Protein 9LOT (pdb70)

B-factor: mean 25.64, std 7.58, range [13.33, 60.86]

Foldseek 3Di:
DAEEEEEAALPFFDFVCNQLWPLLVVLVCLQVHQYEYEDELVLNPLDPDDPVVSVLSSLLSLLLSVLSRPDLVSYFYAYPVLACLLVVQLVVLVVQADLVLLVVLDPPRDVSNSRVLSSVLSSQFLQLHAEYADDPNCPSSLVSSLVSQVSLCVQFNNLTRRYDYPPDTLFAAFQAGLVHGADSPDPPCLRGHGLQDALVSLLVSLVSRDFDDDVVAAQAADCPHTSRSNNLLSLLCSQPVDDRVRVSVVQGVHHVNVSSVSSSVSSNVVSVSSNVSSVVSSPPVVNSVVSNVSSSVVSNVSSVVSSVSSCVRVPHDDDDD/DFAEEEEEDELDFFDFLLQCLQFLVVQQVCQPRGAYEYEHEPVLNPLPPDDPVSSVLSSLLVLLLSVLSRNDLVRYQYAYNVLACLLVVQLVVLVVLADLVLQVPQPQLVVVCVVCVVRSDVCSSSVLSSVLSRQFLQLHAEYRGAPSCVSSLVRSLVSLVSLCVQFNNLGHRYDYDTDPFSSFQAFQAGLVHGADSHDPPCLRGGGLQDQLVSVLVSLVVRDFADDVVAAQAADCVHTSNSNSLLSLLCSQVVDDSVVVSVVQVVHHVVVSSVSSSVSSSVNSVSSNVSSVVSSVCVVNSVVSHVVSSVVSNVSSVVSSQSSCVRVPHDGDD

Organism: Escherichia coli (NCBI:txid562)

Sequence (654 aa):
KPIVFSGAQPSGELTIGNYMGALRQWVNMQDDYHCIYCIVDQHAITVRQDAQKLRKATLDTLALYLACGIDPEKSTIFVQSHVPEHAQLGWALNCYTYFGELSRMAENINAGLFDYPVLMAADILLYQTNLVPVGEDQKQHLELSRDIAQRFNALYGEIFKVPEPFIPKARVMSLLEPTKKMSKSDDNRNNVIGLLEDPKSVVKKIKRAVTDSDEPPVVRYDVQNKAGVSNLLDILSAVTGQSIPELEKQFEGKMYGHLKGEVADAVSGMLTELQERYHRFRNDEAFLQQVMKDGAEKASAHASRTLKAVYEAIGFVAKRHTKPIVFSGAQPSGELTIGNYMGALRQWVNMQDDYHCIYCIVDQHAITVRQDAQKLRKATLDTLALYLACGIDPEKSTIFVQSHVPEHAQLGWALNCYTYFGELSRMTQFKDKSARYAENINAGLFDYPVLMAADILLYQTNLVPVGEDQKQHLELSRDIAQRFNALYGEIFKVPEPFIPKSGARVMSLLEPTKKMSKSDDNRNNVIGLLEDPKSVVKKIKRAVTDSDEPPVVRYDVQNKAGVSNLLDILSAVTGQSIPELEKQFEGKMYGHLKGEVADAVSGMLTELQERYHRFRNDEAFLQQVMKDGAEKASAHASRTLKAVYEAIGFVAKR

Radius of gyration: 31.15 Å; Cα contacts (8 Å, |Δi|>4): 1176; chains: 2; bounding box: 95×51×75 Å

Solvent-accessible surface area: 26516 Å² total; per-residue (Å²): 144,52,27,2,6,25,46,7,117,6,55,40,73,20,0,0,14,45,22,8,29,49,15,71,54,23,28,116,45,12,112,85,43,62,1,3,8,0,0,6,0,3,28,18,8,15,94,107,56,77,21,143,148,0,70,117,18,0,37,31,13,0,0,14,27,2,1,7,23,4,47,36,134,67,0,6,2,0,0,0,8,5,1,35,18,0,4,12,0,7,18,1,0,4,0,8,1,97,42,19,24,6,64,168,74,105,68,78,54,19,1,0,82,29,9,61,2,2,4,26,0,0,4,2,2,0,1,30,1,48,33,7,41,35,35,100,118,54,64,94,22,2,76,6,0,48,66,0,0,92,63,0,10,91,95,54,33,153,33,7,102,49,0,79,36,38,140,94,147,78,92,11,18,0,3,54,81,17,119,76,62,12,33,45,103,22,74,70,85,80,0,5,0,8,2,79,31,78,76,76,36,0,60,84,25,1,137,63,5,53,43,39,113,56,149,94,38,62,4,131,76,45,60,168,103,12,20,4,0,0,3,1,0,20,0,5,24,18,32,61,69,48,56,35,92,90,0,28,100,87,7,75,76,89,79,19,53,89,0,34,36,83,0,5,97,21,0,15,49,32,2,84,87,10,30,91,68,11,96,125,29,50,120,62,69,72,64,5,105,100,8,10,105,36,2,2,122,82,3,31,58,33,0,48,155,4,12,63,42,0,29,99,18,2,2,3,15,67,69,95,126,193,113,63,24,0,4,3,31,16,28,1,13,42,137,10,2,0,13,45,37,0,3,17,2,43,13,0,37,107,9,14,86,100,68,66,1,0,0,0,0,10,0,4,3,1,4,4,29,94,35,93,18,138,52,0,72,123,18,0,40,26,7,0,0,6,0,1,3,16,25,4,47,38,96,109,4,7,2,0,0,0,8,15,1,40,23,0,5,11,0,5,19,1,0,3,0,7,0,89,37,18,44,0,41,54,8,79,31,23,113,90,56,16,86,101,58,66,155,26,53,1,1,0,2,4,7,14,2,1,3,25,0,0,4,3,1,0,1,50,0,47,34,3,0,10,10,40,74,31,32,70,6,4,102,6,0,60,60,0,0,82,58,0,30,91,102,55,37,104,31,7,89,52,3,76,55,83,64,20,145,28,2,22,129,4,21,0,4,64,36,22,116,88,75,6,24,44,38,31,138,67,60,78,10,19,0,9,0,72,27,86,24,72,49,0,40,58,26,0,100,186,5,61,39,40,111,48,153,93,35,63,8,102,91,33,91,98,109,1,20,4,0,1,9,2,0,19,0,6,12,10,42,61,71,80,59,40,98,47,4,51,61,75,18,142,92,20,107,24,61,129,0,25,29,37,0,4,71,24,0,27,42,37,0,78,62,13,25,52,84,10,103,161,44,45,114,63,112,66,72,4,63,85,8,4,87,55,3,10,65,94,0,34,66,66,0,53,67,7,11,65,41,0,26,60,22,4,0,2,14,84,119,87

InterPro domains:
  IPR001412 Aminoacyl-tRNA synthetase, class I, conserved site [PS00178] (12-21)
  IPR002305 Aminoacyl-tRNA synthetase, class Ic [PF00579] (3-285)
  IPR002306 Tryptophan-tRNA ligase [PR01039] (16-32)
  IPR002306 Tryptophan-tRNA ligase [PR01039] (66-85)
  IPR002306 Tryptophan-tRNA ligase [PR01039] (142-163)
  IPR002306 Tryptophan-tRNA ligase [PR01039] (195-205)
  IPR002306 Tryptophan-tRNA ligase [TIGR00233] (3-330)
  IPR002306 Tryptophan-tRNA ligase [cd00806] (5-284)
  IPR014729 Rossmann-like alpha/beta/alpha sandwich fold [G3DSA:3.40.50.620] (6-329)
  IPR024109 Tryptophan-tRNA ligase, bacterial-type [MF_00140_B] (3-331)
  IPR050203 Tryptophan--tRNA ligase [PTHR43766] (3-331)

Nearest PDB structures (foldseek):
  8i2l-assembly1_A  TM=1.001E+00  e=7.287E-53  Escherichia coli K-12
  8i1z-assembly1_A  TM=9.977E-01  e=5.936E-53  Escherichia coli K-12
  8i27-assembly1_A  TM=9.966E-01  e=8.498E-53  Escherichia coli K-12
  5v0i-assembly1_B  TM=9.874E-01  e=1.839E-51  Escherichia coli O157:H7 str. EDL933
  6dfu-assembly1_B  TM=9.767E-01  e=1.542E-43  Haemophilus influenzae Rd KW20

Structure (mmCIF, N/CA/C/O backbone):
data_9LOT
#
_entry.id   9LOT
#
_cell.length_a   61.768
_cell.length_b   79.649
_cell.length_c   78.361
_cell.angle_alpha   90.00
_cell.angle_beta   105.78
_cell.angle_gamma   90.00
#
_symmetry.space_group_name_H-M   'P 1 21 1'
#
loop_
_entity.id
_entity.type
_entity.pdbx_description
1 polymer 'Tryptophan--tRNA ligase'
2 non-polymer 3-(4-phenoxyphenyl)-1-piperidin-4-yl-pyrazolo[3,4-d]pyrimidin-4-amine
3 non-polymer 'SULFATE ION'
4 non-polymer CHLORZOXAZONE
5 non-polymer "TRYPTOPHANYL-5'AMP"
6 water water
#
loop_
_atom_site.group_PDB
_atom_site.id
_atom_site.type_symbol
_atom_site.label_atom_id
_atom_site.label_alt_id
_atom_site.label_comp_id
_atom_site.label_asym_id
_atom_site.label_entity_id
_atom_site.label_seq_id
_atom_site.pdbx_PDB_ins_code
_atom_site.Cartn_x
_atom_site.Cartn_y
_atom_site.Cartn_z
_atom_site.occupancy
_atom_site.B_iso_or_equiv
_atom_site.auth_seq_id
_atom_site.auth_comp_id
_atom_site.auth_asym_id
_atom_site.auth_atom_id
_atom_site.pdbx_PDB_model_num
ATOM 1 N N . LYS A 1 3 ? 5.225 -15.740 12.899 1.00 33.22 3 LYS A N 1
ATOM 2 C CA . LYS A 1 3 ? 5.135 -15.236 11.510 1.00 30.78 3 LYS A CA 1
ATOM 3 C C . LYS A 1 3 ? 4.162 -14.067 11.450 1.00 26.93 3 LYS A C 1
ATOM 4 O O . LYS A 1 3 ? 2.959 -14.225 11.672 1.00 27.03 3 LYS A O 1
ATOM 9 N N . PRO A 1 4 ? 4.662 -12.863 11.117 1.00 23.89 4 PRO A N 1
ATOM 10 C CA . PRO A 1 4 ? 3.837 -11.669 11.168 1.00 20.90 4 PRO A CA 1
ATOM 11 C C . PRO A 1 4 ? 2.742 -11.702 10.099 1.00 19.37 4 PRO A C 1
ATOM 12 O O . PRO A 1 4 ? 2.976 -12.242 9.016 1.00 18.93 4 PRO A O 1
ATOM 16 N N . ILE A 1 5 ? 1.608 -11.089 10.438 1.00 17.44 5 ILE A N 1
ATOM 17 C CA . ILE A 1 5 ? 0.426 -10.962 9.552 1.00 16.53 5 ILE A CA 1
ATOM 18 C C . ILE A 1 5 ? 0.487 -9.601 8.882 1.00 16.14 5 ILE A C 1
ATOM 19 O O . ILE A 1 5 ? 0.678 -8.575 9.578 1.00 17.02 5 ILE A O 1
ATOM 24 N N . VAL A 1 6 ? 0.394 -9.616 7.563 1.00 16.10 6 VAL A N 1
ATOM 25 C CA . VAL A 1 6 ? 0.448 -8.398 6.721 1.00 16.81 6 VAL A CA 1
ATOM 26 C C . VAL A 1 6 ? -0.895 -8.271 6.036 1.00 18.01 6 VAL A C 1
ATOM 27 O O . VAL A 1 6 ? -1.357 -9.276 5.474 1.00 19.56 6 VAL A O 1
ATOM 31 N N . PHE A 1 7 ? -1.484 -7.090 6.089 1.00 16.46 7 PHE A N 1
ATOM 32 C CA . PHE A 1 7 ? -2.793 -6.834 5.451 1.00 16.44 7 PHE A CA 1
ATOM 33 C C . PHE A 1 7 ? -2.635 -5.783 4.360 1.00 17.15 7 PHE A C 1
ATOM 34 O O . PHE A 1 7 ? -2.101 -4.690 4.629 1.00 18.70 7 PHE A O 1
ATOM 42 N N . SER A 1 8 ? -3.148 -6.077 3.166 1.00 17.43 8 SER A N 1
ATOM 43 C CA . SER A 1 8 ? -3.205 -5.124 2.035 1.00 18.20 8 SER A CA 1
ATOM 44 C C . SER A 1 8 ? -4.640 -5.033 1.525 1.00 18.22 8 SER A C 1
ATOM 45 O O . SER A 1 8 ? -5.275 -6.085 1.357 1.00 19.35 8 SER A O 1
ATOM 48 N N . GLY A 1 9 ? -5.096 -3.822 1.256 1.00 18.44 9 GLY A N 1
ATOM 49 C CA . GLY A 1 9 ? -6.384 -3.579 0.586 1.00 19.16 9 GLY A CA 1
ATOM 50 C C . GLY A 1 9 ? -6.150 -3.252 -0.867 1.00 20.57 9 GLY A C 1
ATOM 51 O O . GLY A 1 9 ? -5.522 -2.204 -1.153 1.00 23.52 9 GLY A O 1
ATOM 52 N N . ALA A 1 10 ? -6.614 -4.120 -1.763 1.00 18.62 10 ALA A N 1
ATOM 53 C CA . ALA A 1 10 ? -6.497 -3.942 -3.227 1.00 19.32 10 ALA A CA 1
ATOM 54 C C . ALA A 1 10 ? -7.769 -3.277 -3.763 1.00 21.59 10 ALA A C 1
ATOM 55 O O . ALA A 1 10 ? -8.837 -3.925 -3.786 1.00 21.17 10 ALA A O 1
ATOM 57 N N . GLN A 1 11 ? -7.669 -2.014 -4.171 1.00 21.89 11 GLN A N 1
ATOM 58 C CA . GLN A 1 11 ? -8.842 -1.248 -4.652 1.00 23.33 11 GLN A CA 1
ATOM 59 C C . GLN A 1 11 ? -9.137 -1.690 -6.085 1.00 27.20 11 GLN A C 1
ATOM 60 O O . GLN A 1 11 ? -8.266 -1.586 -6.948 1.00 27.59 11 GLN A O 1
ATOM 66 N N . PRO A 1 12 ? -10.343 -2.246 -6.362 1.00 27.26 12 PRO A N 1
ATOM 67 C CA . PRO A 1 12 ? -10.630 -2.881 -7.650 1.00 32.46 12 PRO A CA 1
ATOM 68 C C . PRO A 1 12 ? -10.485 -1.938 -8.852 1.00 38.18 12 PRO A C 1
ATOM 69 O O . PRO A 1 12 ? -9.998 -2.378 -9.888 1.00 42.47 12 PRO A O 1
ATOM 73 N N . SER A 1 13 ? -10.897 -0.682 -8.715 1.00 38.76 13 SER A N 1
ATOM 74 C CA . SER A 1 13 ? -10.866 0.289 -9.839 1.00 45.07 13 SER A CA 1
ATOM 75 C C . SER A 1 13 ? -9.439 0.810 -10.040 1.00 46.81 13 SER A C 1
ATOM 76 O O . SER A 1 13 ? -8.706 0.959 -9.049 1.00 49.13 13 SER A O 1
ATOM 79 N N . GLY A 1 14 ? -9.053 1.076 -11.285 1.00 48.73 14 GLY A N 1
ATOM 80 C CA . GLY A 1 14 ? -7.681 1.510 -11.598 1.00 49.79 14 GLY A CA 1
ATOM 81 C C . GLY A 1 14 ? -6.834 0.356 -12.085 1.00 48.18 14 GLY A C 1
ATOM 82 O O . GLY A 1 14 ? -6.683 -0.629 -11.329 1.00 48.00 14 GLY A O 1
ATOM 83 N N . GLU A 1 15 ? -6.324 0.468 -13.315 1.00 44.56 15 GLU A N 1
ATOM 84 C CA . GLU A 1 15 ? -5.494 -0.584 -13.952 1.00 41.02 15 GLU A CA 1
ATOM 85 C C . GLU A 1 15 ? -4.082 -0.479 -13.374 1.00 37.71 15 GLU A C 1
ATOM 86 O O . GLU A 1 15 ? -3.484 0.608 -13.478 1.00 40.57 15 GLU A O 1
ATOM 88 N N . LEU A 1 16 ? -3.604 -1.556 -12.751 1.00 33.55 16 LEU A N 1
ATOM 89 C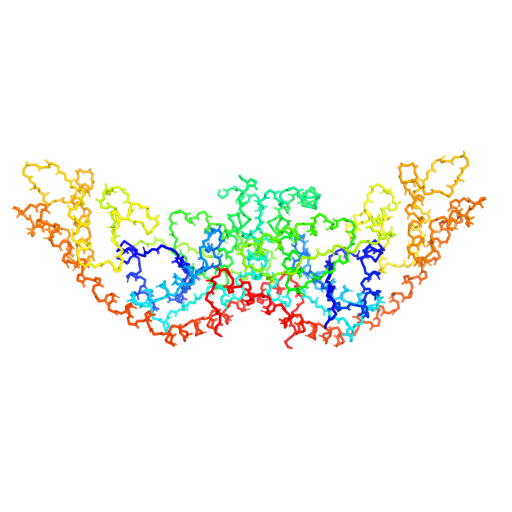 CA . LEU A 1 16 ? -2.237 -1.606 -12.182 1.00 31.92 16 LEU A CA 1
ATOM 90 C C . LEU A 1 16 ? -1.229 -1.215 -13.267 1.00 30.59 16 LEU A C 1
ATOM 91 O O . LEU A 1 16 ? -1.450 -1.528 -14.450 1.00 29.70 16 LEU A O 1
ATOM 96 N N . THR A 1 17 ? -0.151 -0.562 -12.854 1.00 29.14 17 THR A N 1
ATOM 97 C CA . THR A 1 17 ? 0.912 -0.089 -13.776 1.00 28.37 17 THR A CA 1
ATOM 98 C C . THR A 1 17 ? 2.208 -0.855 -13.530 1.00 27.20 17 THR A C 1
ATOM 99 O O . THR A 1 17 ? 2.340 -1.596 -12.528 1.00 23.27 17 THR A O 1
ATOM 103 N N . ILE A 1 18 ? 3.185 -0.654 -14.402 1.00 24.79 18 ILE A N 1
ATOM 104 C CA . ILE A 1 18 ? 4.517 -1.268 -14.164 1.00 23.85 18 ILE A CA 1
ATOM 105 C C . ILE A 1 18 ? 5.124 -0.689 -12.879 1.00 23.58 18 ILE A C 1
ATOM 106 O O . ILE A 1 18 ? 5.972 -1.360 -12.288 1.00 24.57 18 ILE A O 1
ATOM 111 N N . GLY A 1 19 ? 4.723 0.508 -12.465 1.00 23.82 19 GLY A N 1
ATOM 112 C CA . GLY A 1 19 ? 5.181 1.078 -11.179 1.00 26.78 19 GLY A CA 1
ATOM 113 C C . GLY A 1 19 ? 4.628 0.302 -9.995 1.00 27.67 19 GLY A C 1
ATOM 114 O O . GLY A 1 19 ? 5.371 0.071 -9.011 1.00 29.94 19 GLY A O 1
ATOM 115 N N . ASN A 1 20 ? 3.369 -0.120 -10.082 1.00 26.69 20 ASN A N 1
ATOM 116 C CA . ASN A 1 20 ? 2.739 -0.960 -9.033 1.00 26.59 20 ASN A CA 1
ATOM 117 C C . ASN A 1 20 ? 3.446 -2.313 -8.972 1.00 27.44 20 ASN A C 1
ATOM 118 O O . ASN A 1 20 ? 3.701 -2.795 -7.855 1.00 29.42 20 ASN A O 1
ATOM 123 N N . TYR A 1 21 ? 3.777 -2.899 -10.120 1.00 23.27 21 TYR A N 1
ATOM 124 C CA . TYR A 1 21 ? 4.353 -4.261 -10.169 1.00 24.58 21 TYR A CA 1
ATOM 125 C C . TYR A 1 21 ? 5.820 -4.240 -9.732 1.00 25.88 21 TYR A C 1
ATOM 126 O O . TYR A 1 21 ? 6.184 -4.868 -8.730 1.00 25.36 21 TYR A O 1
ATOM 135 N N . MET A 1 22 ? 6.664 -3.540 -10.481 1.00 24.72 22 MET A N 1
ATOM 136 C CA . MET A 1 22 ? 8.121 -3.576 -10.211 1.00 26.40 22 MET A CA 1
ATOM 137 C C . MET A 1 22 ? 8.416 -2.818 -8.911 1.00 28.52 22 MET A C 1
ATOM 138 O O . MET A 1 22 ? 9.473 -3.063 -8.305 1.00 31.60 22 MET A O 1
ATOM 143 N N . GLY A 1 23 ? 7.493 -1.979 -8.444 1.00 30.00 23 GLY A N 1
ATOM 144 C CA . GLY A 1 23 ? 7.720 -1.132 -7.260 1.00 32.79 23 GLY A CA 1
ATOM 145 C C . GLY A 1 23 ? 7.319 -1.775 -5.943 1.00 35.71 23 GLY A C 1
ATOM 146 O O . GLY A 1 23 ? 7.766 -1.260 -4.895 1.00 37.19 23 GLY A O 1
ATOM 147 N N . ALA A 1 24 ? 6.493 -2.818 -5.943 1.00 31.60 24 ALA A N 1
ATOM 148 C CA . ALA A 1 24 ? 5.972 -3.368 -4.669 1.00 33.04 24 ALA A CA 1
ATOM 149 C C . ALA A 1 24 ? 5.453 -4.788 -4.832 1.00 30.53 24 ALA A C 1
ATOM 150 O O . ALA A 1 24 ? 5.902 -5.663 -4.074 1.00 32.24 24 ALA A O 1
ATOM 152 N N . LEU A 1 25 ? 4.526 -5.011 -5.759 1.00 28.26 25 LEU A N 1
ATOM 153 C CA . LEU A 1 25 ? 3.898 -6.345 -5.858 1.00 27.80 25 LEU A CA 1
ATOM 154 C C . LEU A 1 25 ? 4.962 -7.395 -6.168 1.00 27.88 25 LEU A C 1
ATOM 155 O O . LEU A 1 25 ? 4.903 -8.471 -5.576 1.00 27.03 25 LEU A O 1
ATOM 160 N N . ARG A 1 26 ? 5.917 -7.092 -7.052 1.00 26.81 26 ARG A N 1
ATOM 161 C CA . ARG A 1 26 ? 6.939 -8.093 -7.430 1.00 28.06 26 ARG A CA 1
ATOM 162 C C . ARG A 1 26 ? 7.686 -8.552 -6.174 1.00 27.39 26 ARG A C 1
ATOM 163 O O . ARG A 1 26 ? 7.944 -9.761 -6.041 1.00 28.90 26 ARG A O 1
ATOM 171 N N . GLN A 1 27 ? 8.028 -7.616 -5.293 1.00 26.79 27 GLN A N 1
ATOM 172 C CA . GLN A 1 27 ? 8.793 -7.920 -4.054 1.00 30.33 27 GLN A CA 1
ATOM 173 C C . GLN A 1 27 ? 7.909 -8.679 -3.055 1.00 27.87 27 GLN A C 1
ATOM 174 O O . GLN A 1 27 ? 8.414 -9.606 -2.403 1.00 27.91 27 GLN A O 1
ATOM 176 N N . TRP A 1 28 ? 6.640 -8.300 -2.938 1.00 28.43 28 TRP A N 1
ATOM 177 C CA . TRP A 1 28 ? 5.699 -8.984 -2.012 1.00 25.64 28 TRP A CA 1
ATOM 178 C C . TRP A 1 28 ? 5.418 -10.412 -2.479 1.00 25.70 28 TRP A C 1
ATOM 179 O O . TRP A 1 28 ? 5.288 -11.301 -1.632 1.00 22.38 28 TRP A O 1
ATOM 190 N N . VAL A 1 29 ? 5.378 -10.645 -3.785 1.00 25.09 29 VAL A N 1
ATOM 191 C CA . VAL A 1 29 ? 5.242 -12.030 -4.307 1.00 27.32 29 VAL A CA 1
ATOM 192 C C . VAL A 1 29 ? 6.362 -12.909 -3.738 1.00 27.35 29 VAL A C 1
ATOM 193 O O . VAL A 1 29 ? 6.108 -14.091 -3.455 1.00 26.71 29 VAL A O 1
ATOM 197 N N . ASN A 1 30 ? 7.563 -12.354 -3.544 1.00 29.32 30 ASN A N 1
ATOM 198 C CA . ASN A 1 30 ? 8.744 -13.144 -3.109 1.00 30.10 30 ASN A CA 1
ATOM 199 C C . ASN A 1 30 ? 8.812 -13.223 -1.578 1.00 30.44 30 ASN A C 1
ATOM 200 O O . ASN A 1 30 ? 9.743 -13.876 -1.074 1.00 33.30 30 ASN A O 1
ATOM 205 N N . MET A 1 31 ? 7.869 -12.611 -0.853 1.00 27.48 31 MET A N 1
ATOM 206 C CA . MET A 1 31 ? 7.889 -12.620 0.632 1.00 26.31 31 MET A CA 1
ATOM 207 C C . MET A 1 31 ? 6.689 -13.408 1.175 1.00 26.14 31 MET A C 1
ATOM 208 O O . MET A 1 31 ? 6.376 -13.303 2.385 1.00 24.04 31 MET A O 1
ATOM 213 N N . GLN A 1 32 ? 6.052 -14.229 0.340 1.00 25.62 32 GLN A N 1
ATOM 214 C CA . GLN A 1 32 ? 4.829 -14.954 0.757 1.00 25.65 32 GLN A CA 1
ATOM 215 C C . GLN A 1 32 ? 5.151 -16.058 1.766 1.00 26.41 32 GLN A C 1
ATOM 216 O O . GLN A 1 32 ? 4.221 -16.521 2.459 1.00 27.90 32 GLN A O 1
ATOM 222 N N . ASP A 1 33 ? 6.405 -16.493 1.856 1.00 28.78 33 ASP A N 1
ATOM 223 C CA . ASP A 1 33 ? 6.794 -17.511 2.868 1.00 29.25 33 ASP A CA 1
ATOM 224 C C . ASP A 1 33 ? 7.298 -16.827 4.141 1.00 26.89 33 ASP A C 1
ATOM 225 O O . ASP A 1 33 ? 7.269 -17.480 5.199 1.00 28.38 33 ASP A O 1
ATOM 230 N N . ASP A 1 34 ? 7.705 -15.564 4.057 1.00 24.08 34 ASP A N 1
ATOM 231 C CA . ASP A 1 34 ? 8.257 -14.827 5.225 1.00 24.35 34 ASP A CA 1
ATOM 232 C C . ASP A 1 34 ? 7.122 -14.352 6.136 1.00 21.00 34 ASP A C 1
ATOM 233 O O . ASP A 1 34 ? 7.331 -14.281 7.349 1.00 21.92 34 ASP A O 1
ATOM 238 N N . TYR A 1 35 ? 5.993 -13.976 5.548 1.00 19.52 35 TYR A N 1
ATOM 239 C CA . TYR A 1 35 ? 4.851 -13.362 6.263 1.00 19.27 35 TYR A CA 1
ATOM 240 C C . TYR A 1 35 ? 3.580 -14.128 5.922 1.00 19.55 35 TYR A C 1
ATOM 241 O O . TYR A 1 35 ? 3.517 -14.797 4.876 1.00 19.96 35 TYR A O 1
ATOM 250 N N . HIS A 1 36 ? 2.593 -14.041 6.803 1.00 18.41 36 HIS A N 1
ATOM 251 C CA . HIS A 1 36 ? 1.204 -14.447 6.484 1.00 20.07 36 HIS A CA 1
ATOM 252 C C . HIS A 1 36 ? 0.545 -13.252 5.795 1.00 17.69 36 HIS A C 1
ATOM 253 O O . HIS A 1 36 ? 0.094 -12.335 6.485 1.00 18.11 36 HIS A O 1
ATOM 260 N N . CYS A 1 37 ? 0.533 -13.232 4.468 1.00 18.02 37 CYS A N 1
ATOM 261 C CA . CYS A 1 37 ? 0.019 -12.076 3.703 1.00 17.70 37 CYS A CA 1
ATOM 262 C C . CYS A 1 37 ? -1.459 -12.263 3.379 1.00 18.32 37 CYS A C 1
ATOM 263 O O . CYS A 1 37 ? -1.867 -13.344 2.929 1.00 19.18 37 CYS A O 1
ATOM 266 N N . ILE A 1 38 ? -2.206 -11.199 3.603 1.00 17.02 38 ILE A N 1
ATOM 267 C CA . ILE A 1 38 ? -3.661 -11.136 3.333 1.00 17.31 38 ILE A CA 1
ATOM 268 C C . ILE A 1 38 ? -3.877 -10.049 2.301 1.00 18.80 38 ILE A C 1
ATOM 269 O O . ILE A 1 38 ? -3.454 -8.896 2.530 1.00 18.76 38 ILE A O 1
ATOM 274 N N . TYR A 1 39 ? -4.525 -10.411 1.199 1.00 16.49 39 TYR A N 1
ATOM 275 C CA . TYR A 1 39 ? -4.921 -9.460 0.141 1.00 16.79 39 TYR A CA 1
ATOM 276 C C . TYR A 1 39 ? -6.439 -9.418 0.079 1.00 16.67 39 TYR A C 1
ATOM 277 O O . TYR A 1 39 ? -7.068 -10.410 -0.290 1.00 18.16 39 TYR A O 1
ATOM 286 N N . CYS A 1 40 ? -6.981 -8.272 0.422 1.00 16.46 40 CYS A N 1
ATOM 287 C CA . CYS A 1 40 ? -8.442 -8.064 0.489 1.00 16.73 40 CYS A CA 1
ATOM 288 C C . CYS A 1 40 ? -8.842 -7.160 -0.669 1.00 16.26 40 CYS A C 1
ATOM 289 O O . CYS A 1 40 ? -8.405 -6.005 -0.689 1.00 17.44 40 CYS A O 1
ATOM 292 N N . ILE A 1 41 ? -9.651 -7.661 -1.601 1.00 16.69 41 ILE A N 1
ATOM 293 C CA . ILE A 1 41 ? -10.155 -6.803 -2.709 1.00 18.19 41 ILE A CA 1
ATOM 294 C C . ILE A 1 41 ? -11.320 -5.999 -2.140 1.00 19.13 41 ILE A C 1
ATOM 295 O O . ILE A 1 41 ? -12.380 -6.595 -1.847 1.00 18.06 41 ILE A O 1
ATOM 300 N N . VAL A 1 42 ? -11.127 -4.698 -1.957 1.00 18.18 42 VAL A N 1
ATOM 301 C CA . VAL A 1 42 ? -11.983 -3.880 -1.057 1.00 18.08 42 VAL A CA 1
ATOM 302 C C . VAL A 1 42 ? -13.139 -3.269 -1.848 1.00 18.61 42 VAL A C 1
ATOM 303 O O . VAL A 1 42 ? -13.214 -2.035 -2.020 1.00 18.82 42 VAL A O 1
ATOM 307 N N . ASP A 1 43 ? -14.081 -4.113 -2.251 1.00 18.35 43 ASP A N 1
ATOM 308 C CA . ASP A 1 43 ? -15.270 -3.642 -2.999 1.00 17.93 43 ASP A CA 1
ATOM 309 C C . ASP A 1 43 ? -16.168 -2.780 -2.107 1.00 17.95 43 ASP A C 1
ATOM 310 O O . ASP A 1 43 ? -16.851 -1.885 -2.634 1.00 19.51 43 ASP A O 1
ATOM 315 N N . GLN A 1 44 ? -16.201 -2.990 -0.789 1.00 17.60 44 GLN A N 1
ATOM 316 C CA . GLN A 1 44 ? -17.056 -2.128 0.066 1.00 17.28 44 GLN A CA 1
ATOM 317 C C . GLN A 1 44 ? -16.474 -0.718 0.143 1.00 18.55 44 GLN A C 1
ATOM 318 O O . GLN A 1 44 ? -17.248 0.238 0.257 1.00 18.68 44 GLN A O 1
ATOM 324 N N . HIS A 1 45 ? -15.156 -0.573 0.055 1.00 17.45 45 HIS A N 1
ATOM 325 C CA . HIS A 1 45 ? -14.533 0.773 -0.033 1.00 17.77 45 HIS A CA 1
ATOM 326 C C . HIS A 1 45 ? -14.880 1.425 -1.375 1.00 18.35 45 HIS A C 1
ATOM 327 O O . HIS A 1 45 ? -15.043 2.649 -1.398 1.00 20.22 45 HIS A O 1
ATOM 334 N N . ALA A 1 46 ? -15.020 0.633 -2.436 1.00 19.22 46 ALA A N 1
ATOM 335 C CA . ALA A 1 46 ? -15.179 1.163 -3.811 1.00 21.01 46 ALA A CA 1
ATOM 336 C C . ALA A 1 46 ? -16.439 2.025 -3.899 1.00 22.13 46 ALA A C 1
ATOM 337 O O . ALA A 1 46 ? -16.414 3.055 -4.590 1.00 22.26 46 ALA A O 1
ATOM 339 N N . ILE A 1 47 ? -17.506 1.632 -3.209 1.00 20.50 47 ILE A N 1
ATOM 340 C CA . ILE A 1 47 ? -18.851 2.225 -3.448 1.00 21.83 47 ILE A CA 1
ATOM 341 C C . ILE A 1 47 ? -18.987 3.569 -2.731 1.00 22.51 47 ILE A C 1
ATOM 342 O O . ILE A 1 47 ? -20.085 4.151 -2.779 1.00 23.41 47 ILE A O 1
ATOM 347 N N . THR A 1 48 ? -17.924 4.086 -2.118 1.00 21.48 48 THR A N 1
ATOM 348 C CA . THR A 1 48 ? -17.939 5.480 -1.629 1.00 22.16 48 THR A CA 1
ATOM 349 C C . THR A 1 48 ? -18.021 6.442 -2.813 1.00 25.04 48 THR A C 1
ATOM 350 O O . THR A 1 48 ? -18.355 7.615 -2.599 1.00 25.44 48 THR A O 1
ATOM 354 N N . VAL A 1 49 ? -17.689 5.952 -4.003 1.00 26.72 49 VAL A N 1
ATOM 355 C CA . VAL A 1 49 ? -17.785 6.725 -5.267 1.00 28.63 49 VAL A CA 1
ATOM 356 C C . VAL A 1 49 ? -18.796 6.017 -6.159 1.00 28.82 49 VAL A C 1
ATOM 357 O O . VAL A 1 49 ? -18.628 4.822 -6.409 1.00 27.63 49 VAL A O 1
ATOM 361 N N . ARG A 1 50 ? -19.810 6.739 -6.619 1.00 32.61 50 ARG A N 1
ATOM 362 C CA . ARG A 1 50 ? -20.838 6.167 -7.516 1.00 34.92 50 ARG A CA 1
ATOM 363 C C . ARG A 1 50 ? -20.147 5.660 -8.780 1.00 35.24 50 ARG A C 1
ATOM 364 O O . ARG A 1 50 ? -19.368 6.428 -9.377 1.00 39.56 50 ARG A O 1
ATOM 372 N N . GLN A 1 51 ? -20.383 4.408 -9.144 1.00 34.40 51 GLN A N 1
ATOM 373 C CA . GLN A 1 51 ? -19.823 3.850 -10.389 1.00 35.95 51 GLN A CA 1
ATOM 374 C C . GLN A 1 51 ? -20.781 2.811 -10.938 1.00 34.22 51 GLN A C 1
ATOM 375 O O . GLN A 1 51 ? -21.688 2.340 -10.219 1.00 32.43 51 GLN A O 1
ATOM 381 N N . ASP A 1 52 ? -20.578 2.506 -12.204 1.00 35.37 52 ASP A N 1
ATOM 382 C CA . ASP A 1 52 ? -21.403 1.513 -12.908 1.00 33.99 52 ASP A CA 1
ATOM 383 C C . ASP A 1 52 ? -21.242 0.168 -12.209 1.00 31.90 52 ASP A C 1
ATOM 384 O O . ASP A 1 52 ? -20.088 -0.253 -11.972 1.00 30.51 52 ASP A O 1
ATOM 389 N N . ALA A 1 53 ? -22.364 -0.470 -11.895 1.00 32.03 53 ALA A N 1
ATOM 390 C CA . ALA A 1 53 ? -22.394 -1.736 -11.135 1.00 29.85 53 ALA A CA 1
ATOM 391 C C . ALA A 1 53 ? -21.687 -2.837 -11.930 1.00 29.40 53 ALA A C 1
ATOM 392 O O . ALA A 1 53 ? -20.866 -3.574 -11.359 1.00 26.05 53 ALA A O 1
ATOM 394 N N . GLN A 1 54 ? -21.987 -2.974 -13.221 1.00 27.52 54 GLN A N 1
ATOM 395 C CA . GLN A 1 54 ? -21.377 -4.076 -14.007 1.00 29.09 54 GLN A CA 1
ATOM 396 C C . GLN A 1 54 ? -19.862 -3.864 -14.097 1.00 25.58 54 GLN A C 1
ATOM 397 O O . GLN A 1 54 ? -19.125 -4.864 -14.116 1.00 26.26 54 GLN A O 1
ATOM 403 N N . LYS A 1 55 ? -19.416 -2.616 -14.152 1.00 25.95 55 LYS A N 1
ATOM 404 C CA . LYS A 1 55 ? -17.967 -2.310 -14.256 1.00 28.41 55 LYS A CA 1
ATOM 405 C C . LYS A 1 55 ? -17.274 -2.659 -12.935 1.00 25.77 55 LYS A C 1
ATOM 406 O O . LYS A 1 55 ? -16.123 -3.132 -12.984 1.00 25.28 55 LYS A O 1
ATOM 412 N N . LEU A 1 56 ? -17.951 -2.463 -11.809 1.00 26.50 56 LEU A N 1
ATOM 413 C CA . LEU A 1 56 ? -17.356 -2.781 -10.482 1.00 25.14 56 LEU A CA 1
ATOM 414 C C . LEU A 1 56 ? -17.216 -4.300 -10.336 1.00 25.48 56 LEU A C 1
ATOM 415 O O . LEU A 1 56 ? -16.165 -4.760 -9.832 1.00 22.49 56 LEU A O 1
ATOM 420 N N . ARG A 1 57 ? -18.231 -5.062 -10.733 1.00 22.56 57 ARG A N 1
ATOM 421 C CA . ARG A 1 57 ? -18.157 -6.543 -10.707 1.00 23.08 57 ARG A CA 1
ATOM 422 C C . ARG A 1 57 ? -16.981 -6.995 -11.582 1.00 23.77 57 ARG A C 1
ATOM 423 O O . ARG A 1 57 ? -16.141 -7.796 -11.129 1.00 24.02 57 ARG A O 1
ATOM 431 N N . LYS A 1 58 ? -16.916 -6.497 -12.808 1.00 22.51 58 LYS A N 1
ATOM 432 C CA . LYS A 1 58 ? -15.835 -6.885 -13.749 1.00 25.11 58 LYS A CA 1
ATOM 433 C C . LYS A 1 58 ? -14.474 -6.501 -13.157 1.00 22.98 58 LYS A C 1
ATOM 434 O O . LYS A 1 58 ? -13.561 -7.337 -13.227 1.00 23.23 58 LYS A O 1
ATOM 440 N N . ALA A 1 59 ? -14.355 -5.308 -12.581 1.00 22.61 59 ALA A N 1
ATOM 441 C CA . ALA A 1 59 ? -13.077 -4.797 -12.026 1.00 23.63 59 ALA A CA 1
ATOM 442 C C . ALA A 1 59 ? -12.637 -5.636 -10.821 1.00 22.33 59 ALA A C 1
ATOM 443 O O . ALA A 1 59 ? -11.424 -5.810 -10.618 1.00 22.43 59 ALA A O 1
ATOM 445 N N . THR A 1 60 ? -13.587 -6.136 -10.030 1.00 20.39 60 THR A N 1
ATOM 446 C CA . THR A 1 60 ? -13.260 -7.052 -8.913 1.00 19.41 60 THR A CA 1
ATOM 447 C C . THR A 1 60 ? -12.566 -8.300 -9.459 1.00 20.18 60 THR A C 1
ATOM 448 O O . THR A 1 60 ? -11.542 -8.727 -8.903 1.00 19.54 60 THR A O 1
ATOM 452 N N . LEU A 1 61 ? -13.120 -8.892 -10.520 1.00 19.22 61 LEU A N 1
ATOM 453 C CA . LEU A 1 61 ? -12.581 -10.143 -11.081 1.00 20.34 61 LEU A CA 1
ATOM 454 C C . LEU A 1 61 ? -11.283 -9.822 -11.832 1.00 18.62 61 LEU A C 1
ATOM 455 O O . LEU A 1 61 ? -10.372 -10.643 -11.794 1.00 21.26 61 LEU A O 1
ATOM 460 N N . ASP A 1 62 ? -11.214 -8.653 -12.461 1.00 20.44 62 ASP A N 1
ATOM 461 C CA . ASP A 1 62 ? -9.973 -8.216 -13.155 1.00 21.87 62 ASP A CA 1
ATOM 462 C C . ASP A 1 62 ? -8.840 -8.112 -12.130 1.00 21.09 62 ASP A C 1
ATOM 463 O O . ASP A 1 62 ? -7.726 -8.621 -12.392 1.00 21.49 62 ASP A O 1
ATOM 468 N N . THR A 1 63 ? -9.118 -7.488 -10.991 1.00 20.48 63 THR A N 1
ATOM 469 C CA . THR A 1 63 ? -8.115 -7.296 -9.909 1.00 20.57 63 THR A CA 1
ATOM 470 C C . THR A 1 63 ? -7.664 -8.650 -9.359 1.00 21.25 63 THR A C 1
ATOM 471 O O . THR A 1 63 ? -6.441 -8.868 -9.220 1.00 20.47 63 THR A O 1
ATOM 475 N N . LEU A 1 64 ? -8.609 -9.546 -9.058 1.00 19.33 64 LEU A N 1
ATOM 476 C CA . LEU A 1 64 ? -8.281 -10.907 -8.558 1.00 20.04 64 LEU A CA 1
ATOM 477 C C . LEU A 1 64 ? -7.343 -11.611 -9.551 1.00 20.74 64 LEU A C 1
ATOM 478 O O . LEU A 1 64 ? -6.306 -12.156 -9.142 1.00 19.86 64 LEU A O 1
ATOM 483 N N . ALA A 1 65 ? -7.710 -11.635 -10.826 1.00 20.61 65 ALA A N 1
ATOM 484 C CA . ALA A 1 65 ? -6.944 -12.383 -11.844 1.00 20.60 65 ALA A CA 1
ATOM 485 C C . ALA A 1 65 ? -5.552 -11.760 -12.002 1.00 20.55 65 ALA A C 1
ATOM 486 O O . ALA A 1 65 ? -4.590 -12.503 -12.227 1.00 22.35 65 ALA A O 1
ATOM 488 N N . LEU A 1 66 ? -5.445 -10.442 -11.894 1.00 19.92 66 LEU A N 1
ATOM 489 C CA . LEU A 1 66 ? -4.135 -9.765 -12.097 1.00 22.45 66 LEU A CA 1
ATOM 490 C C . LEU A 1 66 ? -3.206 -10.051 -10.913 1.00 20.73 66 LEU A C 1
ATOM 491 O O . LEU A 1 66 ? -2.015 -10.291 -11.152 1.00 20.56 66 LEU A O 1
ATOM 496 N N . TYR A 1 67 ? -3.720 -10.055 -9.674 1.00 21.78 67 TYR A N 1
ATOM 497 C CA . TYR A 1 67 ? -2.900 -10.416 -8.490 1.00 20.90 67 TYR A CA 1
ATOM 498 C C . TYR A 1 67 ? -2.408 -11.859 -8.602 1.00 21.64 67 TYR A C 1
ATOM 499 O O . TYR A 1 67 ? -1.237 -12.156 -8.302 1.00 21.30 67 TYR A O 1
ATOM 508 N N . LEU A 1 68 ? -3.278 -12.763 -9.053 1.00 21.77 68 LEU A N 1
ATOM 509 C CA . LEU A 1 68 ? -2.867 -14.166 -9.267 1.00 21.80 68 LEU A CA 1
ATOM 510 C C . LEU A 1 68 ? -1.790 -14.212 -10.358 1.00 21.42 68 LEU A C 1
ATOM 511 O O . LEU A 1 68 ? -0.769 -14.886 -10.141 1.00 22.78 68 LEU A O 1
ATOM 516 N N . ALA A 1 69 ? -2.001 -13.493 -11.465 1.00 23.02 69 ALA A N 1
ATOM 517 C CA . ALA A 1 69 ? -1.049 -13.454 -12.604 1.00 22.34 69 ALA A CA 1
ATOM 518 C C . ALA A 1 69 ? 0.312 -12.927 -12.143 1.00 22.85 69 ALA A C 1
ATOM 519 O O . ALA A 1 69 ? 1.345 -13.433 -12.632 1.00 25.06 69 ALA A O 1
ATOM 521 N N . CYS A 1 70 ? 0.338 -11.938 -11.260 1.00 22.70 70 CYS A N 1
ATOM 522 C CA . CYS A 1 70 ? 1.630 -11.388 -10.746 1.00 24.48 70 CYS A CA 1
ATOM 523 C C . CYS A 1 70 ? 2.327 -12.384 -9.799 1.00 25.76 70 CYS A C 1
ATOM 524 O O . CYS A 1 70 ? 3.540 -12.206 -9.542 1.00 25.15 70 CYS A O 1
ATOM 527 N N . GLY A 1 71 ? 1.644 -13.417 -9.307 1.00 23.81 71 GLY A N 1
ATOM 528 C CA . GLY A 1 71 ? 2.307 -14.495 -8.551 1.00 25.46 71 GLY A CA 1
ATOM 529 C C . GLY A 1 71 ? 1.800 -14.641 -7.127 1.00 24.63 71 GLY A C 1
ATOM 530 O O . GLY A 1 71 ? 2.378 -15.449 -6.396 1.00 25.37 71 GLY A O 1
ATOM 531 N N . ILE A 1 72 ? 0.754 -13.924 -6.732 1.00 22.48 72 ILE A N 1
ATOM 532 C CA . ILE A 1 72 ? 0.113 -14.197 -5.410 1.00 23.54 72 ILE A CA 1
ATOM 533 C C . ILE A 1 72 ? -0.439 -15.621 -5.456 1.00 25.23 72 ILE A C 1
ATOM 534 O O . ILE A 1 72 ? -1.222 -15.956 -6.389 1.00 26.33 72 ILE A O 1
ATOM 539 N N . ASP A 1 73 ? 0.006 -16.433 -4.515 1.00 24.14 73 ASP A N 1
ATOM 540 C CA . ASP A 1 73 ? -0.296 -17.876 -4.445 1.00 26.59 73 ASP A CA 1
ATOM 541 C C . ASP A 1 73 ? -1.412 -18.065 -3.436 1.00 27.69 73 ASP A C 1
ATOM 542 O O . ASP A 1 73 ? -1.186 -17.907 -2.238 1.00 26.91 73 ASP A O 1
ATOM 547 N N . PRO A 1 74 ? -2.644 -18.399 -3.882 1.00 25.58 74 PRO A N 1
ATOM 548 C CA . PRO A 1 74 ? -3.773 -18.502 -2.958 1.00 27.05 74 PRO A CA 1
ATOM 549 C C . PRO A 1 74 ? -3.627 -19.639 -1.935 1.00 29.28 74 PRO A C 1
ATOM 550 O O . PRO A 1 74 ? -4.425 -19.719 -1.006 1.00 30.58 74 PRO A O 1
ATOM 554 N N . GLU A 1 75 ? -2.608 -20.477 -2.096 1.00 31.51 75 GLU A N 1
ATOM 555 C CA . GLU A 1 75 ? -2.294 -21.547 -1.123 1.00 33.03 75 GLU A CA 1
ATOM 556 C C . GLU A 1 75 ? -1.323 -21.026 -0.064 1.00 32.91 75 GLU A C 1
ATOM 557 O O . GLU A 1 75 ? -1.332 -21.578 1.037 1.00 37.68 75 GLU A O 1
ATOM 561 N N . LYS A 1 76 ? -0.500 -20.029 -0.398 1.00 29.84 76 LYS A N 1
ATOM 562 C CA . LYS A 1 76 ? 0.444 -19.409 0.567 1.00 29.98 76 LYS A CA 1
ATOM 563 C C . LYS A 1 76 ? -0.218 -18.190 1.210 1.00 28.21 76 LYS A C 1
ATOM 564 O O . LYS A 1 76 ? -0.175 -18.068 2.443 1.00 32.53 76 LYS A O 1
ATOM 568 N N . SER A 1 77 ? -0.813 -17.324 0.404 1.00 25.94 77 SER A N 1
ATOM 569 C CA . SER A 1 77 ? -1.453 -16.086 0.903 1.00 23.96 77 SER A CA 1
ATOM 570 C C . SER A 1 77 ? -2.970 -16.272 0.963 1.00 24.53 77 SER A C 1
ATOM 571 O O . SER A 1 77 ? -3.508 -17.205 0.350 1.00 25.92 77 SER A O 1
ATOM 574 N N . THR A 1 78 ? -3.633 -15.387 1.689 1.00 21.99 78 THR A N 1
ATOM 575 C CA . THR A 1 78 ? -5.106 -15.329 1.727 1.00 20.54 78 THR A CA 1
ATOM 576 C C . THR A 1 78 ? -5.552 -14.199 0.812 1.00 20.37 78 THR A C 1
ATOM 577 O O . THR A 1 78 ? -5.227 -13.025 1.084 1.00 20.83 78 THR A O 1
ATOM 581 N N . ILE A 1 79 ? -6.288 -14.527 -0.236 1.00 17.85 79 ILE A N 1
ATOM 582 C CA . ILE A 1 79 ? -6.842 -13.489 -1.131 1.00 18.68 79 ILE A CA 1
ATOM 583 C C . ILE A 1 79 ? -8.347 -13.706 -1.197 1.00 18.67 79 ILE A C 1
ATOM 584 O O . ILE A 1 79 ? -8.796 -14.848 -1.358 1.00 18.24 79 ILE A O 1
ATOM 589 N N . PHE A 1 80 ? -9.092 -12.637 -1.043 1.00 17.61 80 PHE A N 1
ATOM 590 C CA . PHE A 1 80 ? -10.560 -12.721 -0.929 1.00 16.83 80 PHE A CA 1
ATOM 591 C C . PHE A 1 80 ? -11.173 -11.368 -1.237 1.00 17.09 80 PHE A C 1
ATOM 592 O O . PHE A 1 80 ? -10.478 -10.339 -1.265 1.00 19.17 80 PHE A O 1
ATOM 600 N N . VAL A 1 81 ? -12.475 -11.393 -1.476 1.00 16.54 81 VAL A N 1
ATOM 601 C CA . VAL A 1 81 ? -13.292 -10.179 -1.715 1.00 16.28 81 VAL A CA 1
ATOM 602 C C . VAL A 1 81 ? -13.903 -9.734 -0.388 1.00 17.03 81 VAL A C 1
ATOM 603 O O . VAL A 1 81 ? -14.564 -10.543 0.275 1.00 16.15 81 VAL A O 1
ATOM 607 N N . GLN A 1 82 ? -13.708 -8.458 -0.050 1.00 15.91 82 GLN A N 1
ATOM 608 C CA . GLN A 1 82 ? -14.108 -7.877 1.258 1.00 16.31 82 GLN A CA 1
ATOM 609 C C . GLN A 1 82 ? -15.585 -8.193 1.544 1.00 16.19 82 GLN A C 1
ATOM 610 O O . GLN A 1 82 ? -15.902 -8.694 2.649 1.00 15.13 82 GLN A O 1
ATOM 616 N N . SER A 1 83 ? -16.473 -7.966 0.582 1.00 15.16 83 SER A N 1
ATOM 617 C CA . SER A 1 83 ? -17.935 -8.090 0.832 1.00 15.97 83 SER A CA 1
ATOM 618 C C . SER A 1 83 ? -18.323 -9.544 1.141 1.00 16.46 83 SER A C 1
ATOM 619 O O . SER A 1 83 ? -19.440 -9.766 1.659 1.00 17.09 83 SER A O 1
ATOM 622 N N . HIS A 1 84 ? -17.463 -10.516 0.845 1.00 17.00 84 HIS A N 1
ATOM 623 C CA . HIS A 1 84 ? -17.741 -11.950 1.127 1.00 17.23 84 HIS A CA 1
ATOM 624 C C . HIS A 1 84 ? -17.541 -12.284 2.611 1.00 18.37 84 HIS A C 1
ATOM 625 O O . HIS A 1 84 ? -17.840 -13.421 3.001 1.00 18.25 84 HIS A O 1
ATOM 632 N N . VAL A 1 85 ? -16.996 -11.355 3.394 1.00 16.43 85 VAL A N 1
ATOM 633 C CA . VAL A 1 85 ? -16.702 -11.580 4.830 1.00 16.10 85 VAL A CA 1
ATOM 634 C C . VAL A 1 85 ? -17.487 -10.562 5.643 1.00 15.53 85 VAL A C 1
ATOM 635 O O . VAL A 1 85 ? -17.062 -9.412 5.794 1.00 15.73 85 VAL A O 1
ATOM 639 N N . PRO A 1 86 ? -18.677 -10.938 6.169 1.00 16.48 86 PRO A N 1
ATOM 640 C CA . PRO A 1 86 ? -19.534 -9.982 6.858 1.00 15.38 86 PRO A CA 1
ATOM 641 C C . PRO A 1 86 ? -18.864 -9.317 8.071 1.00 14.95 86 PRO A C 1
ATOM 642 O O . PRO A 1 86 ? -19.261 -8.200 8.430 1.00 14.89 86 PRO A O 1
ATOM 646 N N . GLU A 1 87 ? -17.893 -9.983 8.685 1.00 14.46 87 GLU A N 1
ATOM 647 C CA . GLU A 1 87 ? -17.221 -9.453 9.898 1.00 15.23 87 GLU A CA 1
ATOM 648 C C . GLU A 1 87 ? -16.629 -8.063 9.641 1.00 14.19 87 GLU A C 1
ATOM 649 O O . GLU A 1 87 ? -16.495 -7.309 10.625 1.00 13.92 87 GLU A O 1
ATOM 655 N N . HIS A 1 88 ? -16.233 -7.717 8.413 1.00 13.81 88 HIS A N 1
ATOM 656 C CA . HIS A 1 88 ? -15.686 -6.363 8.131 1.00 15.38 88 HIS A CA 1
ATOM 657 C C . HIS A 1 88 ? -16.716 -5.296 8.493 1.00 16.27 88 HIS A C 1
ATOM 658 O O . HIS A 1 88 ? -16.396 -4.343 9.218 1.00 14.49 88 HIS A O 1
ATOM 665 N N . ALA A 1 89 ? -17.932 -5.417 7.970 1.00 16.16 89 ALA A N 1
ATOM 666 C CA . ALA A 1 89 ? -19.004 -4.446 8.280 1.00 15.34 89 ALA A CA 1
ATOM 667 C C . ALA A 1 89 ? -19.389 -4.532 9.763 1.00 14.77 89 ALA A C 1
ATOM 668 O O . ALA A 1 89 ? -19.673 -3.495 10.363 1.00 14.61 89 ALA A O 1
ATOM 670 N N . GLN A 1 90 ? -19.432 -5.731 10.347 1.00 13.91 90 GLN A N 1
ATOM 671 C CA . GLN A 1 90 ? -19.821 -5.888 11.771 1.00 14.03 90 GLN A CA 1
ATOM 672 C C . GLN A 1 90 ? -18.808 -5.166 12.667 1.00 14.43 90 GLN A C 1
ATOM 673 O O . GLN A 1 90 ? -19.227 -4.363 13.527 1.00 15.57 90 GLN A O 1
ATOM 679 N N . LEU A 1 91 ? -17.513 -5.431 12.495 1.00 13.33 91 LEU A N 1
ATOM 680 C CA . LEU A 1 91 ? -16.511 -4.732 13.338 1.00 13.54 91 LEU A CA 1
ATOM 681 C C . LEU A 1 91 ? -16.533 -3.231 13.025 1.00 13.95 91 LEU A C 1
ATOM 682 O O . LEU A 1 91 ? -16.328 -2.433 13.957 1.00 14.34 91 LEU A O 1
ATOM 687 N N . GLY A 1 92 ? -16.748 -2.848 11.770 1.00 14.19 92 GLY A N 1
ATOM 688 C CA . GLY A 1 92 ? -16.774 -1.421 11.400 1.00 15.53 92 GLY A CA 1
ATOM 689 C C . GLY A 1 92 ? -17.820 -0.664 12.197 1.00 16.10 92 GLY A C 1
ATOM 690 O O . GLY A 1 92 ? -17.536 0.422 12.739 1.00 14.90 92 GLY A O 1
ATOM 691 N N . TRP A 1 93 ? -19.022 -1.214 12.314 1.00 16.36 93 TRP A N 1
ATOM 692 C CA . TRP A 1 93 ? -20.063 -0.536 13.118 1.00 15.74 93 TRP A CA 1
ATOM 693 C C . TRP A 1 93 ? -19.571 -0.401 14.561 1.00 15.96 93 TRP A C 1
ATOM 694 O O . TRP A 1 93 ? -19.663 0.687 15.161 1.00 16.05 93 TRP A O 1
ATOM 705 N N . ALA A 1 94 ? -19.065 -1.473 15.145 1.00 15.03 94 ALA A N 1
ATOM 706 C CA . ALA A 1 94 ? -18.653 -1.435 16.561 1.00 15.13 94 ALA A CA 1
ATOM 707 C C . ALA A 1 94 ? -17.575 -0.363 16.739 1.00 15.97 94 ALA A C 1
ATOM 708 O O . ALA A 1 94 ? -17.646 0.423 17.705 1.00 15.94 94 ALA A O 1
ATOM 710 N N . LEU A 1 95 ? -16.617 -0.315 15.827 1.00 14.91 95 LEU A N 1
ATOM 711 C CA . LEU A 1 95 ? -15.499 0.648 15.956 1.00 15.98 95 LEU A CA 1
ATOM 712 C C . LEU A 1 95 ? -15.998 2.074 15.725 1.00 17.66 95 LEU A C 1
ATOM 713 O O . LEU A 1 95 ? -15.381 2.983 16.325 1.00 17.26 95 LEU A O 1
ATOM 718 N N . ASN A 1 96 ? -17.046 2.290 14.916 1.00 17.46 96 ASN A N 1
ATOM 719 C CA . ASN A 1 96 ? -17.677 3.640 14.843 1.00 17.89 96 ASN A CA 1
ATOM 720 C C . ASN A 1 96 ? -17.988 4.168 16.236 1.00 17.27 96 ASN A C 1
ATOM 721 O O . ASN A 1 96 ? -17.914 5.399 16.438 1.00 18.22 96 ASN A O 1
ATOM 726 N N . CYS A 1 97 ? -18.390 3.291 17.148 1.00 16.25 97 CYS A N 1
ATOM 727 C CA . CYS A 1 97 ? -18.860 3.690 18.490 1.00 17.89 97 CYS A CA 1
ATOM 728 C C . CYS A 1 97 ? -17.677 4.045 19.400 1.00 19.10 97 CYS A C 1
ATOM 729 O O . CYS A 1 97 ? -17.929 4.569 20.496 1.00 21.05 97 CYS A O 1
ATOM 732 N N . TYR A 1 98 ? -16.450 3.791 18.949 1.00 18.82 98 TYR A N 1
ATOM 733 C CA . TYR A 1 98 ? -15.203 4.084 19.705 1.00 18.68 98 TYR A CA 1
ATOM 734 C C . TYR A 1 98 ? -14.327 5.052 18.915 1.00 19.01 98 TYR A C 1
ATOM 735 O O . TYR A 1 98 ? -13.134 5.214 19.259 1.00 19.95 98 TYR A O 1
ATOM 744 N N . THR A 1 99 ? -14.889 5.699 17.901 1.00 18.02 99 THR A N 1
ATOM 745 C CA . THR A 1 99 ? -14.161 6.669 17.053 1.00 19.13 99 THR A CA 1
ATOM 746 C C . THR A 1 99 ? -14.799 8.030 17.296 1.00 19.77 99 THR A C 1
ATOM 747 O O . THR A 1 99 ? -16.027 8.143 17.228 1.00 19.08 99 THR A O 1
ATOM 751 N N . TYR A 1 100 ? -13.991 9.039 17.582 1.00 20.64 100 TYR A N 1
ATOM 752 C CA . TYR A 1 100 ? -14.542 10.403 17.770 1.00 22.16 100 TYR A CA 1
ATOM 753 C C . TYR A 1 100 ? -14.987 10.959 16.419 1.00 21.52 100 TYR A C 1
ATOM 754 O O . TYR A 1 100 ? -14.269 10.825 15.415 1.00 20.87 100 TYR A O 1
ATOM 763 N N . PHE A 1 101 ? -16.146 11.607 16.397 1.00 22.14 101 PHE A N 1
ATOM 764 C CA . PHE A 1 101 ? -16.602 12.341 15.193 1.00 23.87 101 PHE A CA 1
ATOM 765 C C . PHE A 1 101 ? -15.493 13.317 14.780 1.00 25.51 101 PHE A C 1
ATOM 766 O O . PHE A 1 101 ? -15.193 13.433 13.577 1.00 24.05 101 PHE A O 1
ATOM 774 N N . GLY A 1 102 ? -14.852 13.955 15.764 1.00 25.73 102 GLY A N 1
ATOM 775 C CA . GLY A 1 102 ? -13.766 14.917 15.504 1.00 27.92 102 GLY A CA 1
ATOM 776 C C . GLY A 1 102 ? -12.608 14.298 14.745 1.00 28.52 102 GLY A C 1
ATOM 777 O O . GLY A 1 102 ? -12.002 14.997 13.928 1.00 30.59 102 GLY A O 1
ATOM 778 N N . GLU A 1 103 ? -12.296 13.027 14.995 1.00 27.39 103 GLU A N 1
ATOM 779 C CA . GLU A 1 103 ? -11.167 12.335 14.319 1.00 28.17 103 GLU A CA 1
ATOM 780 C C . GLU A 1 103 ? -11.464 12.225 12.820 1.00 28.01 103 GLU A C 1
ATOM 781 O O . GLU A 1 103 ? -10.538 12.420 12.015 1.00 28.28 103 GLU A O 1
ATOM 787 N N . LEU A 1 104 ? -12.711 11.928 12.446 1.00 25.99 104 LEU A N 1
ATOM 788 C CA . LEU A 1 104 ? -13.095 11.793 11.014 1.00 25.76 104 LEU A CA 1
ATOM 789 C C . LEU A 1 104 ? -13.154 13.169 10.347 1.00 27.41 104 LEU A C 1
ATOM 790 O O . LEU A 1 104 ? -12.772 13.274 9.171 1.00 27.48 104 LEU A O 1
ATOM 795 N N . SER A 1 105 ? -13.604 14.186 11.075 1.00 30.36 105 SER A N 1
ATOM 796 C CA . SER A 1 105 ? -13.692 15.569 10.535 1.00 34.25 105 SER A CA 1
ATOM 797 C C . SER A 1 105 ? -12.283 16.068 10.199 1.00 34.75 105 SER A C 1
ATOM 798 O O . SER A 1 105 ? -12.124 16.767 9.174 1.00 40.68 105 SER A O 1
ATOM 801 N N . ARG A 1 106 ? -11.296 15.691 11.012 1.00 37.87 106 ARG A N 1
ATOM 802 C CA . ARG A 1 106 ? -9.907 16.203 10.893 1.00 38.97 106 ARG A CA 1
ATOM 803 C C . ARG A 1 106 ? -9.106 15.341 9.921 1.00 39.33 106 ARG A C 1
ATOM 804 O O . ARG A 1 106 ? -7.900 15.609 9.766 1.00 42.71 106 ARG A O 1
ATOM 812 N N . MET A 1 107 ? -9.739 14.356 9.283 1.00 34.15 107 MET A N 1
ATOM 813 C CA . MET A 1 107 ? -9.021 13.466 8.343 1.00 34.40 107 MET A CA 1
ATOM 814 C C . MET A 1 107 ? -8.660 14.272 7.093 1.00 35.81 107 MET A C 1
ATOM 815 O O . MET A 1 107 ? -8.917 15.512 7.135 1.00 36.39 107 MET A O 1
ATOM 820 N N . ALA A 1 118 ? -19.786 19.813 1.346 1.00 45.42 118 ALA A N 1
ATOM 821 C CA . ALA A 1 118 ? -19.581 19.067 2.614 1.00 46.14 118 ALA A CA 1
ATOM 822 C C . ALA A 1 118 ? -20.895 18.433 3.075 1.00 45.05 118 ALA A C 1
ATOM 823 O O . ALA A 1 118 ? -20.926 17.213 3.342 1.00 45.13 118 ALA A O 1
ATOM 825 N N . GLU A 1 119 ? -21.949 19.237 3.171 1.00 41.56 119 GLU A N 1
ATOM 826 C CA . GLU A 1 119 ? -23.306 18.715 3.461 1.00 40.67 119 GLU A CA 1
ATOM 827 C C . GLU A 1 119 ? -23.716 17.732 2.354 1.00 41.72 119 GLU A C 1
ATOM 828 O O . GLU A 1 119 ? -24.640 16.933 2.599 1.00 37.43 119 GLU A O 1
ATOM 830 N N . ASN A 1 120 ? -23.051 17.761 1.189 1.00 38.48 120 ASN A N 1
ATOM 831 C CA . ASN A 1 120 ? -23.465 16.964 0.002 1.00 38.32 120 ASN A CA 1
ATOM 832 C C . ASN A 1 120 ? -22.526 15.779 -0.270 1.00 35.45 120 ASN A C 1
ATOM 833 O O . ASN A 1 120 ? -22.753 15.088 -1.284 1.00 37.36 120 ASN A O 1
ATOM 835 N N . ILE A 1 121 ? -21.512 15.540 0.558 1.00 33.67 121 ILE A N 1
ATOM 836 C CA . ILE A 1 121 ? -20.676 14.310 0.418 1.00 33.21 121 ILE A CA 1
ATOM 837 C C . ILE A 1 121 ? -21.470 13.159 1.032 1.00 29.00 121 ILE A C 1
ATOM 838 O O . ILE A 1 121 ? -22.224 13.410 1.976 1.00 31.43 121 ILE A O 1
ATOM 842 N N . ASN A 1 122 ? -21.288 11.936 0.540 1.00 28.26 122 ASN A N 1
ATOM 843 C CA . ASN A 1 122 ? -21.988 10.773 1.146 1.00 25.11 122 ASN A CA 1
ATOM 844 C C . ASN A 1 122 ? -21.285 10.380 2.452 1.00 24.69 122 ASN A C 1
ATOM 845 O O . ASN A 1 122 ? -20.088 10.702 2.634 1.00 24.67 122 ASN A O 1
ATOM 850 N N . ALA A 1 123 ? -22.030 9.737 3.345 1.00 22.20 123 ALA A N 1
ATOM 851 C CA . ALA A 1 123 ? -21.532 9.364 4.683 1.00 22.53 123 ALA A CA 1
ATOM 852 C C . ALA A 1 123 ? -20.422 8.320 4.543 1.00 21.90 123 ALA A C 1
ATOM 853 O O . ALA A 1 123 ? -19.560 8.262 5.439 1.00 22.00 123 ALA A O 1
ATOM 855 N N . GLY A 1 124 ? -20.427 7.522 3.475 1.00 20.57 124 GLY A N 1
ATOM 856 C CA . GLY A 1 124 ? -19.348 6.539 3.233 1.00 22.40 124 GLY A CA 1
ATOM 857 C C . GLY A 1 124 ? -18.011 7.236 3.026 1.00 22.85 124 GLY A C 1
ATOM 858 O O . GLY A 1 124 ? -16.988 6.774 3.531 1.00 20.78 124 GLY A O 1
ATOM 859 N N . LEU A 1 125 ? -18.020 8.359 2.320 1.00 22.87 125 LEU A N 1
ATOM 860 C CA . LEU A 1 125 ? -16.789 9.152 2.107 1.00 23.12 125 LEU A CA 1
ATOM 861 C C . LEU A 1 125 ? -16.295 9.726 3.437 1.00 22.28 125 LEU A C 1
ATOM 862 O O . LEU A 1 125 ? -15.084 9.881 3.588 1.00 26.66 125 LEU A O 1
ATOM 867 N N . PHE A 1 126 ? -17.181 10.004 4.385 1.00 22.72 126 PHE A N 1
ATOM 868 C CA . PHE A 1 126 ? -16.781 10.508 5.715 1.00 22.97 126 PHE A CA 1
ATOM 869 C C . PHE A 1 126 ? -16.285 9.351 6.600 1.00 22.31 126 PHE A C 1
ATOM 870 O O . PHE A 1 126 ? -15.320 9.556 7.369 1.00 21.48 126 PHE A O 1
ATOM 878 N N . ASP A 1 127 ? -16.900 8.176 6.470 1.00 21.45 127 ASP A N 1
ATOM 879 C CA . ASP A 1 127 ? -16.790 7.082 7.476 1.00 20.95 127 ASP A CA 1
ATOM 880 C C . ASP A 1 127 ? -15.828 5.965 7.059 1.00 20.35 127 ASP A C 1
ATOM 881 O O . ASP A 1 127 ? -15.526 5.110 7.933 1.00 20.18 127 ASP A O 1
ATOM 886 N N . TYR A 1 128 ? -15.350 5.923 5.818 1.00 19.42 128 TYR A N 1
ATOM 887 C CA . TYR A 1 128 ? -14.510 4.787 5.346 1.00 19.41 128 TYR A CA 1
ATOM 888 C C . TYR A 1 128 ? -13.258 4.618 6.203 1.00 17.17 128 TYR A C 1
ATOM 889 O O . TYR A 1 128 ? -12.742 3.503 6.255 1.00 17.52 128 TYR A O 1
ATOM 898 N N . PRO A 1 129 ? -12.669 5.644 6.877 1.00 17.45 129 PRO A N 1
ATOM 899 C CA . PRO A 1 129 ? -11.483 5.356 7.685 1.00 18.90 129 PRO A CA 1
ATOM 900 C C . PRO A 1 129 ? -11.764 4.321 8.780 1.00 18.30 129 PRO A C 1
ATOM 901 O O . PRO A 1 129 ? -10.844 3.590 9.164 1.00 16.89 129 PRO A O 1
ATOM 905 N N . VAL A 1 130 ? -13.002 4.284 9.263 1.00 18.24 130 VAL A N 1
ATOM 906 C CA . VAL A 1 130 ? -13.415 3.318 10.310 1.00 17.52 130 VAL A CA 1
ATOM 907 C C . VAL A 1 130 ? -13.493 1.921 9.698 1.00 16.39 130 VAL A C 1
ATOM 908 O O . VAL A 1 130 ? -13.060 0.955 10.352 1.00 17.04 130 VAL A O 1
ATOM 912 N N . LEU A 1 131 ? -14.015 1.811 8.487 1.00 15.04 131 LEU A N 1
ATOM 913 C CA . LEU A 1 131 ? -14.038 0.508 7.781 1.00 16.26 131 LEU A CA 1
ATOM 914 C C . LEU A 1 131 ? -12.600 0.031 7.558 1.00 16.10 131 LEU A C 1
ATOM 915 O O . LEU A 1 131 ? -12.335 -1.145 7.752 1.00 15.33 131 LEU A O 1
ATOM 920 N N . MET A 1 132 ? -11.697 0.922 7.155 1.00 17.39 132 MET A N 1
ATOM 921 C CA . MET A 1 132 ? -10.280 0.531 6.962 1.00 17.16 132 MET A CA 1
ATOM 922 C C . MET A 1 132 ? -9.694 0.042 8.291 1.00 16.56 132 MET A C 1
ATOM 923 O O . MET A 1 132 ? -8.975 -1.000 8.298 1.00 16.65 132 MET A O 1
ATOM 928 N N . ALA A 1 133 ? -9.998 0.698 9.402 1.00 15.92 133 ALA A N 1
ATOM 929 C CA . ALA A 1 133 ? -9.507 0.230 10.722 1.00 15.95 133 ALA A CA 1
ATOM 930 C C . ALA A 1 133 ? -10.043 -1.177 11.001 1.00 15.71 133 ALA A C 1
ATOM 931 O O . ALA A 1 133 ? -9.268 -2.054 11.414 1.00 16.50 133 ALA A O 1
ATOM 933 N N . ALA A 1 134 ? -11.334 -1.411 10.773 1.00 14.84 134 ALA A N 1
ATOM 934 C CA . ALA A 1 134 ? -11.915 -2.762 10.959 1.00 14.79 134 ALA A CA 1
ATOM 935 C C . ALA A 1 134 ? -11.198 -3.776 10.069 1.00 15.80 134 ALA A C 1
ATOM 936 O O . ALA A 1 134 ? -10.903 -4.878 10.567 1.00 16.32 134 ALA A O 1
ATOM 938 N N . ASP A 1 135 ? -10.976 -3.450 8.791 1.00 15.90 135 ASP A N 1
ATOM 939 C CA . ASP A 1 135 ? -10.335 -4.374 7.817 1.00 16.73 135 ASP A CA 1
ATOM 940 C C . ASP A 1 135 ? -9.010 -4.868 8.414 1.00 16.39 135 ASP A C 1
ATOM 941 O O . ASP A 1 135 ? -8.727 -6.073 8.381 1.00 16.45 135 ASP A O 1
ATOM 946 N N . ILE A 1 136 ? -8.224 -3.958 8.975 1.00 15.34 136 ILE A N 1
ATOM 947 C CA . ILE A 1 136 ? -6.877 -4.296 9.508 1.00 15.78 136 ILE A CA 1
ATOM 948 C C . ILE A 1 136 ? -7.002 -5.042 10.836 1.00 15.72 136 ILE A C 1
ATOM 949 O O . ILE A 1 136 ? -6.385 -6.130 10.992 1.00 15.19 136 ILE A O 1
ATOM 954 N N . LEU A 1 137 ? -7.763 -4.501 11.773 1.00 15.46 137 LEU A N 1
ATOM 955 C CA . LEU A 1 137 ? -7.806 -5.020 13.154 1.00 16.19 137 LEU A CA 1
ATOM 956 C C . LEU A 1 137 ? -8.441 -6.412 13.196 1.00 15.15 137 LEU A C 1
ATOM 957 O O . LEU A 1 137 ? -8.096 -7.179 14.100 1.00 15.52 137 LEU A O 1
ATOM 962 N N . LEU A 1 138 ? -9.324 -6.757 12.253 1.00 15.27 138 LEU A N 1
ATOM 963 C CA . LEU A 1 138 ? -9.966 -8.098 12.264 1.00 15.94 138 LEU A CA 1
ATOM 964 C C . LEU A 1 138 ? -8.941 -9.227 12.264 1.00 17.53 138 LEU A C 1
ATOM 965 O O . LEU A 1 138 ? -9.265 -10.304 12.785 1.00 17.10 138 LEU A O 1
ATOM 970 N N . TYR A 1 139 ? -7.801 -9.053 11.595 1.00 15.03 139 TYR A N 1
ATOM 971 C CA . TYR A 1 139 ? -6.877 -10.178 11.323 1.00 16.36 139 TYR A CA 1
ATOM 972 C C . TYR A 1 139 ? -5.657 -10.164 12.241 1.00 15.75 139 TYR A C 1
ATOM 973 O O . TYR A 1 139 ? -4.719 -10.900 11.947 1.00 17.09 139 TYR A O 1
ATOM 982 N N . GLN A 1 140 ? -5.719 -9.443 13.359 1.00 15.35 140 GLN A N 1
ATOM 983 C CA . GLN A 1 140 ? -4.580 -9.344 14.303 1.00 15.43 140 GLN A CA 1
ATOM 984 C C . GLN A 1 140 ? -3.342 -8.942 13.496 1.00 15.34 140 GLN A C 1
ATOM 985 O O . GLN A 1 140 ? -2.234 -9.475 13.732 1.00 16.45 140 GLN A O 1
ATOM 991 N N . THR A 1 141 ? -3.542 -8.013 12.577 1.00 15.80 141 THR A N 1
ATOM 992 C CA . THR A 1 141 ? -2.503 -7.583 11.622 1.00 15.45 141 THR A CA 1
ATOM 993 C C . THR A 1 141 ? -1.326 -6.935 12.361 1.00 16.19 141 THR A C 1
ATOM 994 O O . THR A 1 141 ? -1.532 -6.064 13.198 1.00 15.73 141 THR A O 1
ATOM 998 N N . ASN A 1 142 ? -0.117 -7.332 11.988 1.00 16.23 142 ASN A N 1
ATOM 999 C CA . ASN A 1 142 ? 1.127 -6.719 12.508 1.00 16.32 142 ASN A CA 1
ATOM 1000 C C . ASN A 1 142 ? 1.604 -5.588 11.599 1.00 16.65 142 ASN A C 1
ATOM 1001 O O . ASN A 1 142 ? 2.146 -4.594 12.118 1.00 17.09 142 ASN A O 1
ATOM 1006 N N . LEU A 1 143 ? 1.471 -5.747 10.291 1.00 15.87 143 LEU A N 1
ATOM 1007 C CA . LEU A 1 143 ? 2.124 -4.844 9.317 1.00 16.96 143 LEU A CA 1
ATOM 1008 C C . LEU A 1 143 ? 1.144 -4.468 8.225 1.00 16.66 143 LEU A C 1
ATOM 1009 O O . LEU A 1 143 ? 0.462 -5.354 7.697 1.00 16.98 143 LEU A O 1
ATOM 1014 N N . VAL A 1 144 ? 1.128 -3.190 7.878 1.00 17.14 144 VAL A N 1
ATOM 1015 C CA . VAL A 1 144 ? 0.304 -2.700 6.743 1.00 18.76 144 VAL A CA 1
ATOM 1016 C C . VAL A 1 144 ? 1.205 -1.912 5.806 1.00 19.81 144 VAL A C 1
ATOM 1017 O O . VAL A 1 144 ? 1.760 -0.894 6.204 1.00 19.36 144 VAL A O 1
ATOM 1021 N N . PRO A 1 145 ? 1.378 -2.346 4.544 1.00 20.47 145 PRO A N 1
ATOM 1022 C CA . PRO A 1 145 ? 2.064 -1.517 3.561 1.00 25.60 145 PRO A CA 1
ATOM 1023 C C . PRO A 1 145 ? 1.109 -0.410 3.103 1.00 27.82 145 PRO A C 1
ATOM 1024 O O . PRO A 1 145 ? 0.142 -0.698 2.423 1.00 33.53 145 PRO A O 1
ATOM 1028 N N . VAL A 1 146 ? 1.386 0.822 3.501 1.00 28.80 146 VAL A N 1
ATOM 1029 C CA . VAL A 1 146 ? 0.523 1.988 3.158 1.00 32.81 146 VAL A CA 1
ATOM 1030 C C . VAL A 1 146 ? 1.276 2.937 2.226 1.00 34.67 146 VAL A C 1
ATOM 1031 O O . VAL A 1 146 ? 2.517 3.013 2.300 1.00 36.47 146 VAL A O 1
ATOM 1035 N N . GLY A 1 147 ? 0.518 3.633 1.383 1.00 39.73 147 GLY A N 1
ATOM 1036 C CA . GLY A 1 147 ? 1.016 4.793 0.623 1.00 39.02 147 GLY A CA 1
ATOM 1037 C C . GLY A 1 147 ? 1.055 6.028 1.497 1.00 38.60 147 GLY A C 1
ATOM 1038 O O . GLY A 1 147 ? 0.492 6.002 2.615 1.00 37.09 147 GLY A O 1
ATOM 1039 N N . GLU A 1 148 ? 1.700 7.088 1.016 1.00 40.27 148 GLU A N 1
ATOM 1040 C CA . GLU A 1 148 ? 1.859 8.341 1.800 1.00 40.71 148 GLU A CA 1
ATOM 1041 C C . GLU A 1 148 ? 0.484 8.953 2.077 1.00 38.64 148 GLU A C 1
ATOM 1042 O O . GLU A 1 148 ? 0.315 9.550 3.164 1.00 41.95 148 GLU A O 1
ATOM 1044 N N . ASP A 1 149 ? -0.460 8.793 1.145 1.00 38.17 149 ASP A N 1
ATOM 1045 C CA . ASP A 1 149 ? -1.846 9.318 1.271 1.00 37.67 149 ASP A CA 1
ATOM 1046 C C . ASP A 1 149 ? -2.633 8.573 2.360 1.00 33.63 149 ASP A C 1
ATOM 1047 O O . ASP A 1 149 ? -3.711 9.076 2.710 1.00 33.89 149 ASP A O 1
ATOM 1052 N N . GLN A 1 150 ? -2.124 7.453 2.888 1.00 32.00 150 GLN A N 1
ATOM 1053 C CA . GLN A 1 150 ? -2.879 6.599 3.852 1.00 31.06 150 GLN A CA 1
ATOM 1054 C C . GLN A 1 150 ? -2.210 6.587 5.232 1.00 29.72 150 GLN A C 1
ATOM 1055 O O . GLN A 1 150 ? -2.638 5.803 6.085 1.00 25.72 150 GLN A O 1
ATOM 1061 N N . LYS A 1 151 ? -1.198 7.420 5.474 1.00 30.00 151 LYS A N 1
ATOM 1062 C CA . LYS A 1 151 ? -0.450 7.335 6.757 1.00 29.50 151 LYS A CA 1
ATOM 1063 C C . LYS A 1 151 ? -1.331 7.807 7.918 1.00 27.50 151 LYS A C 1
ATOM 1064 O O . LYS A 1 151 ? -1.305 7.158 8.976 1.00 27.37 151 LYS A O 1
ATOM 1067 N N . GLN A 1 152 ? -2.096 8.881 7.732 1.00 25.44 152 GLN A N 1
ATOM 1068 C CA . GLN A 1 152 ? -3.028 9.395 8.762 1.00 28.01 152 GLN A CA 1
ATOM 1069 C C . GLN A 1 152 ? -4.107 8.339 9.041 1.00 25.71 152 GLN A C 1
ATOM 1070 O O . GLN A 1 152 ? -4.516 8.193 10.206 1.00 25.00 152 GLN A O 1
ATOM 1076 N N . HIS A 1 153 ? -4.526 7.600 8.020 1.00 24.57 153 HIS A N 1
ATOM 1077 C CA . HIS A 1 153 ? -5.565 6.551 8.171 1.00 24.34 153 HIS A CA 1
ATOM 1078 C C . HIS A 1 153 ? -5.025 5.405 9.027 1.00 22.76 153 HIS A C 1
ATOM 1079 O O . HIS A 1 153 ? -5.755 4.890 9.888 1.00 20.36 153 HIS A O 1
ATOM 1086 N N . LEU A 1 154 ? -3.788 4.986 8.781 1.00 22.87 154 LEU A N 1
ATOM 1087 C CA . LEU A 1 154 ? -3.178 3.916 9.608 1.00 21.57 154 LEU A CA 1
ATOM 1088 C C . LEU A 1 154 ? -3.015 4.422 11.044 1.00 22.73 154 LEU A C 1
ATOM 1089 O O . LEU A 1 154 ? -3.215 3.643 12.003 1.00 21.28 154 LEU A O 1
ATOM 1094 N N . GLU A 1 155 ? -2.652 5.690 11.219 1.00 22.80 155 GLU A N 1
ATOM 1095 C CA . GLU A 1 155 ? -2.490 6.243 12.585 1.00 23.71 155 GLU A CA 1
ATOM 1096 C C . GLU A 1 155 ? -3.833 6.168 13.312 1.00 22.92 155 GLU A C 1
ATOM 1097 O O . GLU A 1 155 ? -3.830 5.827 14.502 1.00 22.79 155 GLU A O 1
ATOM 1103 N N . LEU A 1 156 ? -4.946 6.440 12.625 1.00 22.16 156 LEU A N 1
ATOM 1104 C CA . LEU A 1 156 ? -6.280 6.344 13.272 1.00 21.40 156 LEU A CA 1
ATOM 1105 C C . LEU A 1 156 ? -6.550 4.889 13.688 1.00 19.59 156 LEU A C 1
ATOM 1106 O O . LEU A 1 156 ? -7.078 4.675 14.791 1.00 21.29 156 LEU A O 1
ATOM 1111 N N . SER A 1 157 ? -6.205 3.921 12.847 1.00 19.80 157 SER A N 1
ATOM 1112 C CA . SER A 1 157 ? -6.394 2.484 13.169 1.00 19.84 157 SER A CA 1
ATOM 1113 C C . SER A 1 157 ? -5.601 2.137 14.428 1.00 20.06 157 SER A C 1
ATOM 1114 O O . SER A 1 157 ? -6.107 1.370 15.289 1.00 18.93 157 SER A O 1
ATOM 1117 N N . ARG A 1 158 ? -4.395 2.676 14.560 1.00 20.09 158 ARG A N 1
ATOM 1118 C CA . ARG A 1 158 ? -3.579 2.379 15.762 1.00 20.56 158 ARG A CA 1
ATOM 1119 C C . ARG A 1 158 ? -4.214 3.051 16.975 1.00 19.68 158 ARG A C 1
ATOM 1120 O O . ARG A 1 158 ? -4.241 2.431 18.039 1.00 20.79 158 ARG A O 1
ATOM 1128 N N . ASP A 1 159 ? -4.703 4.280 16.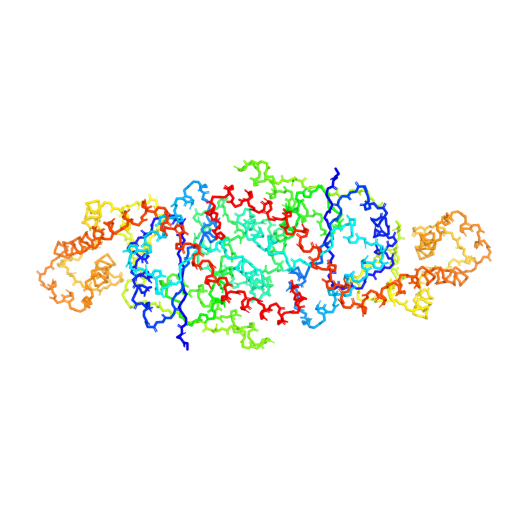819 1.00 19.61 159 ASP A N 1
ATOM 1129 C CA . ASP A 1 159 ? -5.367 5.009 17.926 1.00 21.01 159 ASP A CA 1
ATOM 1130 C C . ASP A 1 159 ? -6.614 4.243 18.387 1.00 19.27 159 ASP A C 1
ATOM 1131 O O . ASP A 1 159 ? -6.826 4.113 19.607 1.00 20.43 159 ASP A O 1
ATOM 1136 N N . ILE A 1 160 ? -7.408 3.729 17.448 1.00 19.37 160 ILE A N 1
ATOM 1137 C CA . ILE A 1 160 ? -8.641 2.981 17.815 1.00 19.14 160 ILE A CA 1
ATOM 1138 C C . ILE A 1 160 ? -8.249 1.687 18.536 1.00 18.35 160 ILE A C 1
ATOM 1139 O O . ILE A 1 160 ? -8.900 1.348 19.537 1.00 19.36 160 ILE A O 1
ATOM 1144 N N . ALA A 1 161 ? -7.263 0.955 18.025 1.00 18.23 161 ALA A N 1
ATOM 1145 C CA . ALA A 1 161 ? -6.831 -0.314 18.651 1.00 18.48 161 ALA A CA 1
ATOM 1146 C C . ALA A 1 161 ? -6.393 -0.039 20.093 1.00 19.47 161 ALA A C 1
ATOM 1147 O O . ALA A 1 161 ? -6.813 -0.764 21.006 1.00 19.59 161 ALA A O 1
ATOM 1149 N N . GLN A 1 162 ? -5.591 1.002 20.311 1.00 19.72 162 GLN A N 1
ATOM 1150 C CA . GLN A 1 162 ? -5.053 1.257 21.670 1.00 19.11 162 GLN A CA 1
ATOM 1151 C C . GLN A 1 162 ? -6.183 1.695 22.604 1.00 19.62 162 GLN A C 1
ATOM 1152 O O . GLN A 1 162 ? -6.168 1.313 23.788 1.00 19.80 162 GLN A O 1
ATOM 1158 N N . ARG A 1 163 ? -7.120 2.486 22.097 1.00 19.59 163 ARG A N 1
ATOM 1159 C CA . ARG A 1 163 ? -8.254 2.993 22.897 1.00 19.77 163 ARG A CA 1
ATOM 1160 C C . ARG A 1 163 ? -9.118 1.815 23.352 1.00 19.47 163 ARG A C 1
ATOM 1161 O O . ARG A 1 163 ? -9.476 1.742 24.537 1.00 19.86 163 ARG A O 1
ATOM 1169 N N . PHE A 1 164 ? -9.437 0.906 22.438 1.00 19.77 164 PHE A N 1
ATOM 1170 C CA . PHE A 1 164 ? -10.296 -0.255 22.754 1.00 19.32 164 PHE A CA 1
ATOM 1171 C C . PHE A 1 164 ? -9.571 -1.176 23.739 1.00 20.29 164 PHE A C 1
ATOM 1172 O O . PHE A 1 164 ? -10.189 -1.663 24.708 1.00 19.46 164 PHE A O 1
ATOM 1180 N N . ASN A 1 165 ? -8.294 -1.436 23.484 1.00 19.15 165 ASN A N 1
ATOM 1181 C CA . ASN A 1 165 ? -7.474 -2.323 24.341 1.00 19.89 165 ASN A CA 1
ATOM 1182 C C . ASN A 1 165 ? -7.376 -1.736 25.758 1.00 19.59 165 ASN A C 1
ATOM 1183 O O . ASN A 1 165 ? -7.361 -2.501 26.728 1.00 20.29 165 ASN A O 1
ATOM 1188 N N . ALA A 1 166 ? -7.261 -0.421 25.875 1.00 20.57 166 ALA A N 1
ATOM 1189 C CA . ALA A 1 166 ? -7.154 0.243 27.198 1.00 21.21 166 ALA A CA 1
ATOM 1190 C C . ALA A 1 166 ? -8.460 0.048 27.982 1.00 23.04 166 ALA A C 1
ATOM 1191 O O . ALA A 1 166 ? -8.407 -0.039 29.209 1.00 24.80 166 ALA A O 1
ATOM 1193 N N . LEU A 1 167 ? -9.600 -0.076 27.306 1.00 21.76 167 LEU A N 1
ATOM 1194 C CA . LEU A 1 167 ? -10.873 -0.301 28.035 1.00 23.39 167 LEU A CA 1
ATOM 1195 C C . LEU A 1 167 ? -11.049 -1.785 28.346 1.00 24.10 167 LEU A C 1
ATOM 1196 O O . LEU A 1 167 ? -11.561 -2.090 29.433 1.00 25.10 167 LEU A O 1
ATOM 1201 N N . TYR A 1 168 ? -10.699 -2.680 27.420 1.00 23.45 168 TYR A N 1
ATOM 1202 C CA . TYR A 1 168 ? -11.230 -4.066 27.458 1.00 22.09 168 TYR A CA 1
ATOM 1203 C C . TYR A 1 168 ? -10.162 -5.147 27.551 1.00 22.87 168 TYR A C 1
ATOM 1204 O O . TYR A 1 168 ? -10.558 -6.305 27.711 1.00 22.48 168 TYR A O 1
ATOM 1213 N N . GLY A 1 169 ? -8.878 -4.808 27.467 1.00 23.75 169 GLY A N 1
ATOM 1214 C CA . GLY A 1 169 ? -7.806 -5.818 27.463 1.00 24.75 169 GLY A CA 1
ATOM 1215 C C . GLY A 1 169 ? -7.220 -5.962 26.075 1.00 25.80 169 GLY A C 1
ATOM 1216 O O . GLY A 1 169 ? -7.669 -5.261 25.151 1.00 26.98 169 GLY A O 1
ATOM 1217 N N . GLU A 1 170 ? -6.259 -6.862 25.918 1.00 25.99 170 GLU A N 1
ATOM 1218 C CA . GLU A 1 170 ? -5.463 -6.938 24.666 1.00 27.16 170 GLU A CA 1
ATOM 1219 C C . GLU A 1 170 ? -6.252 -7.722 23.611 1.00 26.84 170 GLU A C 1
ATOM 1220 O O . GLU A 1 170 ? -5.890 -8.865 23.270 1.00 28.99 170 GLU A O 1
ATOM 1226 N N . ILE A 1 171 ? -7.276 -7.085 23.071 1.00 20.87 171 ILE A N 1
ATOM 1227 C CA . ILE A 1 171 ? -8.164 -7.691 22.046 1.00 20.96 171 ILE A CA 1
ATOM 1228 C C . ILE A 1 171 ? -7.488 -7.582 20.676 1.00 19.61 171 ILE A C 1
ATOM 1229 O O . ILE A 1 171 ? -7.541 -8.542 19.901 1.00 19.23 171 ILE A O 1
ATOM 1234 N N . PHE A 1 172 ? -6.915 -6.421 20.374 1.00 16.35 172 PHE A N 1
ATOM 1235 C CA . PHE A 1 172 ? -6.340 -6.109 19.048 1.00 16.82 172 PHE A CA 1
ATOM 1236 C C . PHE A 1 172 ? -4.819 -6.056 19.128 1.00 17.87 172 PHE A C 1
ATOM 1237 O O . PHE A 1 172 ? -4.253 -5.650 20.163 1.00 20.85 172 PHE A O 1
ATOM 1245 N N . LYS A 1 173 ? -4.175 -6.448 18.039 1.00 17.22 173 LYS A N 1
ATOM 1246 C CA . LYS A 1 173 ? -2.764 -6.080 17.808 1.00 17.92 173 LYS A CA 1
ATOM 1247 C C . LYS A 1 173 ? -2.758 -4.624 17.367 1.00 18.34 173 LYS A C 1
ATOM 1248 O O . LYS A 1 173 ? -3.665 -4.194 16.620 1.00 18.13 173 LYS A O 1
ATOM 1254 N N . VAL A 1 174 ? -1.755 -3.876 17.801 1.00 18.69 174 VAL A N 1
ATOM 1255 C CA . VAL A 1 174 ? -1.549 -2.507 17.280 1.00 18.24 174 VAL A CA 1
ATOM 1256 C C . VAL A 1 174 ? -0.706 -2.637 16.023 1.00 18.84 174 VAL A C 1
ATOM 1257 O O . VAL A 1 174 ? 0.448 -3.072 16.079 1.00 19.91 174 VAL A O 1
ATOM 1261 N N . PRO A 1 175 ? -1.258 -2.305 14.836 1.00 18.09 175 PRO A N 1
ATOM 1262 C CA . PRO A 1 175 ? -0.532 -2.506 13.598 1.00 17.68 175 PRO A CA 1
ATOM 1263 C C . PRO A 1 175 ? 0.557 -1.445 13.401 1.00 19.21 175 PRO A C 1
ATOM 1264 O O . PRO A 1 175 ? 0.455 -0.361 13.949 1.00 19.07 175 PRO A O 1
ATOM 1268 N N . GLU A 1 176 ? 1.559 -1.818 12.616 1.00 18.69 176 GLU A N 1
ATOM 1269 C CA . GLU A 1 176 ? 2.698 -0.937 12.263 1.00 19.60 176 GLU A CA 1
ATOM 1270 C C . GLU A 1 176 ? 2.755 -0.784 10.753 1.00 19.34 176 GLU A C 1
ATOM 1271 O O . GLU A 1 176 ? 2.429 -1.698 9.997 1.00 19.14 176 GLU A O 1
ATOM 1277 N N . PRO A 1 177 ? 3.215 0.377 10.251 1.00 19.80 177 PRO A N 1
ATOM 1278 C CA . PRO A 1 177 ? 3.499 0.505 8.835 1.00 20.38 177 PRO A CA 1
ATOM 1279 C C . PRO A 1 177 ? 4.665 -0.408 8.457 1.00 20.98 177 PRO A C 1
ATOM 1280 O O . PRO A 1 177 ? 5.550 -0.671 9.269 1.00 21.38 177 PRO A O 1
ATOM 1284 N N . PHE A 1 178 ? 4.617 -0.922 7.238 1.00 20.89 178 PHE A N 1
ATOM 1285 C CA . PHE A 1 178 ? 5.769 -1.638 6.647 1.00 22.99 178 PHE A CA 1
ATOM 1286 C C . PHE A 1 178 ? 6.707 -0.572 6.101 1.00 24.57 178 PHE A C 1
ATOM 1287 O O . PHE A 1 178 ? 6.376 0.049 5.087 1.00 25.85 178 PHE A O 1
ATOM 1295 N N . ILE A 1 179 ? 7.824 -0.330 6.781 1.00 23.80 179 ILE A N 1
ATOM 1296 C CA . ILE A 1 179 ? 8.670 0.856 6.467 1.00 24.73 179 ILE A CA 1
ATOM 1297 C C . ILE A 1 179 ? 9.457 0.659 5.173 1.00 25.73 179 ILE A C 1
ATOM 1298 O O . ILE A 1 179 ? 9.480 1.564 4.349 1.00 28.24 179 ILE A O 1
ATOM 1303 N N . PRO A 1 180 ? 10.204 -0.449 4.969 1.00 24.94 180 PRO A N 1
ATOM 1304 C CA . PRO A 1 180 ? 11.085 -0.545 3.799 1.00 26.11 180 PRO A CA 1
ATOM 1305 C C . PRO A 1 180 ? 10.384 -0.466 2.430 1.00 30.53 180 PRO A C 1
ATOM 1306 O O . PRO A 1 180 ? 9.322 -1.041 2.267 1.00 32.47 180 PRO A O 1
ATOM 1310 N N . LYS A 1 181 ? 11.003 0.242 1.483 1.00 34.38 181 LYS A N 1
ATOM 1311 C CA . LYS A 1 181 ? 10.489 0.418 0.094 1.00 40.25 181 LYS A CA 1
ATOM 1312 C C . LYS A 1 181 ? 10.981 -0.725 -0.809 1.00 43.02 181 LYS A C 1
ATOM 1313 O O . LYS A 1 181 ? 12.138 -1.153 -0.618 1.00 49.56 181 LYS A O 1
ATOM 1315 N N . ALA A 1 184 ? 12.055 -0.212 -6.512 1.00 51.37 184 ALA A N 1
ATOM 1316 C CA . ALA A 1 184 ? 12.202 0.322 -7.890 1.00 46.31 184 ALA A CA 1
ATOM 1317 C C . ALA A 1 184 ? 11.467 1.657 -8.024 1.00 45.67 184 ALA A C 1
ATOM 1318 O O . ALA A 1 184 ? 10.276 1.726 -7.651 1.00 45.83 184 ALA A O 1
ATOM 1320 N N . ARG A 1 185 ? 12.136 2.640 -8.624 1.00 42.19 185 ARG A N 1
ATOM 1321 C CA . ARG A 1 185 ? 11.581 3.990 -8.884 1.00 41.06 185 ARG A CA 1
ATOM 1322 C C . ARG A 1 185 ? 10.992 4.011 -10.293 1.00 38.24 185 ARG A C 1
ATOM 1323 O O . ARG A 1 185 ? 11.753 3.761 -11.255 1.00 37.96 185 ARG A O 1
ATOM 1331 N N . VAL A 1 186 ? 9.697 4.291 -10.415 1.00 35.28 186 VAL A N 1
ATOM 1332 C CA . VAL A 1 186 ? 9.044 4.392 -11.751 1.00 33.28 186 VAL A CA 1
ATOM 1333 C C . VAL A 1 186 ? 8.238 5.679 -11.767 1.00 31.48 186 VAL A C 1
ATOM 1334 O O . VAL A 1 186 ? 7.255 5.776 -11.002 1.00 33.18 186 VAL A O 1
ATOM 1338 N N . MET A 1 187 ? 8.665 6.627 -12.596 1.00 30.70 187 MET A N 1
ATOM 1339 C CA . MET A 1 187 ? 8.051 7.970 -12.665 1.00 32.44 187 MET A CA 1
ATOM 1340 C C . MET A 1 187 ? 7.193 8.089 -13.925 1.00 32.53 187 MET A C 1
ATOM 1341 O O . MET A 1 187 ? 7.280 7.223 -14.819 1.00 31.54 187 MET A O 1
ATOM 1346 N N . SER A 1 188 ? 6.375 9.135 -13.972 1.00 33.13 188 SER A N 1
ATOM 1347 C CA . SER A 1 188 ? 5.431 9.392 -15.087 1.00 33.30 188 SER A CA 1
ATOM 1348 C C . SER A 1 188 ? 6.210 9.736 -16.360 1.00 32.25 188 SER A C 1
ATOM 1349 O O . SER A 1 188 ? 7.179 10.498 -16.284 1.00 31.13 188 SER A O 1
ATOM 1352 N N . LEU A 1 189 ? 5.746 9.241 -17.502 1.00 31.53 189 LEU A N 1
ATOM 1353 C CA . LEU A 1 189 ? 6.499 9.356 -18.777 1.00 30.90 189 LEU A CA 1
ATOM 1354 C C . LEU A 1 189 ? 6.529 10.804 -19.258 1.00 31.92 189 LEU A C 1
ATOM 1355 O O . LEU A 1 189 ? 7.553 11.195 -19.822 1.00 31.62 189 LEU A O 1
ATOM 1360 N N . LEU A 1 190 ? 5.462 11.579 -19.057 1.00 32.33 190 LEU A N 1
ATOM 1361 C CA . LEU A 1 190 ? 5.443 12.985 -19.540 1.00 33.91 190 LEU A CA 1
ATOM 1362 C C . LEU A 1 190 ? 5.681 13.964 -18.391 1.00 34.50 190 LEU A C 1
ATOM 1363 O O . LEU A 1 190 ? 5.716 15.170 -18.672 1.00 35.59 190 LEU A O 1
ATOM 1368 N N . GLU A 1 191 ? 5.838 13.467 -17.163 1.00 35.80 191 GLU A N 1
ATOM 1369 C CA . GLU A 1 191 ? 6.083 14.301 -15.957 1.00 37.67 191 GLU A CA 1
ATOM 1370 C C . GLU A 1 191 ? 6.987 13.514 -15.020 1.00 36.60 191 GLU A C 1
ATOM 1371 O O . GLU A 1 191 ? 6.529 13.000 -14.004 1.00 35.47 191 GLU A O 1
ATOM 1377 N N . PRO A 1 192 ? 8.292 13.372 -15.347 1.00 34.97 192 PRO A N 1
ATOM 1378 C CA . PRO A 1 192 ? 9.164 12.450 -14.618 1.00 37.29 192 PRO A CA 1
ATOM 1379 C C . PRO A 1 192 ? 9.450 12.842 -13.163 1.00 38.07 192 PRO A C 1
ATOM 1380 O O . PRO A 1 192 ? 10.145 12.102 -12.498 1.00 40.36 192 PRO A O 1
ATOM 1384 N N . THR A 1 193 ? 8.893 13.957 -12.688 1.00 41.58 193 THR A N 1
ATOM 1385 C CA . THR A 1 193 ? 8.984 14.359 -11.258 1.00 43.68 193 THR A CA 1
ATOM 1386 C C . THR A 1 193 ? 7.832 13.759 -10.442 1.00 44.11 193 THR A C 1
ATOM 1387 O O . THR A 1 193 ? 7.901 13.823 -9.203 1.00 46.30 193 THR A O 1
ATOM 1391 N N . LYS A 1 194 ? 6.823 13.196 -11.103 1.00 43.92 194 LYS A N 1
ATOM 1392 C CA . LYS A 1 194 ? 5.615 12.630 -10.453 1.00 43.60 194 LYS A CA 1
ATOM 1393 C C . LYS A 1 194 ? 5.677 11.108 -10.566 1.00 42.31 194 LYS A C 1
ATOM 1394 O O . LYS A 1 194 ? 5.933 10.601 -11.677 1.00 38.66 194 LYS A O 1
ATOM 1400 N N . LYS A 1 195 ? 5.464 10.407 -9.456 1.00 40.78 195 LYS A N 1
ATOM 1401 C CA . LYS A 1 195 ? 5.430 8.927 -9.455 1.00 40.29 195 LYS A CA 1
ATOM 1402 C C . LYS A 1 195 ? 4.356 8.461 -10.433 1.00 39.20 195 LYS A C 1
ATOM 1403 O O . LYS A 1 195 ? 3.293 9.112 -10.509 1.00 39.65 195 LYS A O 1
ATOM 1405 N N . MET A 1 196 ? 4.626 7.363 -11.136 1.00 36.35 196 MET A N 1
ATOM 1406 C CA . MET A 1 196 ? 3.626 6.736 -12.029 1.00 38.25 196 MET A CA 1
ATOM 1407 C C . MET A 1 196 ? 2.528 6.123 -11.151 1.00 37.95 196 MET A C 1
ATOM 1408 O O . MET A 1 196 ? 2.869 5.354 -10.230 1.00 38.91 196 MET A O 1
ATOM 1413 N N . SER A 1 197 ? 1.271 6.489 -11.413 1.00 43.11 197 SER A N 1
ATOM 1414 C CA . SER A 1 197 ? 0.119 6.215 -10.512 1.00 43.89 197 SER A CA 1
ATOM 1415 C C . SER A 1 197 ? -1.023 5.564 -11.292 1.00 44.79 197 SER A C 1
ATOM 1416 O O . SER A 1 197 ? -1.428 6.115 -12.339 1.00 44.54 197 SER A O 1
ATOM 1418 N N . LYS A 1 198 ? -1.551 4.456 -10.772 1.00 44.37 198 LYS A N 1
ATOM 1419 C CA . LYS A 1 198 ? -2.657 3.715 -11.430 1.00 46.75 198 LYS A CA 1
ATOM 1420 C C . LYS A 1 198 ? -3.918 4.581 -11.492 1.00 47.65 198 LYS A C 1
ATOM 1421 O O . LYS A 1 198 ? -4.805 4.232 -12.286 1.00 49.31 198 LYS A O 1
ATOM 1425 N N . SER A 1 199 ? -3.989 5.650 -10.694 1.00 50.82 199 SER A N 1
ATOM 1426 C CA . SER A 1 199 ? -5.177 6.538 -10.591 1.00 55.82 199 SER A CA 1
ATOM 1427 C C . SER A 1 199 ? -5.013 7.776 -11.479 1.00 57.71 199 SER A C 1
ATOM 1428 O O . SER A 1 199 ? -5.737 8.766 -11.242 1.00 57.22 199 SER A O 1
ATOM 1431 N N . ASP A 1 200 ? -4.114 7.729 -12.466 1.00 56.96 200 ASP A N 1
ATOM 1432 C CA . ASP A 1 200 ? -3.786 8.912 -13.305 1.00 56.86 200 ASP A CA 1
ATOM 1433 C C . ASP A 1 200 ? -4.804 9.039 -14.442 1.00 57.36 200 ASP A C 1
ATOM 1434 O O . ASP A 1 200 ? -5.206 7.999 -15.004 1.00 58.37 200 ASP A O 1
ATOM 1439 N N . ASP A 1 201 ? -5.166 10.281 -14.775 1.00 58.97 201 ASP A N 1
ATOM 1440 C CA . ASP A 1 201 ? -6.117 10.623 -15.866 1.00 59.12 201 ASP A CA 1
ATOM 1441 C C . ASP A 1 201 ? -5.369 10.650 -17.204 1.00 59.03 201 ASP A C 1
ATOM 1442 O O . ASP A 1 201 ? -5.912 10.103 -18.191 1.00 60.50 201 ASP A O 1
ATOM 1443 N N . ASN A 1 202 ? -4.186 11.267 -17.242 1.00 56.87 202 ASN A N 1
ATOM 1444 C CA . ASN A 1 202 ? -3.314 11.215 -18.441 1.00 52.36 202 ASN A CA 1
ATOM 1445 C C . ASN A 1 202 ? -2.749 9.798 -18.518 1.00 49.82 202 ASN A C 1
ATOM 1446 O O . ASN A 1 202 ? -1.735 9.523 -17.851 1.00 45.88 202 ASN A O 1
ATOM 1451 N N . ARG A 1 203 ? -3.415 8.922 -19.267 1.00 46.35 203 ARG A N 1
ATOM 1452 C CA . ARG A 1 203 ? -3.001 7.503 -19.387 1.00 43.54 203 ARG A CA 1
ATOM 1453 C C . ARG A 1 203 ? -1.689 7.402 -20.162 1.00 39.80 203 ARG A C 1
ATOM 1454 O O . ARG A 1 203 ? -1.093 6.313 -20.154 1.00 38.37 203 ARG A O 1
ATOM 1459 N N . ASN A 1 204 ? -1.265 8.484 -20.808 1.00 39.05 204 ASN A N 1
ATOM 1460 C CA . ASN A 1 204 ? 0.038 8.522 -21.517 1.00 38.63 204 ASN A CA 1
ATOM 1461 C C . ASN A 1 204 ? 1.185 8.641 -20.515 1.00 36.86 204 ASN A C 1
ATOM 1462 O O . ASN A 1 204 ? 2.328 8.425 -20.936 1.00 36.00 204 ASN A O 1
ATOM 1467 N N . ASN A 1 205 ? 0.897 8.953 -19.252 1.00 35.49 205 ASN A N 1
ATOM 1468 C CA . ASN A 1 205 ? 1.933 9.000 -18.187 1.00 34.79 205 ASN A CA 1
ATOM 1469 C C . ASN A 1 205 ? 2.254 7.597 -17.675 1.00 33.41 205 ASN A C 1
ATOM 1470 O O . ASN A 1 205 ? 3.263 7.462 -16.954 1.00 33.13 205 ASN A O 1
ATOM 1475 N N . VAL A 1 206 ? 1.433 6.594 -17.994 1.00 32.39 206 VAL A N 1
ATOM 1476 C CA . VAL A 1 206 ? 1.578 5.260 -17.350 1.00 32.14 206 VAL A CA 1
ATOM 1477 C C . VAL A 1 206 ? 1.735 4.202 -18.428 1.00 31.02 206 VAL A C 1
ATOM 1478 O O . VAL A 1 206 ? 1.297 4.419 -19.573 1.00 31.93 206 VAL A O 1
ATOM 1482 N N . ILE A 1 207 ? 2.285 3.069 -18.020 1.00 28.96 207 ILE A N 1
ATOM 1483 C CA . ILE A 1 207 ? 2.189 1.803 -18.782 1.00 29.02 207 ILE A CA 1
ATOM 1484 C C . ILE A 1 207 ? 1.408 0.825 -17.908 1.00 30.06 207 ILE A C 1
ATOM 1485 O O . ILE A 1 207 ? 1.917 0.428 -16.838 1.00 27.04 207 ILE A O 1
ATOM 1490 N N . GLY A 1 208 ? 0.201 0.480 -18.341 1.00 29.20 208 GLY A N 1
ATOM 1491 C CA . GLY A 1 208 ? -0.610 -0.552 -17.664 1.00 27.73 208 GLY A CA 1
ATOM 1492 C C . GLY A 1 208 ? -0.070 -1.940 -17.928 1.00 27.01 208 GLY A C 1
ATOM 1493 O O . GLY A 1 208 ? 0.597 -2.155 -18.968 1.00 27.91 208 GLY A O 1
ATOM 1494 N N . LEU A 1 209 ? -0.318 -2.870 -17.013 1.00 24.84 209 LEU A N 1
ATOM 1495 C CA . LEU A 1 209 ? 0.248 -4.237 -17.105 1.00 26.58 209 LEU A CA 1
ATOM 1496 C C . LEU A 1 209 ? -0.356 -4.998 -18.287 1.00 26.96 209 LEU A C 1
ATOM 1497 O O . LEU A 1 209 ? 0.234 -6.023 -18.672 1.00 29.06 209 LEU A O 1
ATOM 1502 N N . LEU A 1 210 ? -1.475 -4.533 -18.836 1.00 29.93 210 LEU A N 1
ATOM 1503 C CA . LEU A 1 210 ? -2.184 -5.271 -19.917 1.00 30.25 210 LEU A CA 1
ATOM 1504 C C . LEU A 1 210 ? -1.954 -4.621 -21.281 1.00 32.00 210 LEU A C 1
ATOM 1505 O O . LEU A 1 210 ? -2.563 -5.098 -22.271 1.00 32.96 210 LEU A O 1
ATOM 1510 N N . GLU A 1 211 ? -1.097 -3.608 -21.362 1.00 30.92 211 GLU A N 1
ATOM 1511 C CA . GLU A 1 211 ? -0.894 -2.854 -22.625 1.00 31.82 211 GLU A CA 1
ATOM 1512 C C . GLU A 1 211 ? -0.097 -3.694 -23.622 1.00 31.37 211 GLU A C 1
ATOM 1513 O O . GLU A 1 211 ? 0.844 -4.409 -23.212 1.00 31.28 211 GLU A O 1
ATOM 1519 N N . ASP A 1 212 ? -0.469 -3.598 -24.898 1.00 30.46 212 ASP A N 1
ATOM 1520 C CA . ASP A 1 212 ? 0.165 -4.397 -25.973 1.00 32.03 212 ASP A CA 1
ATOM 1521 C C . ASP A 1 212 ? 1.489 -3.748 -26.364 1.00 30.22 212 ASP A C 1
ATOM 1522 O O . ASP A 1 212 ? 1.728 -2.583 -26.046 1.00 31.12 212 ASP A O 1
ATOM 1527 N N . PRO A 1 213 ? 2.393 -4.485 -27.044 1.00 31.23 213 PRO A N 1
ATOM 1528 C CA . PRO A 1 213 ? 3.695 -3.927 -27.410 1.00 32.18 213 PRO A CA 1
ATOM 1529 C C . PRO A 1 213 ? 3.621 -2.640 -28.242 1.00 32.67 213 PRO A C 1
ATOM 1530 O O . PRO A 1 213 ? 4.481 -1.785 -28.069 1.00 31.60 213 PRO A O 1
ATOM 1534 N N . LYS A 1 214 ? 2.615 -2.518 -29.112 1.00 33.22 214 LYS A N 1
ATOM 1535 C CA . LYS A 1 214 ? 2.438 -1.312 -29.963 1.00 31.71 214 LYS A CA 1
ATOM 1536 C C . LYS A 1 214 ? 2.124 -0.094 -29.086 1.00 31.48 214 LYS A C 1
ATOM 1537 O O . LYS A 1 214 ? 2.673 1.004 -29.369 1.00 29.41 214 LYS A O 1
ATOM 1539 N N . SER A 1 215 ? 1.275 -0.261 -28.069 1.00 29.89 215 SER A N 1
ATOM 1540 C CA . SER A 1 215 ? 0.927 0.809 -27.099 1.00 30.95 215 SER A CA 1
ATOM 1541 C C . SER A 1 215 ? 2.174 1.184 -26.293 1.00 28.88 215 SER A C 1
ATOM 1542 O O . SER A 1 215 ? 2.396 2.374 -26.063 1.00 29.28 215 SER A O 1
ATOM 1545 N N . VAL A 1 216 ? 2.947 0.192 -25.870 1.00 28.44 216 VAL A N 1
ATOM 1546 C CA . VAL A 1 216 ? 4.149 0.456 -25.029 1.00 28.35 216 VAL A CA 1
ATOM 1547 C C . VAL A 1 216 ? 5.154 1.263 -25.857 1.00 29.53 216 VAL A C 1
ATOM 1548 O O . VAL A 1 216 ? 5.704 2.262 -25.328 1.00 29.17 216 VAL A O 1
ATOM 1552 N N . VAL A 1 217 ? 5.364 0.871 -27.116 1.00 27.91 217 VAL A N 1
ATOM 1553 C CA . VAL A 1 217 ? 6.315 1.596 -28.011 1.00 30.50 217 VAL A CA 1
ATOM 1554 C C . VAL A 1 217 ? 5.857 3.049 -28.149 1.00 30.74 217 VAL A C 1
ATOM 1555 O O . VAL A 1 217 ? 6.708 3.947 -28.053 1.00 30.60 217 VAL A O 1
ATOM 1559 N N . LYS A 1 218 ? 4.565 3.265 -28.397 1.00 30.42 218 LYS A N 1
ATOM 1560 C CA . LYS A 1 218 ? 4.011 4.623 -28.617 1.00 31.93 218 LYS A CA 1
ATOM 1561 C C . LYS A 1 218 ? 4.247 5.488 -27.375 1.00 31.32 218 LYS A C 1
ATOM 1562 O O . LYS A 1 218 ? 4.689 6.644 -27.529 1.00 33.78 218 LYS A O 1
ATOM 1565 N N . LYS A 1 219 ? 3.988 4.952 -26.188 1.00 31.56 219 LYS A N 1
ATOM 1566 C CA . LYS A 1 219 ? 4.084 5.748 -24.936 1.00 31.01 219 LYS A CA 1
ATOM 1567 C C . LYS A 1 219 ? 5.540 6.041 -24.579 1.00 29.68 219 LYS A C 1
ATOM 1568 O O . LYS A 1 219 ? 5.822 7.171 -24.117 1.00 29.18 219 LYS A O 1
ATOM 1574 N N . ILE A 1 220 ? 6.423 5.068 -24.763 1.00 28.77 220 ILE A N 1
ATOM 1575 C CA . ILE A 1 220 ? 7.875 5.266 -24.483 1.00 28.09 220 ILE A CA 1
ATOM 1576 C C . ILE A 1 220 ? 8.439 6.291 -25.470 1.00 29.32 220 ILE A C 1
ATOM 1577 O O . ILE A 1 220 ? 9.310 7.078 -25.088 1.00 27.01 220 ILE A O 1
ATOM 1582 N N . LYS A 1 221 ? 7.929 6.319 -26.692 1.00 28.25 221 LYS A N 1
ATOM 1583 C CA . LYS A 1 221 ? 8.523 7.174 -27.743 1.00 31.96 221 LYS A CA 1
ATOM 1584 C C . LYS A 1 221 ? 8.227 8.638 -27.421 1.00 32.39 221 LYS A C 1
ATOM 1585 O O . LYS A 1 221 ? 9.070 9.504 -27.744 1.00 33.79 221 LYS A O 1
ATOM 1591 N N . ARG A 1 222 ? 7.092 8.902 -26.769 1.00 32.11 222 ARG A N 1
ATOM 1592 C CA . ARG A 1 222 ? 6.711 10.272 -26.351 1.00 31.85 222 ARG A CA 1
ATOM 1593 C C . ARG A 1 222 ? 7.346 10.629 -25.007 1.00 31.72 222 ARG A C 1
ATOM 1594 O O . ARG A 1 222 ? 7.260 11.810 -24.629 1.00 32.29 222 ARG A O 1
ATOM 1596 N N . ALA A 1 223 ? 7.975 9.684 -24.307 1.00 29.94 223 ALA A N 1
ATOM 1597 C CA . ALA A 1 223 ? 8.544 9.967 -22.973 1.00 29.68 223 ALA A CA 1
ATOM 1598 C C . ALA A 1 223 ? 9.470 11.177 -23.075 1.00 28.81 223 ALA A C 1
ATOM 1599 O O . ALA A 1 223 ? 10.271 11.238 -24.015 1.00 28.44 223 ALA A O 1
ATOM 1601 N N . VAL A 1 224 ? 9.359 12.100 -22.127 1.00 29.21 224 VAL A N 1
ATOM 1602 C CA . VAL A 1 224 ? 10.148 13.365 -22.133 1.00 29.12 224 VAL A CA 1
ATOM 1603 C C . VAL A 1 224 ? 11.612 13.026 -21.849 1.00 28.77 224 VAL A C 1
ATOM 1604 O O . VAL A 1 224 ? 11.871 12.144 -21.010 1.00 28.06 224 VAL A O 1
ATOM 1608 N N . THR A 1 225 ? 12.538 13.691 -22.529 1.00 28.21 225 THR A N 1
ATOM 1609 C CA . THR A 1 225 ? 13.986 13.512 -22.255 1.00 28.43 225 THR A CA 1
ATOM 1610 C C . THR A 1 225 ? 14.586 14.879 -21.942 1.00 31.11 225 THR A C 1
ATOM 1611 O O . THR A 1 225 ? 14.088 15.539 -21.007 1.00 35.80 225 THR A O 1
ATOM 1615 N N . ASP A 1 226 ? 15.633 15.270 -22.659 1.00 29.19 226 ASP A N 1
ATOM 1616 C CA . ASP A 1 226 ? 16.268 16.595 -22.464 1.00 29.52 226 ASP A CA 1
ATOM 1617 C C . ASP A 1 226 ? 16.872 17.046 -23.787 1.00 28.68 226 ASP A C 1
ATOM 1618 O O . ASP A 1 226 ? 16.874 16.267 -24.748 1.00 27.15 226 ASP A O 1
ATOM 1623 N N . SER A 1 227 ? 17.402 18.267 -23.794 1.00 28.27 227 SER A N 1
ATOM 1624 C CA . SER A 1 227 ? 17.977 18.898 -25.005 1.00 27.96 227 SER A CA 1
ATOM 1625 C C . SER A 1 227 ? 19.507 18.850 -24.944 1.00 26.72 227 SER A C 1
ATOM 1626 O O . SER A 1 227 ? 20.152 19.657 -25.655 1.00 26.95 227 SER A O 1
ATOM 1629 N N . ASP A 1 228 ? 20.087 17.944 -24.157 1.00 25.64 228 ASP A N 1
ATOM 1630 C CA . ASP A 1 228 ? 21.565 17.814 -24.113 1.00 26.28 228 ASP A CA 1
ATOM 1631 C C . ASP A 1 228 ? 22.077 17.585 -25.539 1.00 24.78 228 ASP A C 1
ATOM 1632 O O . ASP A 1 228 ? 21.450 16.815 -26.299 1.00 24.15 228 ASP A O 1
ATOM 1637 N N . GLU A 1 229 ? 23.178 18.249 -25.877 1.00 23.23 229 GLU A N 1
ATOM 1638 C CA . GLU A 1 229 ? 23.860 18.081 -27.181 1.00 23.02 229 GLU A CA 1
ATOM 1639 C C . GLU A 1 229 ? 25.344 17.867 -26.935 1.00 23.52 229 GLU A C 1
ATOM 1640 O O . GLU A 1 229 ? 26.008 18.742 -26.387 1.00 24.08 229 GLU A O 1
ATOM 1646 N N . PRO A 1 230 ? 25.935 16.722 -27.337 1.00 23.25 230 PRO A N 1
ATOM 1647 C CA . PRO A 1 230 ? 25.218 15.558 -27.860 1.00 23.91 230 PRO A CA 1
ATOM 1648 C C . PRO A 1 230 ? 24.288 14.947 -26.825 1.00 24.77 230 PRO A C 1
ATOM 1649 O O . PRO A 1 230 ? 24.435 15.169 -25.620 1.00 24.43 230 PRO A O 1
ATOM 1653 N N . PRO A 1 231 ? 23.278 14.180 -27.277 1.00 24.08 231 PRO A N 1
ATOM 1654 C CA . PRO A 1 231 ? 22.485 13.383 -26.354 1.00 25.10 231 PRO A CA 1
ATOM 1655 C C . PRO A 1 231 ? 23.413 12.461 -25.566 1.00 27.09 231 PRO A C 1
ATOM 1656 O O . PRO A 1 231 ? 24.329 11.885 -26.142 1.00 29.21 231 PRO A O 1
ATOM 1660 N N . VAL A 1 232 ? 23.176 12.375 -24.266 1.00 26.91 232 VAL A N 1
ATOM 1661 C CA . VAL A 1 232 ? 24.021 11.537 -23.382 1.00 28.40 232 VAL A CA 1
ATOM 1662 C C . VAL A 1 232 ? 23.125 10.737 -22.435 1.00 25.78 232 VAL A C 1
ATOM 1663 O O . VAL A 1 232 ? 22.329 11.325 -21.687 1.00 24.95 232 VAL A O 1
ATOM 1667 N N . VAL A 1 233 ? 23.276 9.421 -22.470 1.00 25.30 233 VAL A N 1
ATOM 1668 C CA . VAL A 1 233 ? 22.495 8.522 -21.581 1.00 26.02 233 VAL A CA 1
ATOM 1669 C C . VAL A 1 233 ? 23.256 8.409 -20.261 1.00 26.67 233 VAL A C 1
ATOM 1670 O O . VAL A 1 233 ? 24.130 7.535 -20.138 1.00 27.83 233 VAL A O 1
ATOM 1674 N N . ARG A 1 234 ? 22.926 9.279 -19.309 1.00 27.78 234 ARG A N 1
ATOM 1675 C CA . ARG A 1 234 ? 23.543 9.264 -17.964 1.00 29.66 234 ARG A CA 1
ATOM 1676 C C . ARG A 1 234 ? 22.487 9.589 -16.916 1.00 30.48 234 ARG A C 1
ATOM 1677 O O . ARG A 1 234 ? 21.567 10.394 -17.197 1.00 30.16 234 ARG A O 1
ATOM 1685 N N . TYR A 1 235 ? 22.640 8.999 -15.737 1.00 28.00 235 TYR A N 1
ATOM 1686 C CA . TYR A 1 235 ? 21.665 9.135 -14.633 1.00 28.53 235 TYR A CA 1
ATOM 1687 C C . TYR A 1 235 ? 21.920 10.441 -13.889 1.00 28.49 235 TYR A C 1
ATOM 1688 O O . TYR A 1 235 ? 23.044 10.661 -13.411 1.00 29.14 235 TYR A O 1
ATOM 1697 N N . ASP A 1 236 ? 20.882 11.269 -13.792 1.00 29.04 236 ASP A N 1
ATOM 1698 C CA . ASP A 1 236 ? 20.942 12.621 -13.185 1.00 31.30 236 ASP A CA 1
ATOM 1699 C C . ASP A 1 236 ? 19.506 13.097 -12.980 1.00 31.99 236 ASP A C 1
ATOM 1700 O O . ASP A 1 236 ? 18.943 13.704 -13.909 1.00 30.11 236 ASP A O 1
ATOM 1705 N N . VAL A 1 237 ? 18.919 12.809 -11.820 1.00 31.15 237 VAL A N 1
ATOM 1706 C CA . VAL A 1 237 ? 17.472 13.085 -11.605 1.00 34.42 237 VAL A CA 1
ATOM 1707 C C . VAL A 1 237 ? 17.241 14.594 -11.655 1.00 35.25 237 VAL A C 1
ATOM 1708 O O . VAL A 1 237 ? 16.199 15.019 -12.200 1.00 36.07 237 VAL A O 1
ATOM 1712 N N . GLN A 1 238 ? 18.182 15.380 -11.135 1.00 36.33 238 GLN A N 1
ATOM 1713 C CA . GLN A 1 238 ? 18.034 16.857 -11.105 1.00 38.08 238 GLN A CA 1
ATOM 1714 C C . GLN A 1 238 ? 17.984 17.392 -12.542 1.00 36.53 238 GLN A C 1
ATOM 1715 O O . GLN A 1 238 ? 17.014 18.101 -12.880 1.00 37.34 238 GLN A O 1
ATOM 1721 N N . ASN A 1 239 ? 18.971 17.051 -13.365 1.00 34.14 239 ASN A N 1
ATOM 1722 C CA . ASN A 1 239 ? 19.159 17.701 -14.692 1.00 35.66 239 ASN A CA 1
ATOM 1723 C C . ASN A 1 239 ? 18.592 16.860 -15.839 1.00 33.04 239 ASN A C 1
ATOM 1724 O O . ASN A 1 239 ? 18.351 17.446 -16.907 1.00 32.07 239 ASN A O 1
ATOM 1729 N N . LYS A 1 240 ? 18.446 15.546 -15.665 1.00 32.21 240 LYS A N 1
ATOM 1730 C CA . LYS A 1 240 ? 17.994 14.638 -16.757 1.00 28.91 240 LYS A CA 1
ATOM 1731 C C . LYS A 1 240 ? 16.905 13.707 -16.219 1.00 27.76 240 LYS A C 1
ATOM 1732 O O . LYS A 1 240 ? 17.084 12.473 -16.249 1.00 28.60 240 LYS A O 1
ATOM 1738 N N . ALA A 1 241 ? 15.803 14.277 -15.752 1.00 29.32 241 ALA A N 1
ATOM 1739 C CA . ALA A 1 241 ? 14.747 13.504 -15.058 1.00 29.85 241 ALA A CA 1
ATOM 1740 C C . ALA A 1 241 ? 14.176 12.427 -15.993 1.00 26.66 241 ALA A C 1
ATOM 1741 O O . ALA A 1 241 ? 13.993 11.279 -15.541 1.00 26.82 241 ALA A O 1
ATOM 1743 N N . GLY A 1 242 ? 13.908 12.764 -17.252 1.00 26.02 242 GLY A N 1
ATOM 1744 C CA . GLY A 1 242 ? 13.278 11.817 -18.188 1.00 24.90 242 GLY A CA 1
ATOM 1745 C C . GLY A 1 242 ? 14.202 10.670 -18.563 1.00 24.20 242 GLY A C 1
ATOM 1746 O O . GLY A 1 242 ? 13.754 9.504 -18.573 1.00 24.03 242 GLY A O 1
ATOM 1747 N N . VAL A 1 243 ? 15.453 10.973 -18.891 1.00 23.70 243 VAL A N 1
ATOM 1748 C CA . VAL A 1 243 ? 16.442 9.926 -19.266 1.00 22.31 243 VAL A CA 1
ATOM 1749 C C . VAL A 1 243 ? 16.689 9.047 -18.037 1.00 23.27 243 VAL A C 1
ATOM 1750 O O . VAL A 1 243 ? 16.790 7.812 -18.188 1.00 23.93 243 VAL A O 1
ATOM 1754 N N . SER A 1 244 ? 16.801 9.660 -16.864 1.00 23.35 244 SER A N 1
ATOM 1755 C CA . SER A 1 244 ? 17.044 8.914 -15.604 1.00 24.66 244 SER A CA 1
ATOM 1756 C C . SER A 1 244 ? 15.901 7.921 -15.367 1.00 24.26 244 SER A C 1
ATOM 1757 O O . SER A 1 244 ? 16.168 6.782 -14.981 1.00 23.37 244 SER A O 1
ATOM 1760 N N . ASN A 1 245 ? 14.671 8.355 -15.608 1.00 24.81 245 ASN A N 1
ATOM 1761 C CA . ASN A 1 245 ? 13.475 7.500 -15.416 1.00 24.87 245 ASN A CA 1
ATOM 1762 C C . ASN A 1 245 ? 13.537 6.314 -16.382 1.00 23.94 245 ASN A C 1
ATOM 1763 O O . ASN A 1 245 ? 13.258 5.164 -15.945 1.00 23.70 245 ASN A O 1
ATOM 1768 N N . LEU A 1 246 ? 13.885 6.559 -17.648 1.00 23.26 246 LEU A N 1
ATOM 1769 C CA . LEU A 1 246 ? 13.998 5.455 -18.632 1.00 23.21 246 LEU A CA 1
ATOM 1770 C C . LEU A 1 246 ? 15.060 4.463 -18.150 1.00 22.49 246 LEU A C 1
ATOM 1771 O O . LEU A 1 246 ? 14.837 3.238 -18.248 1.00 21.22 246 LEU A O 1
ATOM 1776 N N . LEU A 1 247 ? 16.173 4.963 -17.609 1.00 23.05 247 LEU A N 1
ATOM 1777 C CA . LEU A 1 247 ? 17.249 4.081 -17.090 1.00 23.63 247 LEU A CA 1
ATOM 1778 C C . LEU A 1 247 ? 16.754 3.272 -15.888 1.00 21.85 247 LEU A C 1
ATOM 1779 O O . LEU A 1 247 ? 17.077 2.066 -15.800 1.00 23.10 247 LEU A O 1
ATOM 1784 N N . ASP A 1 248 ? 16.033 3.914 -14.979 1.00 24.27 248 ASP A N 1
ATOM 1785 C CA . ASP A 1 248 ? 15.505 3.237 -13.764 1.00 26.10 248 ASP A CA 1
ATOM 1786 C C . ASP A 1 248 ? 14.514 2.146 -14.172 1.00 26.05 248 ASP A C 1
ATOM 1787 O O . ASP A 1 248 ? 14.557 1.042 -13.587 1.00 24.49 248 ASP A O 1
ATOM 1792 N N . ILE A 1 249 ? 13.658 2.431 -15.151 1.00 24.30 249 ILE A N 1
ATOM 1793 C CA . ILE A 1 249 ? 12.692 1.412 -15.652 1.00 23.84 249 ILE A CA 1
ATOM 1794 C C . ILE A 1 249 ? 13.487 0.254 -16.259 1.00 23.60 249 ILE A C 1
ATOM 1795 O O . ILE A 1 249 ? 13.199 -0.913 -15.950 1.00 22.48 249 ILE A O 1
ATOM 1800 N N . LEU A 1 250 ? 14.484 0.552 -17.089 1.00 23.47 250 LEU A N 1
ATOM 1801 C CA . LEU A 1 250 ? 15.232 -0.530 -17.764 1.00 22.60 250 LEU A CA 1
ATOM 1802 C C . LEU A 1 250 ? 15.972 -1.375 -16.727 1.00 23.30 250 LEU A C 1
ATOM 1803 O O . LEU A 1 250 ? 15.965 -2.613 -16.856 1.00 24.37 250 LEU A O 1
ATOM 1808 N N . SER A 1 251 ? 16.585 -0.737 -15.733 1.00 22.63 251 SER A N 1
ATOM 1809 C CA . SER A 1 251 ? 17.312 -1.451 -14.649 1.00 24.44 251 SER A CA 1
ATOM 1810 C C . SER A 1 251 ? 16.341 -2.340 -13.854 1.00 24.89 251 SER A C 1
ATOM 1811 O O . SER A 1 251 ? 16.696 -3.482 -13.510 1.00 25.88 251 SER A O 1
ATOM 1814 N N . ALA A 1 252 ? 15.148 -1.837 -13.567 1.00 25.95 252 ALA A N 1
ATOM 1815 C CA . ALA A 1 252 ? 14.150 -2.581 -12.761 1.00 25.93 252 ALA A CA 1
ATOM 1816 C C . ALA A 1 252 ? 13.667 -3.815 -13.527 1.00 27.58 252 ALA A C 1
ATOM 1817 O O . ALA A 1 252 ? 13.362 -4.838 -12.885 1.00 26.37 252 ALA A O 1
ATOM 1819 N N . VAL A 1 253 ? 13.570 -3.730 -14.851 1.00 26.66 253 VAL A N 1
ATOM 1820 C CA . VAL A 1 253 ? 13.136 -4.894 -15.671 1.00 27.62 253 VAL A CA 1
ATOM 1821 C C . VAL A 1 253 ? 14.283 -5.906 -15.771 1.00 28.99 253 VAL A C 1
ATOM 1822 O O . VAL A 1 253 ? 14.043 -7.098 -15.512 1.00 30.18 253 VAL A O 1
ATOM 1826 N N . THR A 1 254 ? 15.487 -5.465 -16.142 1.00 29.27 254 THR A N 1
ATOM 1827 C CA . THR A 1 254 ? 16.573 -6.390 -16.569 1.00 29.62 254 THR A CA 1
ATOM 1828 C C . THR A 1 254 ? 17.439 -6.843 -15.389 1.00 30.63 254 THR A C 1
ATOM 1829 O O . THR A 1 254 ? 18.108 -7.882 -15.527 1.00 32.33 254 THR A O 1
ATOM 1833 N N . GLY A 1 255 ? 17.469 -6.083 -14.298 1.00 29.32 255 GLY A N 1
ATOM 1834 C CA . GLY A 1 255 ? 18.402 -6.346 -13.184 1.00 31.55 255 GLY A CA 1
ATOM 1835 C C . GLY A 1 255 ? 19.800 -5.809 -13.441 1.00 32.75 255 GLY A C 1
ATOM 1836 O O . GLY A 1 255 ? 20.654 -5.964 -12.544 1.00 33.70 255 GLY A O 1
ATOM 1837 N N . GLN A 1 256 ? 20.042 -5.173 -14.591 1.00 31.22 256 GLN A N 1
ATOM 1838 C CA . GLN A 1 256 ? 21.356 -4.552 -14.898 1.00 30.70 256 GLN A CA 1
ATOM 1839 C C . GLN A 1 256 ? 21.508 -3.262 -14.100 1.00 29.00 256 GLN A C 1
ATOM 1840 O O . GLN A 1 256 ? 20.519 -2.525 -13.949 1.00 28.59 256 GLN A O 1
ATOM 1846 N N . SER A 1 257 ? 22.723 -2.978 -13.643 1.00 27.89 257 SER A N 1
ATOM 1847 C CA . SER A 1 257 ? 22.995 -1.782 -12.814 1.00 27.73 257 SER A CA 1
ATOM 1848 C C . SER A 1 257 ? 22.929 -0.527 -13.683 1.00 27.53 257 SER A C 1
ATOM 1849 O O . SER A 1 257 ? 23.180 -0.614 -14.884 1.00 27.16 257 SER A O 1
ATOM 1852 N N . ILE A 1 258 ? 22.611 0.600 -13.057 1.00 27.94 258 ILE A N 1
ATOM 1853 C CA . ILE A 1 258 ? 22.635 1.920 -13.742 1.00 29.05 258 ILE A CA 1
ATOM 1854 C C . ILE A 1 258 ? 24.019 2.147 -14.349 1.00 29.84 258 ILE A C 1
ATOM 1855 O O . ILE A 1 258 ? 24.099 2.480 -15.525 1.00 28.20 258 ILE A O 1
ATOM 1860 N N . PRO A 1 259 ? 25.150 1.961 -13.621 1.00 29.69 259 PRO A N 1
ATOM 1861 C CA . PRO A 1 259 ? 26.465 2.123 -14.245 1.00 30.66 259 PRO A CA 1
ATOM 1862 C C . PRO A 1 259 ? 26.706 1.182 -15.434 1.00 29.75 259 PRO A C 1
ATOM 1863 O O . PRO A 1 259 ? 27.314 1.599 -16.425 1.00 28.65 259 PRO A O 1
ATOM 1867 N N . GLU A 1 260 ? 26.233 -0.060 -15.346 1.00 28.97 260 GLU A N 1
ATOM 1868 C CA . GLU A 1 260 ? 26.347 -0.999 -16.486 1.00 29.16 260 GLU A CA 1
ATOM 1869 C C . GLU A 1 260 ? 25.580 -0.436 -17.685 1.00 28.27 260 GLU A C 1
ATOM 1870 O O . GLU A 1 260 ? 26.106 -0.516 -18.806 1.00 29.91 260 GLU A O 1
ATOM 1876 N N . LEU A 1 261 ? 24.368 0.074 -17.470 1.00 27.87 261 LEU A N 1
ATOM 1877 C CA . LEU A 1 261 ? 23.546 0.575 -18.604 1.00 25.79 261 LEU A CA 1
ATOM 1878 C C . LEU A 1 261 ? 24.197 1.831 -19.182 1.00 27.44 261 LEU A C 1
ATOM 1879 O O . LEU A 1 261 ? 24.178 1.994 -20.411 1.00 29.41 261 LEU A O 1
ATOM 1884 N N . GLU A 1 262 ? 24.734 2.696 -18.325 1.00 27.04 262 GLU A N 1
ATOM 1885 C CA . GLU A 1 262 ? 25.429 3.923 -18.789 1.00 29.28 262 GLU A CA 1
ATOM 1886 C C . GLU A 1 262 ? 26.569 3.518 -19.725 1.00 29.83 262 GLU A C 1
ATOM 1887 O O . GLU A 1 262 ? 26.742 4.167 -20.772 1.00 30.05 262 GLU A O 1
ATOM 1893 N N . LYS A 1 263 ? 27.324 2.479 -19.373 1.00 29.61 263 LYS A N 1
ATOM 1894 C CA . LYS A 1 263 ? 28.423 1.992 -20.244 1.00 32.29 263 LYS A CA 1
ATOM 1895 C C . LYS A 1 263 ? 27.828 1.471 -21.556 1.00 32.53 263 LYS A C 1
ATOM 1896 O O . LYS A 1 263 ? 28.371 1.800 -22.627 1.00 33.63 263 LYS A O 1
ATOM 1899 N N . GLN A 1 264 ? 26.731 0.722 -21.480 1.00 30.58 264 GLN A N 1
ATOM 1900 C CA . GLN A 1 264 ? 26.115 0.048 -22.654 1.00 32.01 264 GLN A CA 1
ATOM 1901 C C . GLN A 1 264 ? 25.600 1.084 -23.663 1.00 32.82 264 GLN A C 1
ATOM 1902 O O . GLN A 1 264 ? 25.581 0.766 -24.866 1.00 34.20 264 GLN A O 1
ATOM 1908 N N . PHE A 1 265 ? 25.213 2.274 -23.205 1.00 30.09 265 PHE A N 1
ATOM 1909 C CA . PHE A 1 265 ? 24.601 3.318 -24.069 1.00 31.02 265 PHE A CA 1
ATOM 1910 C C . PHE A 1 265 ? 25.575 4.477 -24.337 1.00 31.77 265 PHE A C 1
ATOM 1911 O O . PHE A 1 265 ? 25.124 5.539 -24.824 1.00 30.05 265 PHE A O 1
ATOM 1919 N N . GLU A 1 266 ? 26.875 4.304 -24.073 1.00 31.27 266 GLU A N 1
ATOM 1920 C CA . GLU A 1 266 ? 27.881 5.345 -24.430 1.00 31.77 266 GLU A CA 1
ATOM 1921 C C . GLU A 1 266 ? 27.867 5.553 -25.951 1.00 30.00 266 GLU A C 1
ATOM 1922 O O . GLU A 1 266 ? 27.847 4.568 -26.698 1.00 31.96 266 GLU A O 1
ATOM 1924 N N . GLY A 1 267 ? 27.825 6.809 -26.391 1.00 32.62 267 GLY A N 1
ATOM 1925 C CA . GLY A 1 267 ? 27.768 7.146 -27.828 1.00 31.56 267 GLY A CA 1
ATOM 1926 C C . GLY A 1 267 ? 26.408 6.881 -28.451 1.00 34.08 267 GLY A C 1
ATOM 1927 O O . GLY A 1 267 ? 26.305 7.006 -29.682 1.00 34.39 267 GLY A O 1
ATOM 1928 N N . LYS A 1 268 ? 25.400 6.511 -27.654 1.00 30.92 268 LYS A N 1
ATOM 1929 C CA . LYS A 1 268 ? 24.047 6.179 -28.170 1.00 31.15 268 LYS A CA 1
ATOM 1930 C C . LYS A 1 268 ? 23.102 7.351 -27.939 1.00 29.17 268 LYS A C 1
ATOM 1931 O O . LYS A 1 268 ? 23.381 8.209 -27.076 1.00 28.59 268 LYS A O 1
ATOM 1937 N N . MET A 1 269 ? 22.037 7.391 -28.723 1.00 27.27 269 MET A N 1
ATOM 1938 C CA . MET A 1 269 ? 21.045 8.482 -28.664 1.00 27.66 269 MET A CA 1
ATOM 1939 C C . MET A 1 269 ? 19.836 7.998 -27.861 1.00 26.21 269 MET A C 1
ATOM 1940 O O . MET A 1 269 ? 19.756 6.796 -27.524 1.00 26.39 269 MET A O 1
ATOM 1945 N N . TYR A 1 270 ? 18.923 8.908 -27.558 1.00 25.07 270 TYR A N 1
ATOM 1946 C CA . TYR A 1 270 ? 17.749 8.587 -26.707 1.00 24.92 270 TYR A CA 1
ATOM 1947 C C . TYR A 1 270 ? 16.804 7.635 -27.442 1.00 27.69 270 TYR A C 1
ATOM 1948 O O . TYR A 1 270 ? 16.089 6.861 -26.775 1.00 25.93 270 TYR A O 1
ATOM 1957 N N . GLY A 1 271 ? 16.803 7.660 -28.771 1.00 29.20 271 GLY A N 1
ATOM 1958 C CA . GLY A 1 271 ? 16.008 6.711 -29.577 1.00 30.55 271 GLY A CA 1
ATOM 1959 C C . GLY A 1 271 ? 16.405 5.270 -29.304 1.00 30.60 271 GLY A C 1
ATOM 1960 O O . GLY A 1 271 ? 15.502 4.409 -29.219 1.00 28.37 271 GLY A O 1
ATOM 1961 N N . HIS A 1 272 ? 17.700 4.998 -29.141 1.00 30.32 272 HIS A N 1
ATOM 1962 C CA . HIS A 1 272 ? 18.197 3.631 -28.821 1.00 30.46 272 HIS A CA 1
ATOM 1963 C C . HIS A 1 272 ? 17.731 3.233 -27.417 1.00 28.90 272 HIS A C 1
ATOM 1964 O O . HIS A 1 272 ? 17.280 2.083 -27.236 1.00 28.77 272 HIS A O 1
ATOM 1971 N N . LEU A 1 273 ? 17.883 4.133 -26.448 1.00 24.23 273 LEU A N 1
ATOM 1972 C CA . LEU A 1 273 ? 17.438 3.867 -25.056 1.00 24.75 273 LEU A CA 1
ATOM 1973 C C . LEU A 1 273 ? 15.943 3.527 -25.058 1.00 24.65 273 LEU A C 1
ATOM 1974 O O . LEU A 1 273 ? 15.568 2.516 -24.443 1.00 25.43 273 LEU A O 1
ATOM 1979 N N . LYS A 1 274 ? 15.127 4.333 -25.731 1.00 24.51 274 LYS A N 1
ATOM 1980 C CA . LYS A 1 274 ? 13.648 4.132 -25.750 1.00 25.11 274 LYS A CA 1
ATOM 1981 C C . LYS A 1 274 ? 13.308 2.786 -26.399 1.00 26.60 274 LYS A C 1
ATOM 1982 O O . LYS A 1 274 ? 12.419 2.083 -25.883 1.00 24.88 274 LYS A O 1
ATOM 1988 N N . GLY A 1 275 ? 14.001 2.423 -27.477 1.00 26.70 275 GLY A N 1
ATOM 1989 C CA . GLY A 1 275 ? 13.773 1.129 -28.148 1.00 26.39 275 GLY A CA 1
ATOM 1990 C C . GLY A 1 275 ? 14.025 -0.037 -27.214 1.00 26.69 275 GLY A C 1
ATOM 1991 O O . GLY A 1 275 ? 13.201 -0.979 -27.186 1.00 28.32 275 GLY A O 1
ATOM 1992 N N . GLU A 1 276 ? 15.105 0.022 -26.437 1.00 27.96 276 GLU A N 1
ATOM 1993 C CA . GLU A 1 276 ? 15.457 -1.062 -25.483 1.00 28.39 276 GLU A CA 1
ATOM 1994 C C . GLU A 1 276 ? 14.476 -1.070 -24.304 1.00 26.74 276 GLU A C 1
ATOM 1995 O O . GLU A 1 276 ? 14.138 -2.162 -23.819 1.00 26.23 276 GLU A O 1
ATOM 2001 N N . VAL A 1 277 ? 14.066 0.097 -23.823 1.00 23.47 277 VAL A N 1
ATOM 2002 C CA . VAL A 1 277 ? 13.100 0.149 -22.691 1.00 23.06 277 VAL A CA 1
ATOM 2003 C C . VAL A 1 277 ? 11.805 -0.531 -23.137 1.00 23.28 277 VAL A C 1
ATOM 2004 O O . VAL A 1 277 ? 11.283 -1.383 -22.392 1.00 23.46 277 VAL A O 1
ATOM 2008 N N . ALA A 1 278 ? 11.291 -0.179 -24.310 1.00 22.11 278 ALA A N 1
ATOM 2009 C CA . ALA A 1 278 ? 10.002 -0.742 -24.774 1.00 23.09 278 ALA A CA 1
ATOM 2010 C C . ALA A 1 278 ? 10.123 -2.266 -24.906 1.00 26.62 278 ALA A C 1
ATOM 2011 O O . ALA A 1 278 ? 9.213 -2.985 -24.447 1.00 26.37 278 ALA A O 1
ATOM 2013 N N . ASP A 1 279 ? 11.218 -2.757 -25.485 1.00 26.96 279 ASP A N 1
ATOM 2014 C CA . ASP A 1 279 ? 11.405 -4.215 -25.700 1.00 27.69 279 ASP A CA 1
ATOM 2015 C C . ASP A 1 279 ? 11.495 -4.927 -24.347 1.00 28.72 279 ASP A C 1
ATOM 2016 O O . ASP A 1 279 ? 10.892 -6.008 -24.188 1.00 29.74 279 ASP A O 1
ATOM 2021 N N . ALA A 1 280 ? 12.238 -4.356 -23.402 1.00 26.56 280 ALA A N 1
ATOM 2022 C CA . ALA A 1 280 ? 12.408 -4.946 -22.059 1.00 26.47 280 ALA A CA 1
ATOM 2023 C C . ALA A 1 280 ? 11.044 -4.996 -21.362 1.00 25.74 280 ALA A C 1
ATOM 2024 O O . ALA A 1 280 ? 10.688 -6.067 -20.828 1.00 26.87 280 ALA A O 1
ATOM 2026 N N . VAL A 1 281 ? 10.326 -3.879 -21.348 1.00 23.61 281 VAL A N 1
ATOM 2027 C CA . VAL A 1 281 ? 9.011 -3.792 -20.644 1.00 24.61 281 VAL A CA 1
ATOM 2028 C C . VAL A 1 281 ? 8.059 -4.822 -21.264 1.00 26.15 281 VAL A C 1
ATOM 2029 O O . VAL A 1 281 ? 7.466 -5.624 -20.510 1.00 25.94 281 VAL A O 1
ATOM 2033 N N . SER A 1 282 ? 7.912 -4.828 -22.585 1.00 25.82 282 SER A N 1
ATOM 2034 C CA . SER A 1 282 ? 6.935 -5.737 -23.246 1.00 28.01 282 SER A CA 1
ATOM 2035 C C . SER A 1 282 ? 7.323 -7.199 -23.006 1.00 29.32 282 SER A C 1
ATOM 2036 O O . SER A 1 282 ? 6.406 -8.027 -22.891 1.00 31.45 282 SER A O 1
ATOM 2039 N N . GLY A 1 283 ? 8.617 -7.510 -22.933 1.00 28.61 283 GLY A N 1
ATOM 2040 C CA . GLY A 1 283 ? 9.096 -8.866 -22.597 1.00 28.85 283 GLY A CA 1
ATOM 2041 C C . GLY A 1 283 ? 8.624 -9.301 -21.220 1.00 33.93 283 GLY A C 1
ATOM 2042 O O . GLY A 1 283 ? 8.209 -10.468 -21.061 1.00 36.56 283 GLY A O 1
ATOM 2043 N N . MET A 1 284 ? 8.674 -8.393 -20.250 1.00 32.26 284 MET A N 1
ATOM 2044 C CA . MET A 1 284 ? 8.202 -8.657 -18.867 1.00 33.31 284 MET A CA 1
ATOM 2045 C C . MET A 1 284 ? 6.675 -8.824 -18.847 1.00 33.38 284 MET A C 1
ATOM 2046 O O . MET A 1 284 ? 6.193 -9.698 -18.107 1.00 36.74 284 MET A O 1
ATOM 2051 N N . LEU A 1 285 ? 5.934 -8.030 -19.621 1.00 33.61 285 LEU A N 1
ATOM 2052 C CA . LEU A 1 285 ? 4.447 -8.039 -19.561 1.00 33.11 285 LEU A CA 1
ATOM 2053 C C . LEU A 1 285 ? 3.871 -9.257 -20.289 1.00 39.68 285 LEU A C 1
ATOM 2054 O O . LEU A 1 285 ? 2.806 -9.748 -19.868 1.00 35.99 285 LEU A O 1
ATOM 2059 N N . THR A 1 286 ? 4.516 -9.725 -21.353 1.00 42.22 286 THR A N 1
ATOM 2060 C CA . THR A 1 286 ? 3.993 -10.873 -22.142 1.00 43.72 286 THR A CA 1
ATOM 2061 C C . THR A 1 286 ? 3.689 -12.053 -21.211 1.00 42.27 286 THR A C 1
ATOM 2062 O O . THR A 1 286 ? 2.576 -12.619 -21.323 1.00 39.28 286 THR A O 1
ATOM 2066 N N . GLU A 1 287 ? 4.625 -12.417 -20.333 1.00 38.73 287 GLU A N 1
ATOM 2067 C CA . GLU A 1 287 ? 4.431 -13.564 -19.408 1.00 40.55 287 GLU A CA 1
ATOM 2068 C C . GLU A 1 287 ? 3.316 -13.238 -18.401 1.00 38.04 287 GLU A C 1
ATOM 2069 O O . GLU A 1 287 ? 2.492 -14.143 -18.117 1.00 34.03 287 GLU A O 1
ATOM 2073 N N . LEU A 1 288 ? 3.278 -12.013 -17.871 1.00 35.83 288 LEU A N 1
ATOM 2074 C CA . LEU A 1 288 ? 2.187 -11.607 -16.946 1.00 33.99 288 LEU A CA 1
ATOM 2075 C C . LEU A 1 288 ? 0.855 -11.699 -17.693 1.00 31.43 288 LEU A C 1
ATOM 2076 O O . LEU A 1 288 ? -0.143 -12.150 -17.092 1.00 28.66 288 LEU A O 1
ATOM 2081 N N . GLN A 1 289 ? 0.820 -11.241 -18.939 1.00 30.07 289 GLN A N 1
ATOM 2082 C CA . GLN A 1 289 ? -0.453 -11.151 -19.697 1.00 31.51 289 GLN A CA 1
ATOM 2083 C C . GLN A 1 289 ? -0.943 -12.552 -20.066 1.00 31.91 289 GLN A C 1
ATOM 2084 O O . GLN A 1 289 ? -2.163 -12.779 -20.008 1.00 30.36 289 GLN A O 1
ATOM 2090 N N . GLU A 1 290 ? -0.043 -13.468 -20.412 1.00 33.60 290 GLU A N 1
ATOM 2091 C CA . GLU A 1 290 ? -0.449 -14.868 -20.697 1.00 35.51 290 GLU A CA 1
ATOM 2092 C C . GLU A 1 290 ? -1.177 -15.435 -19.474 1.00 34.37 290 GLU A C 1
ATOM 2093 O O . GLU A 1 290 ? -2.310 -15.934 -19.642 1.00 32.38 290 GLU A O 1
ATOM 2099 N N . ARG A 1 291 ? -0.542 -15.378 -18.300 1.00 29.84 291 ARG A N 1
ATOM 2100 C CA . ARG A 1 291 ? -1.143 -15.883 -17.040 1.00 29.67 291 ARG A CA 1
ATOM 2101 C C . ARG A 1 291 ? -2.474 -15.170 -16.788 1.00 26.97 291 ARG A C 1
ATOM 2102 O O . ARG A 1 291 ? -3.445 -15.851 -16.427 1.00 29.28 291 ARG A O 1
ATOM 2110 N N . TYR A 1 292 ? -2.523 -13.852 -16.940 1.00 24.38 292 TYR A N 1
ATOM 2111 C CA . TYR A 1 292 ? -3.743 -13.077 -16.614 1.00 24.36 292 TYR A CA 1
ATOM 2112 C C . TYR A 1 292 ? -4.919 -13.585 -17.448 1.00 26.93 292 TYR A C 1
ATOM 2113 O O . TYR A 1 292 ? -5.978 -13.895 -16.892 1.00 25.65 292 TYR A O 1
ATOM 2122 N N . HIS A 1 293 ? -4.761 -13.636 -18.766 1.00 25.24 293 HIS A N 1
ATOM 2123 C CA . HIS A 1 293 ? -5.897 -14.032 -19.639 1.00 27.21 293 HIS A CA 1
ATOM 2124 C C . HIS A 1 293 ? -6.290 -15.479 -19.338 1.00 28.65 293 HIS A C 1
ATOM 2125 O O . HIS A 1 293 ? -7.502 -15.798 -19.426 1.00 32.36 293 HIS A O 1
ATOM 2132 N N . ARG A 1 294 ? -5.322 -16.321 -18.994 1.00 28.87 294 ARG A N 1
ATOM 2133 C CA . ARG A 1 294 ? -5.596 -17.727 -18.636 1.00 28.80 294 ARG A CA 1
ATOM 2134 C C . ARG A 1 294 ? -6.454 -17.767 -17.373 1.00 31.70 294 ARG A C 1
ATOM 2135 O O . ARG A 1 294 ? -7.487 -18.482 -17.380 1.00 30.83 294 ARG A O 1
ATOM 2143 N N . PHE A 1 295 ? -6.066 -17.019 -16.341 1.00 28.68 295 PHE A N 1
ATOM 2144 C CA . PHE A 1 295 ? -6.808 -17.002 -15.054 1.00 28.70 295 PHE A CA 1
ATOM 2145 C C . PHE A 1 295 ? -8.132 -16.268 -15.213 1.00 26.79 295 PHE A C 1
ATOM 2146 O O . PHE A 1 295 ? -9.144 -16.732 -14.636 1.00 26.81 295 PHE A O 1
ATOM 2154 N N . ARG A 1 296 ? -8.131 -15.132 -15.906 1.00 25.27 296 ARG A N 1
ATOM 2155 C CA . ARG A 1 296 ? -9.307 -14.239 -15.937 1.00 25.90 296 ARG A CA 1
ATOM 2156 C C . ARG A 1 296 ? -10.481 -14.946 -16.618 1.00 28.32 296 ARG A C 1
ATOM 2157 O O . ARG A 1 296 ? -11.627 -14.654 -16.253 1.00 29.21 296 ARG A O 1
ATOM 2165 N N . ASN A 1 297 ? -10.196 -15.839 -17.560 1.00 29.34 297 ASN A N 1
ATOM 2166 C CA . ASN A 1 297 ? -11.257 -16.505 -18.364 1.00 32.51 297 ASN A CA 1
ATOM 2167 C C . ASN A 1 297 ? -11.612 -17.877 -17.793 1.00 33.01 297 ASN A C 1
ATOM 2168 O O . ASN A 1 297 ? -12.415 -18.571 -18.442 1.00 36.64 297 ASN A O 1
ATOM 2173 N N . ASP A 1 298 ? -11.066 -18.243 -16.631 1.00 32.43 298 ASP A N 1
ATOM 2174 C CA . ASP A 1 298 ? -11.361 -19.525 -15.940 1.00 32.42 298 ASP A CA 1
ATOM 2175 C C . ASP A 1 298 ? -12.292 -19.250 -14.755 1.00 33.39 298 ASP A C 1
ATOM 2176 O O . ASP A 1 298 ? -11.787 -19.079 -13.614 1.00 32.40 298 ASP A O 1
ATOM 2181 N N . GLU A 1 299 ? -13.600 -19.221 -15.008 1.00 33.30 299 GLU A N 1
ATOM 2182 C CA . GLU A 1 299 ? -14.610 -18.814 -13.994 1.00 34.06 299 GLU A CA 1
ATOM 2183 C C . GLU A 1 299 ? -14.539 -19.747 -12.785 1.00 31.66 299 GLU A C 1
ATOM 2184 O O . GLU A 1 299 ? -14.620 -19.246 -11.642 1.00 32.10 299 GLU A O 1
ATOM 2186 N N . ALA A 1 300 ? -14.379 -21.050 -13.002 1.00 32.08 300 ALA A N 1
ATOM 2187 C CA . ALA A 1 300 ? -14.397 -22.041 -11.900 1.00 32.23 300 ALA A CA 1
ATOM 2188 C C . ALA A 1 300 ? -13.158 -21.861 -11.015 1.00 29.58 300 ALA A C 1
ATOM 2189 O O . ALA A 1 300 ? -13.273 -22.002 -9.784 1.00 28.59 300 ALA A O 1
ATOM 2191 N N . PHE A 1 301 ? -12.009 -21.569 -11.612 1.00 27.71 301 PHE A N 1
ATOM 2192 C CA . PHE A 1 301 ? -10.773 -21.311 -10.837 1.00 27.97 301 PHE A CA 1
ATOM 2193 C C . PHE A 1 301 ? -10.967 -20.067 -9.960 1.00 25.49 301 PHE A C 1
ATOM 2194 O O . PHE A 1 301 ? -10.642 -20.115 -8.755 1.00 26.97 301 PHE A O 1
ATOM 2202 N N . LEU A 1 302 ? -11.483 -18.983 -10.535 1.00 25.50 302 LEU A N 1
ATOM 2203 C CA . LEU A 1 302 ? -11.659 -17.709 -9.791 1.00 23.86 302 LEU A CA 1
ATOM 2204 C C . LEU A 1 302 ? -12.691 -17.913 -8.674 1.00 25.36 302 LEU A C 1
ATOM 2205 O O . LEU A 1 302 ? -12.501 -17.377 -7.562 1.00 23.23 302 LEU A O 1
ATOM 2210 N N . GLN A 1 303 ? -13.765 -18.643 -8.957 1.00 23.96 303 GLN A N 1
ATOM 2211 C CA . GLN A 1 303 ? -14.819 -18.921 -7.948 1.00 25.78 303 GLN A CA 1
ATOM 2212 C C . GLN A 1 303 ? -14.235 -19.732 -6.794 1.00 24.68 303 GLN A C 1
ATOM 2213 O O . GLN A 1 303 ? -14.608 -19.478 -5.624 1.00 25.07 303 GLN A O 1
ATOM 2219 N N . GLN A 1 304 ? -13.344 -20.666 -7.088 1.00 25.04 304 GLN A N 1
ATOM 2220 C CA . GLN A 1 304 ? -12.757 -21.523 -6.031 1.00 25.36 304 GLN A CA 1
ATOM 2221 C C . GLN A 1 304 ? -11.736 -20.726 -5.213 1.00 25.14 304 GLN A C 1
ATOM 2222 O O . GLN A 1 304 ? -11.702 -20.916 -3.986 1.00 25.48 304 GLN A O 1
ATOM 2228 N N . VAL A 1 305 ? -10.955 -19.860 -5.855 1.00 23.53 305 VAL A N 1
ATOM 2229 C CA . VAL A 1 305 ? -10.020 -18.962 -5.117 1.00 24.53 305 VAL A CA 1
ATOM 2230 C C . VAL A 1 305 ? -10.835 -18.105 -4.150 1.00 22.77 305 VAL A C 1
ATOM 2231 O O . VAL A 1 305 ? -10.455 -18.022 -2.968 1.00 22.37 305 VAL A O 1
ATOM 2235 N N . MET A 1 306 ? -11.910 -17.492 -4.627 1.00 22.32 306 MET A N 1
ATOM 2236 C CA . MET A 1 306 ? -12.721 -16.580 -3.781 1.00 22.14 306 MET A CA 1
ATOM 2237 C C . MET A 1 306 ? -13.367 -17.364 -2.639 1.00 22.50 306 MET A C 1
ATOM 2238 O O . MET A 1 306 ? -13.405 -16.851 -1.508 1.00 21.08 306 MET A O 1
ATOM 2243 N N . LYS A 1 307 ? -13.876 -18.557 -2.916 1.00 22.43 307 LYS A N 1
ATOM 2244 C CA . LYS A 1 307 ? -14.542 -19.377 -1.873 1.00 24.31 307 LYS A CA 1
ATOM 2245 C C . LYS A 1 307 ? -13.530 -19.786 -0.796 1.00 23.71 307 LYS A C 1
ATOM 2246 O O . LYS A 1 307 ? -13.814 -19.602 0.410 1.00 23.17 307 LYS A O 1
ATOM 2252 N N . ASP A 1 308 ? -12.371 -20.290 -1.209 1.00 23.21 308 ASP A N 1
ATOM 2253 C CA . ASP A 1 308 ? -11.306 -20.726 -0.272 1.00 22.83 308 ASP A CA 1
ATOM 2254 C C . ASP A 1 308 ? -10.810 -19.519 0.527 1.00 22.52 308 ASP A C 1
ATOM 2255 O O . ASP A 1 308 ? -10.601 -19.660 1.737 1.00 24.76 308 ASP A O 1
ATOM 2257 N N . GLY A 1 309 ? -10.596 -18.386 -0.138 1.00 23.47 309 GLY A N 1
ATOM 2258 C CA . GLY A 1 309 ? -10.066 -17.186 0.534 1.00 21.42 309 GLY A CA 1
ATOM 2259 C C . GLY A 1 309 ? -11.038 -16.655 1.572 1.00 21.59 309 GLY A C 1
ATOM 2260 O O . GLY A 1 309 ? -10.601 -16.344 2.698 1.00 21.91 309 GLY A O 1
ATOM 2261 N N . ALA A 1 310 ? -12.316 -16.531 1.226 1.00 20.18 310 ALA A N 1
ATOM 2262 C CA . ALA A 1 310 ? -13.345 -16.029 2.166 1.00 22.27 310 ALA A CA 1
ATOM 2263 C C . ALA A 1 310 ? -13.479 -16.989 3.359 1.00 22.18 310 ALA A C 1
ATOM 2264 O O . ALA A 1 310 ? -13.689 -16.521 4.496 1.00 21.87 310 ALA A O 1
ATOM 2266 N N . GLU A 1 311 ? -13.359 -18.291 3.127 1.00 23.66 311 GLU A N 1
ATOM 2267 C CA . GLU A 1 311 ? -13.457 -19.277 4.231 1.00 24.80 311 GLU A CA 1
ATOM 2268 C C . GLU A 1 311 ? -12.279 -19.093 5.197 1.00 22.51 311 GLU A C 1
ATOM 2269 O O . GLU A 1 311 ? -12.508 -19.085 6.417 1.00 25.27 311 GLU A O 1
ATOM 2275 N N . LYS A 1 312 ? -11.062 -18.962 4.675 1.00 22.65 312 LYS A N 1
ATOM 2276 C CA . LYS A 1 312 ? -9.856 -18.734 5.515 1.00 22.66 312 LYS A CA 1
ATOM 2277 C C . LYS A 1 312 ? -10.016 -17.417 6.280 1.00 22.41 312 LYS A C 1
ATOM 2278 O O . LYS A 1 312 ? -9.780 -17.394 7.503 1.00 22.71 312 LYS A O 1
ATOM 2284 N N . ALA A 1 313 ? -10.367 -16.345 5.579 1.00 21.18 313 ALA A N 1
ATOM 2285 C CA . ALA A 1 313 ? -10.495 -15.010 6.206 1.00 20.21 313 ALA A CA 1
ATOM 2286 C C . ALA A 1 313 ? -11.583 -15.036 7.285 1.00 21.30 313 ALA A C 1
ATOM 2287 O O . ALA A 1 313 ? -11.344 -14.514 8.396 1.00 21.14 313 ALA A O 1
ATOM 2289 N N . SER A 1 314 ? -12.740 -15.626 6.995 1.00 21.83 314 SER A N 1
ATOM 2290 C CA . SER A 1 314 ? -13.872 -15.629 7.956 1.00 22.71 314 SER A CA 1
ATOM 2291 C C . SER A 1 314 ? -13.492 -16.391 9.231 1.00 22.99 314 SER A C 1
ATOM 2292 O O . SER A 1 314 ? -13.890 -15.966 10.339 1.00 21.56 314 SER A O 1
ATOM 2295 N N . ALA A 1 315 ? -12.764 -17.494 9.107 1.00 23.67 315 ALA A N 1
ATOM 2296 C CA . ALA A 1 315 ? -12.374 -18.283 10.294 1.00 24.62 315 ALA A CA 1
ATOM 2297 C C . ALA A 1 315 ? -11.540 -17.404 11.235 1.00 23.33 315 ALA A C 1
ATOM 2298 O O . ALA A 1 315 ? -11.762 -17.461 12.461 1.00 25.60 315 ALA A O 1
ATOM 2300 N N . HIS A 1 316 ? -10.624 -16.605 10.695 1.00 21.75 316 HIS A N 1
ATOM 2301 C CA . HIS A 1 316 ? -9.772 -15.700 11.510 1.00 21.04 316 HIS A CA 1
ATOM 2302 C C . HIS A 1 316 ? -10.584 -14.491 11.996 1.00 20.14 316 HIS A C 1
ATOM 2303 O O . HIS A 1 316 ? -10.501 -14.130 13.184 1.00 20.12 316 HIS A O 1
ATOM 2310 N N . ALA A 1 317 ? -11.351 -13.878 11.107 1.00 18.47 317 ALA A N 1
ATOM 2311 C CA . ALA A 1 317 ? -12.138 -12.672 11.424 1.00 18.21 317 ALA A CA 1
ATOM 2312 C C . ALA A 1 317 ? -13.179 -12.997 12.500 1.00 18.20 317 ALA A C 1
ATOM 2313 O O . ALA A 1 317 ? -13.382 -12.162 13.395 1.00 17.56 317 ALA A O 1
ATOM 2315 N N . SER A 1 318 ? -13.808 -14.167 12.434 1.00 19.45 318 SER A N 1
ATOM 2316 C CA . SER A 1 318 ? -14.845 -14.564 13.421 1.00 20.19 318 SER A CA 1
ATOM 2317 C C . SER A 1 318 ? -14.230 -14.662 14.817 1.00 19.81 318 SER A C 1
ATOM 2318 O O . SER A 1 318 ? -14.923 -14.323 15.805 1.00 19.25 318 SER A O 1
ATOM 2321 N N . ARG A 1 319 ? -12.977 -15.103 14.923 1.00 19.40 319 ARG A N 1
ATOM 2322 C CA . ARG A 1 319 ? -12.319 -15.231 16.240 1.00 19.04 319 ARG A CA 1
ATOM 2323 C C . ARG A 1 319 ? -12.154 -13.846 16.865 1.00 18.82 319 ARG A C 1
ATOM 2324 O O . ARG A 1 319 ? -12.500 -13.674 18.051 1.00 19.72 319 ARG A O 1
ATOM 2332 N N . THR A 1 320 ? -11.663 -12.874 16.101 1.00 17.01 320 THR A N 1
ATOM 2333 C CA . THR A 1 320 ? -11.490 -11.499 16.612 1.00 17.05 320 THR A CA 1
ATOM 2334 C C . THR A 1 320 ? -12.858 -10.893 16.938 1.00 17.33 320 THR A C 1
ATOM 2335 O O . THR A 1 320 ? -13.015 -10.293 18.027 1.00 16.20 320 THR A O 1
ATOM 2339 N N . LEU A 1 321 ? -13.826 -11.028 16.034 1.00 15.94 321 LEU A N 1
ATOM 2340 C CA . LEU A 1 321 ? -15.141 -10.378 16.262 1.00 16.39 321 LEU A CA 1
ATOM 2341 C C . LEU A 1 321 ? -15.787 -10.963 17.517 1.00 16.38 321 LEU A C 1
ATOM 2342 O O . LEU A 1 321 ? -16.408 -10.211 18.283 1.00 16.06 321 LEU A O 1
ATOM 2347 N N . LYS A 1 322 ? -15.640 -12.265 17.754 1.00 16.89 322 LYS A N 1
ATOM 2348 C CA . LYS A 1 322 ? -16.257 -12.872 18.960 1.00 18.36 322 LYS A CA 1
ATOM 2349 C C . LYS A 1 322 ? -15.626 -12.248 20.207 1.00 17.07 322 LYS A C 1
ATOM 2350 O O . LYS A 1 322 ? -16.371 -11.932 21.135 1.00 17.95 322 LYS A O 1
ATOM 2352 N N . ALA A 1 323 ? -14.307 -12.032 20.216 1.00 16.71 323 ALA A N 1
ATOM 2353 C CA . ALA A 1 323 ? -13.628 -11.414 21.377 1.00 16.73 323 ALA A CA 1
ATOM 2354 C C . ALA A 1 323 ? -14.084 -9.962 21.545 1.00 16.12 323 ALA A C 1
ATOM 2355 O O . ALA A 1 323 ? -14.234 -9.505 22.693 1.00 17.31 323 ALA A O 1
ATOM 2357 N N . VAL A 1 324 ? -14.325 -9.256 20.452 1.00 16.03 324 VAL A N 1
ATOM 2358 C CA . VAL A 1 324 ? -14.808 -7.852 20.520 1.00 14.70 324 VAL A CA 1
ATOM 2359 C C . VAL A 1 324 ? -16.222 -7.823 21.110 1.00 14.93 324 VAL A C 1
ATOM 2360 O O . VAL A 1 324 ? -16.490 -7.016 22.008 1.00 15.08 324 VAL A O 1
ATOM 2364 N N . TYR A 1 325 ? -17.120 -8.640 20.579 1.00 14.65 325 TYR A N 1
ATOM 2365 C CA . TYR A 1 325 ? -18.526 -8.700 21.041 1.00 15.11 325 TYR A CA 1
ATOM 2366 C C . TYR A 1 325 ? -18.575 -9.107 22.520 1.00 16.29 325 TYR A C 1
ATOM 2367 O O . TYR A 1 325 ? -19.386 -8.566 23.289 1.00 15.61 325 TYR A O 1
ATOM 2376 N N . GLU A 1 326 ? -17.736 -10.052 22.931 1.00 17.39 326 GLU A N 1
ATOM 2377 C CA . GLU A 1 326 ? -17.725 -10.478 24.354 1.00 17.97 326 GLU A CA 1
ATOM 2378 C C . GLU A 1 326 ? -17.268 -9.307 25.237 1.00 18.15 326 GLU A C 1
ATOM 2379 O O . GLU A 1 326 ? -17.889 -9.082 26.291 1.00 19.94 326 GLU A O 1
ATOM 2385 N N . ALA A 1 327 ? -16.248 -8.561 24.819 1.00 16.70 327 ALA A N 1
ATOM 2386 C CA . ALA A 1 327 ? -15.719 -7.402 25.578 1.00 17.32 327 ALA A CA 1
ATOM 2387 C C . ALA A 1 327 ? -16.769 -6.298 25.698 1.00 16.95 327 ALA A C 1
ATOM 2388 O O . ALA A 1 327 ? -16.923 -5.704 26.781 1.00 18.17 327 ALA A O 1
ATOM 2390 N N . ILE A 1 328 ? -17.483 -6.025 24.614 1.00 16.41 328 ILE A N 1
ATOM 2391 C CA . ILE A 1 328 ? -18.540 -4.978 24.619 1.00 17.00 328 ILE A CA 1
ATOM 2392 C C . ILE A 1 328 ? -19.705 -5.416 25.521 1.00 16.98 328 ILE A C 1
ATOM 2393 O O . ILE A 1 328 ? -20.300 -4.546 26.172 1.00 18.57 328 ILE A O 1
ATOM 2398 N N . GLY A 1 329 ? -20.026 -6.704 25.554 1.00 17.33 329 GLY A N 1
ATOM 2399 C CA . GLY A 1 329 ? -21.095 -7.234 26.414 1.00 18.04 329 GLY A CA 1
ATOM 2400 C C . GLY A 1 329 ? -22.303 -7.731 25.641 1.00 18.08 329 GLY A C 1
ATOM 2401 O O . GLY A 1 329 ? -23.312 -8.078 26.278 1.00 18.50 329 GLY A O 1
ATOM 2402 N N . PHE A 1 330 ? -22.242 -7.785 24.321 1.00 16.75 330 PHE A N 1
ATOM 2403 C CA . PHE A 1 330 ? -23.375 -8.303 23.525 1.00 15.74 330 PHE A CA 1
ATOM 2404 C C . PHE A 1 330 ? -23.690 -9.741 23.944 1.00 16.30 330 PHE A C 1
ATOM 2405 O O . PHE A 1 330 ? -22.766 -10.548 24.209 1.00 18.28 330 PHE A O 1
ATOM 2413 N N . VAL A 1 331 ? -24.973 -10.063 23.999 1.00 15.89 331 VAL A N 1
ATOM 2414 C CA . VAL A 1 331 ? -25.420 -11.465 24.178 1.00 15.03 331 VAL A CA 1
ATOM 2415 C C . VAL A 1 331 ? -24.941 -12.277 22.968 1.00 16.03 331 VAL A C 1
ATOM 2416 O O . VAL A 1 331 ? -25.190 -11.868 21.825 1.00 16.63 331 VAL A O 1
ATOM 2420 N N . ALA A 1 332 ? -24.278 -13.403 23.205 1.00 17.74 332 ALA A N 1
ATOM 2421 C CA . ALA A 1 332 ? -23.705 -14.220 22.107 1.00 18.94 332 ALA A CA 1
ATOM 2422 C C . ALA A 1 332 ? -24.830 -14.818 21.260 1.00 19.19 332 ALA A C 1
ATOM 2423 O O . ALA A 1 332 ? -25.862 -15.230 21.826 1.00 20.07 332 ALA A O 1
ATOM 2425 N N . LYS A 1 333 ? -24.634 -14.832 19.939 1.00 18.29 333 LYS A N 1
ATOM 2426 C CA . LYS A 1 333 ? -25.606 -15.422 18.992 1.00 19.14 333 LYS A CA 1
ATOM 2427 C C . LYS A 1 333 ? -25.812 -16.898 19.325 1.00 21.86 333 LYS A C 1
ATOM 2428 O O . LYS A 1 333 ? -24.876 -17.575 19.781 1.00 21.34 333 LYS A O 1
ATOM 2430 N N . ARG A 1 334 ? -27.032 -17.350 19.086 1.00 22.22 334 ARG A N 1
ATOM 2431 C CA . ARG A 1 334 ? -27.507 -18.721 19.377 1.00 24.45 334 ARG A CA 1
ATOM 2432 C C . ARG A 1 334 ? -27.514 -19.439 18.029 1.00 29.94 334 ARG A C 1
ATOM 2433 O O . ARG A 1 334 ? -28.324 -19.070 17.167 1.00 31.22 334 ARG A O 1
ATOM 2441 N N . HIS A 1 335 ? -26.589 -20.359 17.795 1.00 35.32 335 HIS A N 1
ATOM 2442 C CA . HIS A 1 335 ? -26.511 -21.076 16.495 1.00 37.90 335 HIS A CA 1
ATOM 2443 C C . HIS A 1 335 ? -27.568 -22.185 16.473 1.00 38.24 335 HIS A C 1
ATOM 2444 O O . HIS A 1 335 ? -28.055 -22.544 17.550 1.00 40.83 335 HIS A O 1
ATOM 2446 N N . THR B 1 2 ? -49.334 -13.067 1.309 1.00 29.97 2 THR B N 1
ATOM 2447 C CA . THR B 1 2 ? -48.443 -12.679 2.430 1.00 29.64 2 THR B CA 1
ATOM 2448 C C . THR B 1 2 ? -48.941 -11.369 3.042 1.00 26.82 2 THR B C 1
ATOM 2449 O O . THR B 1 2 ? -49.389 -10.471 2.296 1.00 28.72 2 THR B O 1
ATOM 2453 N N . LYS B 1 3 ? -48.866 -11.273 4.363 1.00 23.12 3 LYS B N 1
ATOM 2454 C CA . LYS B 1 3 ? -49.296 -10.071 5.106 1.00 21.98 3 LYS B CA 1
ATOM 2455 C C . LYS B 1 3 ? -48.250 -8.974 4.921 1.00 20.54 3 LYS B C 1
ATOM 2456 O O . LYS B 1 3 ? -47.063 -9.257 4.726 1.00 20.35 3 LYS B O 1
ATOM 2462 N N . PRO B 1 4 ? -48.665 -7.696 4.985 1.00 18.83 4 PRO B N 1
ATOM 2463 C CA . PRO B 1 4 ? -47.713 -6.596 5.084 1.00 18.60 4 PRO B CA 1
ATOM 2464 C C . PRO B 1 4 ? -46.828 -6.782 6.315 1.00 17.19 4 PRO B C 1
ATOM 2465 O O . PRO B 1 4 ? -47.218 -7.436 7.272 1.00 16.94 4 PRO B O 1
ATOM 2469 N N . ILE B 1 5 ? -45.635 -6.205 6.252 1.00 16.04 5 ILE B N 1
ATOM 2470 C CA . ILE B 1 5 ? -44.631 -6.428 7.319 1.00 16.24 5 ILE B CA 1
ATOM 2471 C C . ILE B 1 5 ? -44.530 -5.209 8.218 1.00 15.04 5 ILE B C 1
ATOM 2472 O O . ILE B 1 5 ? -44.458 -4.071 7.735 1.00 15.33 5 ILE B O 1
ATOM 2477 N N . VAL B 1 6 ? -44.444 -5.490 9.509 1.00 15.69 6 VAL B N 1
ATOM 2478 C CA . VAL B 1 6 ? -44.206 -4.492 10.584 1.00 15.10 6 VAL B CA 1
ATOM 2479 C C . VAL B 1 6 ? -42.815 -4.755 11.145 1.00 15.34 6 VAL B C 1
ATOM 2480 O O . VAL B 1 6 ? -42.481 -5.920 11.416 1.00 16.08 6 VAL B O 1
ATOM 2484 N N . PHE B 1 7 ? -42.034 -3.698 11.329 1.00 14.63 7 PHE B N 1
ATOM 2485 C CA . PHE B 1 7 ? -40.716 -3.800 11.990 1.00 15.13 7 PHE B CA 1
ATOM 2486 C C . PHE B 1 7 ? -40.564 -2.664 12.985 1.00 14.88 7 PHE B C 1
ATOM 2487 O O . PHE B 1 7 ? -40.898 -1.533 12.661 1.00 15.73 7 PHE B O 1
ATOM 2495 N N . SER B 1 8 ? -40.002 -2.953 14.149 1.00 14.47 8 SER B N 1
ATOM 2496 C CA . SER B 1 8 ? -39.652 -1.863 15.090 1.00 14.39 8 SER B CA 1
ATOM 2497 C C . SER B 1 8 ? -38.641 -2.392 16.090 1.00 14.58 8 SER B C 1
ATOM 2498 O O . SER B 1 8 ? -38.540 -3.604 16.279 1.00 15.32 8 SER B O 1
ATOM 2501 N N . GLY B 1 9 ? -37.942 -1.479 16.733 1.00 15.73 9 GLY B N 1
ATOM 2502 C CA . GLY B 1 9 ? -36.861 -1.831 17.657 1.00 15.66 9 GLY B CA 1
ATOM 2503 C C . GLY B 1 9 ? -36.849 -0.953 18.885 1.00 15.52 9 GLY B C 1
ATOM 2504 O O . GLY B 1 9 ? -37.423 0.170 18.870 1.00 16.15 9 GLY B O 1
ATOM 2505 N N . ALA B 1 10 ? -36.207 -1.440 19.930 1.00 15.47 10 ALA B N 1
ATOM 2506 C CA . ALA B 1 10 ? -35.960 -0.656 21.160 1.00 15.72 10 ALA B CA 1
ATOM 2507 C C . ALA B 1 10 ? -34.563 -0.984 21.690 1.00 17.08 10 ALA B C 1
ATOM 2508 O O . ALA B 1 10 ? -34.094 -2.129 21.535 1.00 15.98 10 ALA B O 1
ATOM 2510 N N . GLN B 1 11 ? -33.920 0.010 22.288 1.00 17.26 11 GLN B N 1
ATOM 2511 C CA . GLN B 1 11 ? -32.522 -0.103 22.776 1.00 17.41 11 GLN B CA 1
ATOM 2512 C C . GLN B 1 11 ? -32.474 -0.786 24.135 1.00 18.74 11 GLN B C 1
ATOM 2513 O O . GLN B 1 11 ? -33.251 -0.450 25.032 1.00 19.32 11 GLN B O 1
ATOM 2519 N N . PRO B 1 12 ? -31.551 -1.750 24.332 1.00 17.65 12 PRO B N 1
ATOM 2520 C CA . PRO B 1 12 ? -31.279 -2.313 25.661 1.00 17.74 12 PRO B CA 1
ATOM 2521 C C . PRO B 1 12 ? -30.302 -1.435 26.444 1.00 19.28 12 PRO B C 1
ATOM 2522 O O . PRO B 1 12 ? -29.156 -1.833 26.747 1.00 20.11 12 PRO B O 1
ATOM 2526 N N . SER B 1 13 ? -30.732 -0.208 26.679 1.00 20.21 13 SER B N 1
ATOM 2527 C CA . SER B 1 13 ? -29.991 0.781 27.501 1.00 21.43 13 SER B CA 1
ATOM 2528 C C . SER B 1 13 ? -31.021 1.555 28.304 1.00 21.93 13 SER B C 1
ATOM 2529 O O . SER B 1 13 ? -32.202 1.600 27.898 1.00 23.88 13 SER B O 1
ATOM 2532 N N . GLY B 1 14 ? -30.607 2.126 29.423 1.00 22.44 14 GLY B N 1
ATOM 2533 C CA . GLY B 1 14 ? -31.595 2.775 30.296 1.00 21.97 14 GLY B CA 1
ATOM 2534 C C . GLY B 1 14 ? -32.602 1.759 30.807 1.00 23.18 14 GLY B C 1
ATOM 2535 O O . GLY B 1 14 ? -32.303 0.543 30.870 1.00 23.26 14 GLY B O 1
ATOM 2536 N N . GLU B 1 15 ? -33.786 2.237 31.151 1.00 23.91 15 GLU B N 1
ATOM 2537 C CA . GLU B 1 15 ? -34.873 1.371 31.664 1.00 23.83 15 GLU B CA 1
ATOM 2538 C C . GLU B 1 15 ? -36.163 1.812 30.979 1.00 22.80 15 GLU B C 1
ATOM 2539 O O . GLU B 1 15 ? -36.551 2.982 31.126 1.00 23.57 15 GLU B O 1
ATOM 2545 N N . LEU B 1 16 ? -36.792 0.918 30.232 1.00 21.77 16 LEU B N 1
ATOM 2546 C CA . LEU B 1 16 ? -37.946 1.317 29.402 1.00 20.86 16 LEU B CA 1
ATO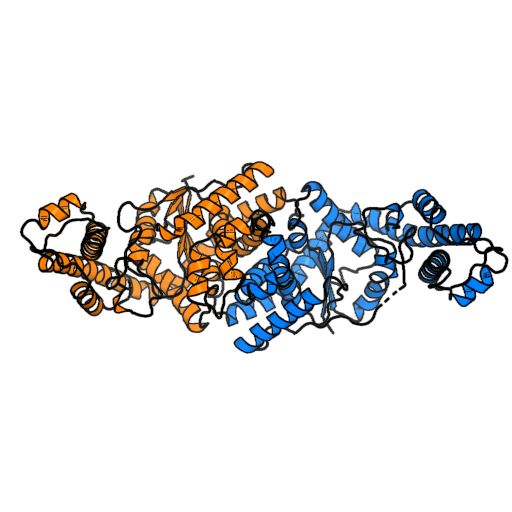M 2547 C C . LEU B 1 16 ? -39.045 1.893 30.297 1.00 20.15 16 LEU B C 1
ATOM 2548 O O . LEU B 1 16 ? -39.238 1.412 31.434 1.00 19.79 16 LEU B O 1
ATOM 2553 N N . THR B 1 17 ? -39.723 2.915 29.798 1.00 19.09 17 THR B N 1
ATOM 2554 C CA . THR B 1 17 ? -40.713 3.687 30.585 1.00 20.10 17 THR B CA 1
ATOM 2555 C C . THR B 1 17 ? -42.110 3.502 30.011 1.00 20.37 17 THR B C 1
ATOM 2556 O O . THR B 1 17 ? -42.282 2.889 28.921 1.00 19.24 17 THR B O 1
ATOM 2560 N N . ILE B 1 18 ? -43.088 4.059 30.714 1.00 18.82 18 ILE B N 1
ATOM 2561 C CA . ILE B 1 18 ? -44.480 4.098 30.211 1.00 20.22 18 ILE B CA 1
ATOM 2562 C C . ILE B 1 18 ? -44.498 4.863 28.887 1.00 19.67 18 ILE B C 1
ATOM 2563 O O . ILE B 1 18 ? -45.414 4.623 28.095 1.00 20.46 18 ILE B O 1
ATOM 2568 N N . GLY B 1 19 ? -43.538 5.756 28.657 1.00 19.30 19 GLY B N 1
ATOM 2569 C CA . GLY B 1 19 ? -43.427 6.453 27.362 1.00 19.69 19 GLY B CA 1
ATOM 2570 C C . GLY B 1 19 ? -43.103 5.477 26.249 1.00 20.35 19 GLY B C 1
ATOM 2571 O O . GLY B 1 19 ? -43.795 5.475 25.211 1.00 19.71 19 GLY B O 1
ATOM 2572 N N . ASN B 1 20 ? -42.091 4.644 26.458 1.00 20.13 20 ASN B N 1
ATOM 2573 C CA . ASN B 1 20 ? -41.716 3.596 25.475 1.00 20.55 20 ASN B CA 1
ATOM 2574 C C . ASN B 1 20 ? -42.910 2.668 25.247 1.00 19.73 20 ASN B C 1
ATOM 2575 O O . ASN B 1 20 ? -43.148 2.245 24.103 1.00 19.62 20 ASN B O 1
ATOM 2580 N N . TYR B 1 21 ? -43.653 2.354 26.298 1.00 19.91 21 TYR B N 1
ATOM 2581 C CA . TYR B 1 21 ? -44.815 1.448 26.177 1.00 19.92 21 TYR B CA 1
ATOM 2582 C C . TYR B 1 21 ? -45.913 2.087 25.317 1.00 20.24 21 TYR B C 1
ATOM 2583 O O . TYR B 1 21 ? -46.387 1.477 24.338 1.00 20.48 21 TYR B O 1
ATOM 2592 N N . MET B 1 22 ? -46.349 3.293 25.654 1.00 19.48 22 MET B N 1
ATOM 2593 C CA . MET B 1 22 ? -47.521 3.893 24.956 1.00 22.20 22 MET B CA 1
ATOM 2594 C C . MET B 1 22 ? -47.162 4.316 23.527 1.00 20.17 22 MET B C 1
ATOM 2595 O O . MET B 1 22 ? -48.030 4.215 22.642 1.00 20.89 22 MET B O 1
ATOM 2600 N N . GLY B 1 23 ? -45.932 4.772 23.292 1.00 20.20 23 GLY B N 1
ATOM 2601 C CA . GLY B 1 23 ? -45.542 5.238 21.946 1.00 20.04 23 GLY B CA 1
ATOM 2602 C C . GLY B 1 23 ? -45.208 4.090 21.013 1.00 20.76 23 GLY B C 1
ATOM 2603 O O . GLY B 1 23 ? -45.237 4.304 19.777 1.00 21.81 23 GLY B O 1
ATOM 2604 N N . ALA B 1 24 ? -44.909 2.913 21.545 1.00 19.09 24 ALA B N 1
ATOM 2605 C CA . ALA B 1 24 ? -44.361 1.826 20.708 1.00 18.56 24 ALA B CA 1
ATOM 2606 C C . ALA B 1 24 ? -44.921 0.474 21.106 1.00 17.46 24 ALA B C 1
ATOM 2607 O O . ALA B 1 24 ? -45.719 -0.074 20.350 1.00 18.24 24 ALA B O 1
ATOM 2609 N N . LEU B 1 25 ? -44.497 -0.050 22.251 1.00 17.75 25 LEU B N 1
ATOM 2610 C CA . LEU B 1 25 ? -44.759 -1.464 22.607 1.00 18.12 25 LEU B CA 1
ATOM 2611 C C . LEU B 1 25 ? -46.262 -1.759 22.555 1.00 18.86 25 LEU B C 1
ATOM 2612 O O . LEU B 1 25 ? -46.630 -2.871 22.122 1.00 18.15 25 LEU B O 1
ATOM 2617 N N . ARG B 1 26 ? -47.107 -0.826 22.992 1.00 18.83 26 ARG B N 1
ATOM 2618 C CA . ARG B 1 26 ? -48.569 -1.042 22.958 1.00 19.37 26 ARG B CA 1
ATOM 2619 C C . ARG B 1 26 ? -49.000 -1.363 21.523 1.00 19.26 26 ARG B C 1
ATOM 2620 O O . ARG B 1 26 ? -49.792 -2.303 21.323 1.00 18.98 26 ARG B O 1
ATOM 2628 N N . GLN B 1 27 ? -48.520 -0.589 20.555 1.00 18.88 27 GLN B N 1
ATOM 2629 C CA . GLN B 1 27 ? -48.892 -0.806 19.139 1.00 18.47 27 GLN B CA 1
ATOM 2630 C C . GLN B 1 27 ? -48.298 -2.128 18.666 1.00 18.66 27 GLN B C 1
ATOM 2631 O O . GLN B 1 27 ? -48.989 -2.881 17.947 1.00 18.83 27 GLN B O 1
ATOM 2637 N N . TRP B 1 28 ? -47.068 -2.433 19.073 1.00 17.34 28 TRP B N 1
ATOM 2638 C CA . TRP B 1 28 ? -46.430 -3.706 18.670 1.00 17.49 28 TRP B CA 1
ATOM 2639 C C . TRP B 1 28 ? -47.332 -4.881 19.037 1.00 18.41 28 TRP B C 1
ATOM 2640 O O . TRP B 1 28 ? -47.515 -5.800 18.209 1.00 19.39 28 TRP B O 1
ATOM 2651 N N . VAL B 1 29 ? -47.876 -4.875 20.246 1.00 18.15 29 VAL B N 1
ATOM 2652 C CA . VAL B 1 29 ? -48.656 -6.038 20.732 1.00 19.13 29 VAL B CA 1
ATOM 2653 C C . VAL B 1 29 ? -49.948 -6.123 19.922 1.00 19.42 29 VAL B C 1
ATOM 2654 O O . VAL B 1 29 ? -50.325 -7.217 19.502 1.00 19.62 29 VAL B O 1
ATOM 2658 N N . ASN B 1 30 ? -50.562 -4.986 19.666 1.00 20.07 30 ASN B N 1
ATOM 2659 C CA . ASN B 1 30 ? -51.881 -4.922 18.989 1.00 22.04 30 ASN B CA 1
ATOM 2660 C C . ASN B 1 30 ? -51.784 -5.258 17.496 1.00 20.68 30 ASN B C 1
ATOM 2661 O O . ASN B 1 30 ? -52.821 -5.610 16.934 1.00 21.12 30 ASN B O 1
ATOM 2666 N N . MET B 1 31 ? -50.604 -5.179 16.879 1.00 18.71 31 MET B N 1
ATOM 2667 C CA . MET B 1 31 ? -50.453 -5.394 15.413 1.00 18.86 31 MET B CA 1
ATOM 2668 C C . MET B 1 31 ? -50.172 -6.864 15.062 1.00 19.78 31 MET B C 1
ATOM 2669 O O . MET B 1 31 ? -50.160 -7.172 13.877 1.00 19.14 31 MET B O 1
ATOM 2674 N N . GLN B 1 32 ? -49.972 -7.759 16.034 1.00 19.70 32 GLN B N 1
ATOM 2675 C CA . GLN B 1 32 ? -49.375 -9.100 15.778 1.00 19.92 32 GLN B CA 1
ATOM 2676 C C . GLN B 1 32 ? -50.226 -10.021 14.892 1.00 22.78 32 GLN B C 1
ATOM 2677 O O . GLN B 1 32 ? -49.631 -10.884 14.220 1.00 23.55 32 GLN B O 1
ATOM 2683 N N . ASP B 1 33 ? -51.550 -9.923 14.909 1.00 22.05 33 ASP B N 1
ATOM 2684 C CA . ASP B 1 33 ? -52.371 -10.810 14.030 1.00 23.35 33 ASP B CA 1
ATOM 2685 C C . ASP B 1 33 ? -52.601 -10.134 12.675 1.00 21.53 33 ASP B C 1
ATOM 2686 O O . ASP B 1 33 ? -52.578 -10.823 11.619 1.00 21.37 33 ASP B O 1
ATOM 2691 N N . ASP B 1 34 ? -52.820 -8.830 12.699 1.00 19.48 34 ASP B N 1
ATOM 2692 C CA . ASP B 1 34 ? -53.192 -8.049 11.498 1.00 19.29 34 ASP B CA 1
ATOM 2693 C C . ASP B 1 34 ? -52.031 -8.015 10.500 1.00 19.06 34 ASP B C 1
ATOM 2694 O O . ASP B 1 34 ? -52.271 -7.932 9.283 1.00 19.25 34 ASP B O 1
ATOM 2699 N N . TYR B 1 35 ? -50.802 -8.054 10.986 1.00 17.37 35 TYR B N 1
ATOM 2700 C CA . TYR B 1 35 ? -49.610 -7.886 10.131 1.00 17.73 35 TYR B CA 1
ATOM 2701 C C . TYR B 1 35 ? -48.566 -8.922 10.529 1.00 17.25 35 TYR B C 1
ATOM 2702 O O . TYR B 1 35 ? -48.666 -9.552 11.574 1.00 19.42 35 TYR B O 1
ATOM 2711 N N . HIS B 1 36 ? -47.579 -9.107 9.666 1.00 16.81 36 HIS B N 1
ATOM 2712 C CA . HIS B 1 36 ? -46.416 -9.977 9.944 1.00 18.74 36 HIS B CA 1
ATOM 2713 C C . HIS B 1 36 ? -45.389 -9.132 10.699 1.00 17.25 36 HIS B C 1
ATOM 2714 O O . HIS B 1 36 ? -44.760 -8.280 10.060 1.00 17.41 36 HIS B O 1
ATOM 2721 N N . CYS B 1 37 ? -45.246 -9.351 12.006 1.00 17.26 37 CYS B N 1
ATOM 2722 C CA . CYS B 1 37 ? -44.484 -8.419 12.868 1.00 15.93 37 CYS B CA 1
ATOM 2723 C C . CYS B 1 37 ? -43.110 -8.969 13.245 1.00 15.97 37 CYS B C 1
ATOM 2724 O O . CYS B 1 37 ? -42.981 -10.152 13.594 1.00 15.85 37 CYS B O 1
ATOM 2727 N N . ILE B 1 38 ? -42.142 -8.069 13.203 1.00 15.08 38 ILE B N 1
ATOM 2728 C CA . ILE B 1 38 ? -40.720 -8.371 13.489 1.00 14.67 38 ILE B CA 1
ATOM 2729 C C . ILE B 1 38 ? -40.238 -7.303 14.470 1.00 14.92 38 ILE B C 1
ATOM 2730 O O . ILE B 1 38 ? -40.294 -6.110 14.128 1.00 15.58 38 ILE B O 1
ATOM 2735 N N . TYR B 1 39 ? -39.786 -7.725 15.642 1.00 14.77 39 TYR B N 1
ATOM 2736 C CA . TYR B 1 39 ? -39.377 -6.786 16.714 1.00 14.40 39 TYR B CA 1
ATOM 2737 C C . TYR B 1 39 ? -37.947 -7.085 17.133 1.00 14.90 39 TYR B C 1
ATOM 2738 O O . TYR B 1 39 ? -37.563 -8.243 17.322 1.00 16.09 39 TYR B O 1
ATOM 2747 N N . CYS B 1 40 ? -37.167 -6.034 17.290 1.00 13.76 40 CYS B N 1
ATOM 2748 C CA . CYS B 1 40 ? -35.705 -6.159 17.419 1.00 14.96 40 CYS B CA 1
ATOM 2749 C C . CYS B 1 40 ? -35.239 -5.487 18.708 1.00 15.08 40 CYS B C 1
ATOM 2750 O O . CYS B 1 40 ? -35.787 -4.433 19.082 1.00 15.55 40 CYS B O 1
ATOM 2753 N N . ILE B 1 41 ? -34.297 -6.120 19.394 1.00 14.23 41 ILE B N 1
ATOM 2754 C CA . ILE B 1 41 ? -33.553 -5.490 20.511 1.00 13.96 41 ILE B CA 1
ATOM 2755 C C . ILE B 1 41 ? -32.262 -4.929 19.920 1.00 13.97 41 ILE B C 1
ATOM 2756 O O . ILE B 1 41 ? -31.386 -5.707 19.533 1.00 13.73 41 ILE B O 1
ATOM 2761 N N . VAL B 1 42 ? -32.165 -3.612 19.790 1.00 14.91 42 VAL B N 1
ATOM 2762 C CA . VAL B 1 42 ? -31.105 -2.996 18.942 1.00 14.81 42 VAL B CA 1
ATOM 2763 C C . VAL B 1 42 ? -29.879 -2.711 19.816 1.00 14.75 42 VAL B C 1
ATOM 2764 O O . VAL B 1 42 ? -29.591 -1.553 20.155 1.00 14.63 42 VAL B O 1
ATOM 2768 N N . ASP B 1 43 ? -29.151 -3.760 20.154 1.00 15.27 43 ASP B N 1
ATOM 2769 C CA . ASP B 1 43 ? -27.932 -3.633 20.993 1.00 15.04 43 ASP B CA 1
ATOM 2770 C C . ASP B 1 43 ? -26.827 -2.856 20.261 1.00 15.20 43 ASP B C 1
ATOM 2771 O O . ASP B 1 43 ? -26.047 -2.148 20.932 1.00 15.05 43 ASP B O 1
ATOM 2776 N N . GLN B 1 44 ? -26.734 -2.930 18.941 1.00 15.09 44 GLN B N 1
ATOM 2777 C CA . GLN B 1 44 ? -25.706 -2.174 18.180 1.00 15.59 44 GLN B CA 1
ATOM 2778 C C . GLN B 1 44 ? -26.011 -0.671 18.240 1.00 15.32 44 GLN B C 1
ATOM 2779 O O . GLN B 1 44 ? -25.070 0.138 18.285 1.00 16.18 44 GLN B O 1
ATOM 2785 N N . HIS B 1 45 ? -27.279 -0.284 18.287 1.00 15.13 45 HIS B N 1
ATOM 2786 C CA . HIS B 1 45 ? -27.628 1.144 18.481 1.00 14.50 45 HIS B CA 1
ATOM 2787 C C . HIS B 1 45 ? -27.328 1.556 19.923 1.00 15.14 45 HIS B C 1
ATOM 2788 O O . HIS B 1 45 ? -26.923 2.721 20.149 1.00 17.07 45 HIS B O 1
ATOM 2795 N N . ALA B 1 46 ? -27.557 0.672 20.883 1.00 15.90 46 ALA B N 1
ATOM 2796 C CA . ALA B 1 46 ? -27.405 1.020 22.311 1.00 16.70 46 ALA B CA 1
ATOM 2797 C C . ALA B 1 46 ? -25.985 1.533 22.566 1.00 17.08 46 ALA B C 1
ATOM 2798 O O . ALA B 1 46 ? -25.815 2.429 23.413 1.00 17.12 46 ALA B O 1
ATOM 2800 N N . ILE B 1 47 ? -24.990 0.970 21.890 1.00 16.92 47 ILE B N 1
ATOM 2801 C CA . ILE B 1 47 ? -23.564 1.246 22.234 1.00 16.77 47 ILE B CA 1
ATOM 2802 C C . ILE B 1 47 ? -23.097 2.579 21.635 1.00 18.00 47 ILE B C 1
ATOM 2803 O O . ILE B 1 47 ? -21.896 2.910 21.818 1.00 19.07 47 ILE B O 1
ATOM 2808 N N . THR B 1 48 ? -23.974 3.348 20.995 1.00 17.02 48 THR B N 1
ATOM 2809 C CA . THR B 1 48 ? -23.638 4.737 20.596 1.00 18.14 48 THR B CA 1
ATOM 2810 C C . THR B 1 48 ? -23.539 5.628 21.836 1.00 18.44 48 THR B C 1
ATOM 2811 O O . THR B 1 48 ? -23.007 6.757 21.717 1.00 19.39 48 THR B O 1
ATOM 2815 N N . VAL B 1 49 ? -24.086 5.179 22.956 1.00 19.12 49 VAL B N 1
ATOM 2816 C CA . VAL B 1 49 ? -23.809 5.756 24.298 1.00 20.22 49 VAL B CA 1
ATOM 2817 C C . VAL B 1 49 ? -23.029 4.701 25.067 1.00 21.12 49 VAL B C 1
ATOM 2818 O O . VAL B 1 49 ? -23.404 3.526 25.019 1.00 19.54 49 VAL B O 1
ATOM 2822 N N . ARG B 1 50 ? -21.949 5.106 25.724 1.00 21.19 50 ARG B N 1
ATOM 2823 C CA . ARG B 1 50 ? -21.031 4.137 26.351 1.00 22.40 50 ARG B CA 1
ATOM 2824 C C . ARG B 1 50 ? -21.777 3.339 27.417 1.00 21.02 50 ARG B C 1
ATOM 2825 O O . ARG B 1 50 ? -22.351 3.933 28.328 1.00 20.85 50 ARG B O 1
ATOM 2833 N N . GLN B 1 51 ? -21.732 2.015 27.287 1.00 21.66 51 GLN B N 1
ATOM 2834 C CA . GLN B 1 51 ? -22.377 1.077 28.231 1.00 22.48 51 GLN B CA 1
ATOM 2835 C C . GLN B 1 51 ? -21.315 0.297 29.007 1.00 21.33 51 GLN B C 1
ATOM 2836 O O . GLN B 1 51 ? -20.275 -0.081 28.429 1.00 22.79 51 GLN B O 1
ATOM 2842 N N . ASP B 1 52 ? -21.623 -0.012 30.250 1.00 21.53 52 ASP B N 1
ATOM 2843 C CA . ASP B 1 52 ? -20.921 -1.067 31.016 1.00 21.44 52 ASP B CA 1
ATOM 2844 C C . ASP B 1 52 ? -21.248 -2.429 30.389 1.00 21.23 52 ASP B C 1
ATOM 2845 O O . ASP B 1 52 ? -22.430 -2.676 30.096 1.00 18.80 52 ASP B O 1
ATOM 2850 N N . ALA B 1 53 ? -20.249 -3.287 30.177 1.00 18.98 53 ALA B N 1
ATOM 2851 C CA . ALA B 1 53 ? -20.465 -4.575 29.468 1.00 19.80 53 ALA B CA 1
ATOM 2852 C C . ALA B 1 53 ? -21.478 -5.457 30.216 1.00 19.76 53 ALA B C 1
ATOM 2853 O O . ALA B 1 53 ? -22.350 -6.093 29.566 1.00 18.42 53 ALA B O 1
ATOM 2855 N N . GLN B 1 54 ? -21.394 -5.552 31.542 1.00 19.87 54 GLN B N 1
ATOM 2856 C CA . GLN B 1 54 ? -22.354 -6.411 32.287 1.00 20.25 54 GLN B CA 1
ATOM 2857 C C . GLN B 1 54 ? -23.755 -5.795 32.231 1.00 19.89 54 GLN B C 1
ATOM 2858 O O . GLN B 1 54 ? -24.740 -6.545 32.098 1.00 19.71 54 GLN B O 1
ATOM 2864 N N . LYS B 1 55 ? -23.868 -4.471 32.312 1.00 18.72 55 LYS B N 1
ATOM 2865 C CA . LYS B 1 55 ? -25.202 -3.811 32.269 1.00 19.51 55 LYS B CA 1
ATOM 2866 C C . LYS B 1 55 ? -25.847 -4.046 30.895 1.00 17.58 55 LYS B C 1
ATOM 2867 O O . LYS B 1 55 ? -27.057 -4.310 30.826 1.00 18.10 55 LYS B O 1
ATOM 2869 N N . LEU B 1 56 ? -25.058 -3.959 29.834 1.00 16.37 56 LEU B N 1
ATOM 2870 C CA . LEU B 1 56 ? -25.600 -4.113 28.457 1.00 16.03 56 LEU B CA 1
ATOM 2871 C C . LEU B 1 56 ? -26.112 -5.543 28.254 1.00 16.08 56 LEU B C 1
ATOM 2872 O O . LEU B 1 56 ? -27.191 -5.722 27.666 1.00 16.12 56 LEU B O 1
ATOM 2877 N N . ARG B 1 57 ? -25.371 -6.534 28.714 1.00 16.37 57 ARG B N 1
ATOM 2878 C CA . ARG B 1 57 ? -25.801 -7.939 28.528 1.00 16.33 57 ARG B CA 1
ATOM 2879 C C . ARG B 1 57 ? -27.082 -8.157 29.333 1.00 17.28 57 ARG B C 1
ATOM 2880 O O . ARG B 1 57 ? -28.056 -8.734 28.810 1.00 17.23 57 ARG B O 1
ATOM 2888 N N . LYS B 1 58 ? -27.100 -7.692 30.574 1.00 16.16 58 LYS B N 1
ATOM 2889 C CA . LYS B 1 58 ? -28.304 -7.883 31.411 1.00 18.16 58 LYS B CA 1
ATOM 2890 C C . LYS B 1 58 ? -29.476 -7.123 30.794 1.00 17.15 58 LYS B C 1
ATOM 2891 O O . LYS B 1 58 ? -30.610 -7.648 30.806 1.00 18.17 58 LYS B O 1
ATOM 2897 N N . ALA B 1 59 ? -29.245 -5.917 30.295 1.00 16.65 59 ALA B N 1
ATOM 2898 C CA . ALA B 1 59 ? -30.338 -5.085 29.750 1.00 16.58 59 ALA B CA 1
ATOM 2899 C C . ALA B 1 59 ? -30.894 -5.700 28.467 1.00 16.65 59 ALA B C 1
ATOM 2900 O O . ALA B 1 59 ? -32.092 -5.514 28.197 1.00 15.89 5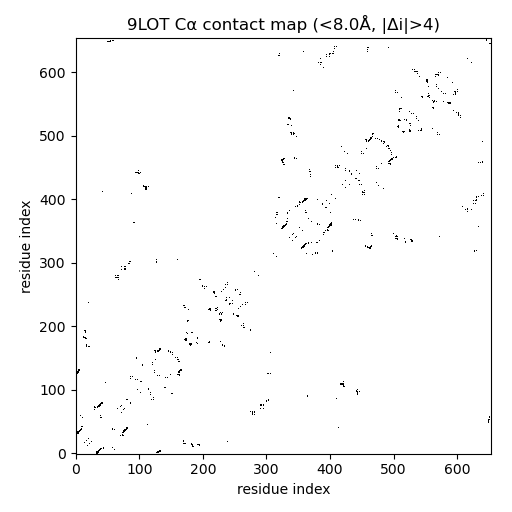9 ALA B O 1
ATOM 2902 N N . THR B 1 60 ? -30.062 -6.366 27.672 1.00 16.12 60 THR B N 1
ATOM 2903 C CA . THR B 1 60 ? -30.547 -7.039 26.441 1.00 15.43 60 THR B CA 1
ATOM 2904 C C . THR B 1 60 ? -31.592 -8.089 26.835 1.00 16.05 60 THR B C 1
ATOM 2905 O O . THR B 1 60 ? -32.681 -8.143 26.236 1.00 15.94 60 THR B O 1
ATOM 2909 N N . LEU B 1 61 ? -31.272 -8.900 27.836 1.00 16.30 61 LEU B N 1
ATOM 2910 C CA . LEU B 1 61 ? -32.193 -9.974 28.272 1.00 16.16 61 LEU B CA 1
ATOM 2911 C C . LEU B 1 61 ? -33.385 -9.382 29.030 1.00 15.49 61 LEU B C 1
ATOM 2912 O O . LEU B 1 61 ? -34.495 -9.916 28.891 1.00 16.84 61 LEU B O 1
ATOM 2917 N N . ASP B 1 62 ? -33.188 -8.300 29.780 1.00 15.76 62 ASP B N 1
ATOM 2918 C CA . ASP B 1 62 ? -34.313 -7.601 30.438 1.00 16.39 62 ASP B CA 1
ATOM 2919 C C . ASP B 1 62 ? -35.302 -7.126 29.368 1.00 17.03 62 ASP B C 1
ATOM 2920 O O . ASP B 1 62 ? -36.520 -7.263 29.538 1.00 16.29 62 ASP B O 1
ATOM 2925 N N . THR B 1 63 ? -34.791 -6.546 28.292 1.00 16.62 63 THR B N 1
ATOM 2926 C CA . THR B 1 63 ? -35.645 -5.972 27.227 1.00 16.86 63 THR B CA 1
ATOM 2927 C C . THR B 1 63 ? -36.426 -7.096 26.548 1.00 16.05 63 THR B C 1
ATOM 2928 O O . THR B 1 63 ? -37.644 -6.939 26.328 1.00 15.31 63 THR B O 1
ATOM 2932 N N . LEU B 1 64 ? -35.764 -8.213 26.257 1.00 14.89 64 LEU B N 1
ATOM 2933 C CA . LEU B 1 64 ? -36.450 -9.384 25.656 1.00 16.26 64 LEU B CA 1
ATOM 2934 C C . LEU B 1 64 ? -37.590 -9.860 26.567 1.00 16.56 64 LEU B C 1
ATOM 2935 O O . LEU B 1 64 ? -38.711 -10.089 26.086 1.00 15.77 64 LEU B O 1
ATOM 2940 N N . ALA B 1 65 ? -37.341 -10.010 27.861 1.00 15.30 65 ALA B N 1
ATOM 2941 C CA . ALA B 1 65 ? -38.393 -10.489 28.784 1.00 15.85 65 ALA B CA 1
ATOM 2942 C C . ALA B 1 65 ? -39.518 -9.450 28.885 1.00 15.90 65 ALA B C 1
ATOM 2943 O O . ALA B 1 65 ? -40.688 -9.828 29.021 1.00 16.48 65 ALA B O 1
ATOM 2945 N N . LEU B 1 66 ? -39.187 -8.166 28.789 1.00 16.25 66 LEU B N 1
ATOM 2946 C CA . LEU B 1 66 ? -40.214 -7.100 28.830 1.00 16.82 66 LEU B CA 1
ATOM 2947 C C . LEU B 1 66 ? -41.086 -7.169 27.570 1.00 17.27 66 LEU B C 1
ATOM 2948 O O . LEU B 1 66 ? -42.318 -7.024 27.692 1.00 18.46 66 LEU B O 1
ATOM 2953 N N . TYR B 1 67 ? -40.506 -7.415 26.394 1.00 16.39 67 TYR B N 1
ATOM 2954 C CA . TYR B 1 67 ? -41.320 -7.628 25.173 1.00 17.06 67 TYR B CA 1
ATOM 2955 C C . TYR B 1 67 ? -42.325 -8.758 25.422 1.00 17.17 67 TYR B C 1
ATOM 2956 O O . TYR B 1 67 ? -43.519 -8.614 25.132 1.00 16.64 67 TYR B O 1
ATOM 2965 N N . LEU B 1 68 ? -41.850 -9.880 25.958 1.00 16.74 68 LEU B N 1
ATOM 2966 C CA . LEU B 1 68 ? -42.725 -11.055 26.181 1.00 17.00 68 LEU B CA 1
ATOM 2967 C C . LEU B 1 68 ? -43.793 -10.708 27.229 1.00 18.13 68 LEU B C 1
ATOM 2968 O O . LEU B 1 68 ? -44.977 -11.104 27.069 1.00 18.98 68 LEU B O 1
ATOM 2973 N N . ALA B 1 69 ? -43.415 -9.982 28.275 1.00 17.66 69 ALA B N 1
ATOM 2974 C CA . ALA B 1 69 ? -44.357 -9.620 29.356 1.00 18.62 69 ALA B CA 1
ATOM 2975 C C . ALA B 1 69 ? -45.457 -8.694 28.829 1.00 19.07 69 ALA B C 1
ATOM 2976 O O . ALA B 1 69 ? -46.613 -8.790 29.317 1.00 20.07 69 ALA B O 1
ATOM 2978 N N . CYS B 1 70 ? -45.130 -7.815 27.892 1.00 18.29 70 CYS B N 1
ATOM 2979 C CA . CYS B 1 70 ? -46.125 -6.891 27.284 1.00 19.32 70 CYS B CA 1
ATOM 2980 C C . CYS B 1 70 ? -47.123 -7.654 26.409 1.00 20.42 70 CYS B C 1
ATOM 2981 O O . CYS B 1 70 ? -48.194 -7.078 26.130 1.00 21.95 70 CYS B O 1
ATOM 2984 N N . GLY B 1 71 ? -46.814 -8.886 26.012 1.00 19.47 71 GLY B N 1
ATOM 2985 C CA . GLY B 1 71 ? -47.705 -9.694 25.162 1.00 21.35 71 GLY B CA 1
ATOM 2986 C C . GLY B 1 71 ? -47.155 -9.947 23.773 1.00 20.20 71 GLY B C 1
A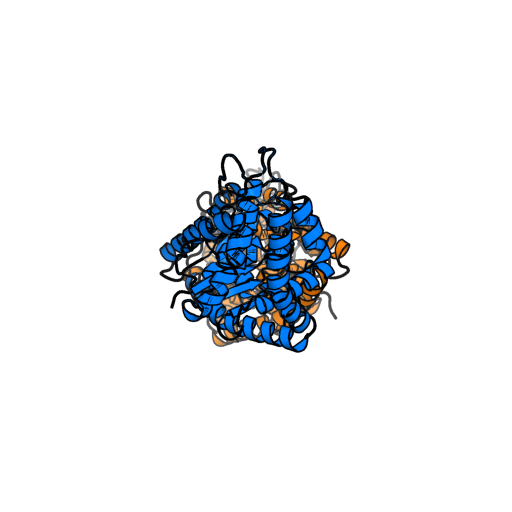TOM 2987 O O . GLY B 1 71 ? -47.894 -10.506 22.954 1.00 21.60 71 GLY B O 1
ATOM 2988 N N . ILE B 1 72 ? -45.901 -9.592 23.489 1.00 18.68 72 ILE B N 1
ATOM 2989 C CA . ILE B 1 72 ? -45.278 -10.002 22.202 1.00 18.88 72 ILE B CA 1
ATOM 2990 C C . ILE B 1 72 ? -45.110 -11.516 22.255 1.00 19.64 72 ILE B C 1
ATOM 2991 O O . ILE B 1 72 ? -44.482 -12.029 23.204 1.00 19.55 72 ILE B O 1
ATOM 2996 N N . ASP B 1 73 ? -45.698 -12.198 21.285 1.00 19.29 73 ASP B N 1
ATOM 2997 C CA . ASP B 1 73 ? -45.860 -13.669 21.294 1.00 21.78 73 ASP B CA 1
ATOM 2998 C C . ASP B 1 73 ? -44.898 -14.255 20.275 1.00 21.16 73 ASP B C 1
ATOM 2999 O O . ASP B 1 73 ? -45.045 -14.023 19.079 1.00 20.66 73 ASP B O 1
ATOM 3004 N N . PRO B 1 74 ? -43.897 -15.054 20.699 1.00 21.30 74 PRO B N 1
ATOM 3005 C CA . PRO B 1 74 ? -42.919 -15.575 19.750 1.00 21.73 74 PRO B CA 1
ATOM 3006 C C . PRO B 1 74 ? -43.505 -16.604 18.767 1.00 23.17 74 PRO B C 1
ATOM 3007 O O . PRO B 1 74 ? -42.825 -16.948 17.823 1.00 23.48 74 PRO B O 1
ATOM 3011 N N . GLU B 1 75 ? -44.746 -17.047 18.992 1.00 22.50 75 GLU B N 1
ATOM 3012 C CA . GLU B 1 75 ? -45.451 -17.928 18.023 1.00 24.31 75 GLU B CA 1
ATOM 3013 C C . GLU B 1 75 ? -46.102 -17.089 16.915 1.00 24.33 75 GLU B C 1
ATOM 3014 O O . GLU B 1 75 ? -46.457 -17.673 15.875 1.00 29.39 75 GLU B O 1
ATOM 3016 N N . LYS B 1 76 ? -46.272 -15.785 17.128 1.00 20.88 76 LYS B N 1
ATOM 3017 C CA . LYS B 1 76 ? -46.900 -14.866 16.147 1.00 22.92 76 LYS B CA 1
ATOM 3018 C C . LYS B 1 76 ? -45.881 -13.905 15.542 1.00 22.76 76 LYS B C 1
ATOM 3019 O O . LYS B 1 76 ? -46.020 -13.565 14.364 1.00 24.23 76 LYS B O 1
ATOM 3025 N N . SER B 1 77 ? -44.928 -13.445 16.336 1.00 21.18 77 SER B N 1
ATOM 3026 C CA . SER B 1 77 ? -43.942 -12.429 15.898 1.00 20.17 77 SER B CA 1
ATOM 3027 C C . SER B 1 77 ? -42.539 -13.015 15.909 1.00 19.72 77 SER B C 1
ATOM 3028 O O . SER B 1 77 ? -42.255 -13.977 16.644 1.00 20.96 77 SER B O 1
ATOM 3031 N N . THR B 1 78 ? -41.685 -12.408 15.109 1.00 18.47 78 THR B N 1
ATOM 3032 C CA . THR B 1 78 ? -40.236 -12.670 15.138 1.00 18.92 78 THR B CA 1
ATOM 3033 C C . THR B 1 78 ? -39.607 -11.703 16.138 1.00 18.25 78 THR B C 1
ATOM 3034 O O . THR B 1 78 ? -39.797 -10.508 15.982 1.00 18.84 78 THR B O 1
ATOM 3038 N N . ILE B 1 79 ? -38.880 -12.226 17.113 1.00 18.18 79 ILE B N 1
ATOM 3039 C CA . ILE B 1 79 ? -38.187 -11.395 18.126 1.00 17.58 79 ILE B CA 1
ATOM 3040 C C . ILE B 1 79 ? -36.712 -11.757 18.079 1.00 16.06 79 ILE B C 1
ATOM 3041 O O . ILE B 1 79 ? -36.379 -12.950 18.192 1.00 16.30 79 ILE B O 1
ATOM 3046 N N . PHE B 1 80 ? -35.854 -10.766 17.916 1.00 14.51 80 PHE B N 1
ATOM 3047 C CA . PHE B 1 80 ? -34.415 -11.074 17.799 1.00 13.81 80 PHE B CA 1
ATOM 3048 C C . PHE B 1 80 ? -33.539 -9.921 18.268 1.00 14.70 80 PHE B C 1
ATOM 3049 O O . PHE B 1 80 ? -33.988 -8.774 18.425 1.00 14.18 80 PHE B O 1
ATOM 3057 N N . VAL B 1 81 ? -32.292 -10.284 18.508 1.00 14.13 81 VAL B N 1
ATOM 3058 C CA . VAL B 1 81 ? -31.240 -9.336 18.947 1.00 14.01 81 VAL B CA 1
ATOM 3059 C C . VAL B 1 81 ? -30.469 -8.888 17.700 1.00 13.65 81 VAL B C 1
ATOM 3060 O O . VAL B 1 81 ? -29.987 -9.735 16.931 1.00 14.00 81 VAL B O 1
ATOM 3064 N N . GLN B 1 82 ? -30.364 -7.579 17.507 1.00 13.94 82 GLN B N 1
ATOM 3065 C CA . GLN B 1 82 ? -29.790 -6.949 16.296 1.00 13.86 82 GLN B CA 1
ATOM 3066 C C . GLN B 1 82 ? -28.413 -7.530 15.955 1.00 14.53 82 GLN B C 1
ATOM 3067 O O . GLN B 1 82 ? -28.175 -7.915 14.798 1.00 14.78 82 GLN B O 1
ATOM 3073 N N . SER B 1 83 ? -27.514 -7.619 16.921 1.00 13.90 83 SER B N 1
ATOM 3074 C CA . SER B 1 83 ? -26.129 -8.060 16.639 1.00 14.37 83 SER B CA 1
ATOM 3075 C C . SER B 1 83 ? -26.089 -9.522 16.169 1.00 13.98 83 SER B C 1
ATOM 3076 O O . SER B 1 83 ? -25.038 -9.945 15.656 1.00 14.10 83 SER B O 1
ATOM 3079 N N . HIS B 1 84 ? -27.154 -10.285 16.358 1.00 14.39 84 HIS B N 1
ATOM 3080 C CA . HIS B 1 84 ? -27.188 -11.703 15.912 1.00 15.02 84 HIS B CA 1
ATOM 3081 C C . HIS B 1 84 ? -27.373 -11.806 14.403 1.00 15.45 84 HIS B C 1
ATOM 3082 O O . HIS B 1 84 ? -27.237 -12.909 13.872 1.00 17.75 84 HIS B O 1
ATOM 3089 N N . VAL B 1 85 ? -27.674 -10.710 13.722 1.00 14.53 85 VAL B N 1
ATOM 3090 C CA . VAL B 1 85 ? -27.963 -10.759 12.265 1.00 14.70 85 VAL B CA 1
ATOM 3091 C C . VAL B 1 85 ? -26.963 -9.848 11.566 1.00 14.96 85 VAL B C 1
ATOM 3092 O O . VAL B 1 85 ? -27.139 -8.628 11.550 1.00 14.36 85 VAL B O 1
ATOM 3096 N N . PRO B 1 86 ? -25.872 -10.403 10.999 1.00 15.23 86 PRO B N 1
ATOM 3097 C CA . PRO B 1 86 ? -24.815 -9.571 10.415 1.00 15.68 86 PRO B CA 1
ATOM 3098 C C . PRO B 1 86 ? -25.305 -8.642 9.300 1.00 14.78 86 PRO B C 1
ATOM 3099 O O . PRO B 1 86 ? -24.701 -7.598 9.071 1.00 14.93 86 PRO B O 1
ATOM 3103 N N . GLU B 1 87 ? -26.396 -9.021 8.638 1.00 15.62 87 GLU B N 1
ATOM 3104 C CA . GLU B 1 87 ? -26.916 -8.266 7.480 1.00 14.98 87 GLU B CA 1
ATOM 3105 C C . GLU B 1 87 ? -27.227 -6.822 7.888 1.00 13.76 87 GLU B C 1
ATOM 3106 O O . GLU B 1 87 ? -27.175 -5.942 7.008 1.00 14.12 87 GLU B O 1
ATOM 3112 N N . HIS B 1 88 ? -27.571 -6.566 9.150 1.00 14.16 88 HIS B N 1
ATOM 3113 C CA . HIS B 1 88 ? -27.850 -5.187 9.614 1.00 14.18 88 HIS B CA 1
ATOM 3114 C C . HIS B 1 88 ? -26.620 -4.305 9.380 1.00 15.17 88 HIS B C 1
ATOM 3115 O O . HIS B 1 88 ? -26.737 -3.246 8.739 1.00 15.43 88 HIS B O 1
ATOM 3122 N N . ALA B 1 89 ? -25.470 -4.712 9.902 1.00 14.61 89 ALA B N 1
ATOM 3123 C CA . ALA B 1 89 ? -24.208 -3.964 9.701 1.00 14.67 89 ALA B CA 1
ATOM 3124 C C . ALA B 1 89 ? -23.825 -3.942 8.214 1.00 14.01 89 ALA B C 1
ATOM 3125 O O . ALA B 1 89 ? -23.343 -2.900 7.723 1.00 15.37 89 ALA B O 1
ATOM 3127 N N . GLN B 1 90 ? -23.990 -5.053 7.508 1.00 15.22 90 GLN B N 1
ATOM 3128 C CA . GLN B 1 90 ? -23.603 -5.113 6.076 1.00 14.73 90 GLN B CA 1
ATOM 3129 C C . GLN B 1 90 ? -24.432 -4.114 5.267 1.00 15.81 90 GLN B C 1
ATOM 3130 O O . GLN B 1 90 ? -23.848 -3.322 4.495 1.00 16.68 90 GLN B O 1
ATOM 3136 N N . LEU B 1 91 ? -25.748 -4.128 5.425 1.00 15.46 91 LEU B N 1
ATOM 3137 C CA . LEU B 1 91 ? -26.573 -3.181 4.640 1.00 15.73 91 LEU B CA 1
ATOM 3138 C C . LEU B 1 91 ? -26.306 -1.762 5.138 1.00 15.58 91 LEU B C 1
ATOM 3139 O O . LEU B 1 91 ? -26.316 -0.832 4.317 1.00 17.42 91 LEU B O 1
ATOM 3144 N N . GLY B 1 92 ? -26.066 -1.588 6.434 1.00 15.74 92 GLY B N 1
ATOM 3145 C CA . GLY B 1 92 ? -25.775 -0.249 6.974 1.00 16.49 92 GLY B CA 1
ATOM 3146 C C . GLY B 1 92 ? -24.590 0.391 6.271 1.00 17.30 92 GLY B C 1
ATOM 3147 O O . GLY B 1 92 ? -24.657 1.595 5.907 1.00 17.36 92 GLY B O 1
ATOM 3148 N N . TRP B 1 93 ? -23.506 -0.352 6.066 1.00 16.75 93 TRP B N 1
ATOM 3149 C CA . TRP B 1 93 ? -22.339 0.225 5.355 1.00 16.62 93 TRP B CA 1
ATOM 3150 C C . TRP B 1 93 ? -22.760 0.656 3.945 1.00 17.81 93 TRP B C 1
ATOM 3151 O O . TRP B 1 93 ? -22.460 1.787 3.542 1.00 16.72 93 TRP B O 1
ATOM 3162 N N . ALA B 1 94 ? -23.403 -0.236 3.192 1.00 17.20 94 ALA B N 1
ATOM 3163 C CA . ALA B 1 94 ? -23.855 0.073 1.819 1.00 18.50 94 ALA B CA 1
ATOM 3164 C C . ALA B 1 94 ? -24.717 1.344 1.837 1.00 17.94 94 ALA B C 1
ATOM 3165 O O . ALA B 1 94 ? -24.510 2.216 0.990 1.00 19.10 94 ALA B O 1
ATOM 3167 N N . LEU B 1 95 ? -25.639 1.475 2.783 1.00 17.91 95 LEU B N 1
ATOM 3168 C CA . LEU B 1 95 ? -26.546 2.656 2.788 1.00 18.29 95 LEU B CA 1
ATOM 3169 C C . LEU B 1 95 ? -25.807 3.926 3.214 1.00 19.48 95 LEU B C 1
ATOM 3170 O O . LEU B 1 95 ? -26.275 4.995 2.835 1.00 19.65 95 LEU B O 1
ATOM 3175 N N . ASN B 1 96 ? -24.700 3.850 3.957 1.00 18.76 96 ASN B N 1
ATOM 3176 C CA . ASN B 1 96 ? -23.858 5.062 4.168 1.00 20.00 96 ASN B CA 1
ATOM 3177 C C . ASN B 1 96 ? -23.538 5.728 2.833 1.00 19.23 96 ASN B C 1
ATOM 3178 O O . ASN B 1 96 ? -23.467 6.965 2.806 1.00 20.66 96 ASN B O 1
ATOM 3183 N N . CYS B 1 97 ? -23.323 4.943 1.783 1.00 20.93 97 CYS B N 1
ATOM 3184 C CA . CYS B 1 97 ? -22.870 5.471 0.477 1.00 21.14 97 CYS B CA 1
ATOM 3185 C C . CYS B 1 97 ? -24.039 6.100 -0.286 1.00 24.19 97 CYS B C 1
ATOM 3186 O O . CYS B 1 97 ? -23.771 6.723 -1.319 1.00 25.74 97 CYS B O 1
ATOM 3189 N N . TYR B 1 98 ? -25.264 5.984 0.230 1.00 21.95 98 TYR B N 1
ATOM 3190 C CA . TYR B 1 98 ? -26.479 6.579 -0.391 1.00 24.66 98 TYR B CA 1
ATOM 3191 C C . TYR B 1 98 ? -27.161 7.537 0.578 1.00 24.78 98 TYR B C 1
ATOM 3192 O O . TYR B 1 98 ? -28.360 7.825 0.410 1.00 26.03 98 TYR B O 1
ATOM 3201 N N . THR B 1 99 ? -26.415 8.017 1.564 1.00 22.75 99 THR B N 1
ATOM 3202 C CA . THR B 1 99 ? -26.887 8.976 2.582 1.00 22.83 99 THR B CA 1
ATOM 3203 C C . THR B 1 99 ? -25.953 10.171 2.551 1.00 26.28 99 THR B C 1
ATOM 3204 O O . THR B 1 99 ? -24.732 9.968 2.440 1.00 24.99 99 THR B O 1
ATOM 3208 N N . TYR B 1 100 ? -26.503 11.369 2.650 1.00 28.33 100 TYR B N 1
ATOM 3209 C CA . TYR B 1 100 ? -25.681 12.601 2.618 1.00 28.57 100 TYR B CA 1
ATOM 3210 C C . TYR B 1 100 ? -25.297 13.019 4.030 1.00 25.68 100 TYR B C 1
ATOM 3211 O O . TYR B 1 100 ? -26.101 12.908 4.978 1.00 24.99 100 TYR B O 1
ATOM 3220 N N . PHE B 1 101 ? -24.072 13.518 4.155 1.00 26.66 101 PHE B N 1
ATOM 3221 C CA . PHE B 1 101 ? -23.541 14.045 5.429 1.00 27.48 101 PHE B CA 1
ATOM 3222 C C . PHE B 1 101 ? -24.544 15.027 6.039 1.00 26.86 101 PHE B C 1
ATOM 3223 O O . PHE B 1 101 ? -24.777 14.965 7.250 1.00 28.38 101 PHE B O 1
ATOM 3231 N N . GLY B 1 102 ? -25.108 15.924 5.227 1.00 29.10 102 GLY B N 1
ATOM 3232 C CA . GLY B 1 102 ? -26.030 16.966 5.721 1.00 29.22 102 GLY B CA 1
ATOM 3233 C C . GLY B 1 102 ? -27.330 16.386 6.253 1.00 27.45 102 GLY B C 1
ATOM 3234 O O . GLY B 1 102 ? -27.909 16.971 7.183 1.00 30.43 102 GLY B O 1
ATOM 3235 N N . GLU B 1 103 ? -27.787 15.267 5.701 1.00 29.92 103 GLU B N 1
ATOM 3236 C CA . GLU B 1 103 ? -28.999 14.572 6.216 1.00 28.32 103 GLU B CA 1
ATOM 3237 C C . GLU B 1 103 ? -28.752 14.066 7.644 1.00 27.53 103 GLU B C 1
ATOM 3238 O O . GLU B 1 103 ? -29.719 13.962 8.416 1.00 28.27 103 GLU B O 1
ATOM 3244 N N . LEU B 1 104 ? -27.506 13.749 7.988 1.00 25.49 104 LEU B N 1
ATOM 3245 C CA . LEU B 1 104 ? -27.163 13.222 9.335 1.00 24.47 104 LEU B CA 1
ATOM 3246 C C . LEU B 1 104 ? -26.857 14.364 10.299 1.00 24.36 104 LEU B C 1
ATOM 3247 O O . LEU B 1 104 ? -27.241 14.276 11.471 1.00 25.45 104 LEU B O 1
ATOM 3252 N N . SER B 1 105 ? -26.171 15.406 9.836 1.00 27.38 105 SER B N 1
ATOM 3253 C CA . SER B 1 105 ? -25.745 16.506 10.735 1.00 29.60 105 SER B CA 1
ATOM 3254 C C . SER B 1 105 ? -26.977 17.261 11.256 1.00 29.74 105 SER B C 1
ATOM 3255 O O . SER B 1 105 ? -26.906 17.792 12.381 1.00 33.21 105 SER B O 1
ATOM 3258 N N . ARG B 1 106 ? -28.082 17.249 10.508 1.00 30.94 106 ARG B N 1
ATOM 3259 C CA . ARG B 1 106 ? -29.308 18.015 10.864 1.00 31.01 106 ARG B CA 1
ATOM 3260 C C . ARG B 1 106 ? -30.207 17.238 11.836 1.00 30.76 106 ARG B C 1
ATOM 3261 O O . ARG B 1 106 ? -31.247 17.790 12.231 1.00 31.42 106 ARG B O 1
ATOM 3263 N N . MET B 1 107 ? -29.843 16.020 12.237 1.00 28.02 107 MET B N 1
ATOM 3264 C CA . MET B 1 107 ? -30.736 15.190 13.082 1.00 27.56 107 MET B CA 1
ATOM 3265 C C . MET B 1 107 ? -30.831 15.743 14.508 1.00 27.87 107 MET B C 1
ATOM 3266 O O . MET B 1 107 ? -29.787 15.986 15.149 1.00 28.82 107 MET B O 1
ATOM 3271 N N . THR B 1 108 ? -32.058 15.879 15.012 1.00 27.96 108 THR B N 1
ATOM 3272 C CA . THR B 1 108 ? -32.329 16.322 16.400 1.00 28.79 108 THR B CA 1
ATOM 3273 C C . THR B 1 108 ? -31.717 15.359 17.425 1.00 28.73 108 THR B C 1
ATOM 3274 O O . THR B 1 108 ? -31.190 15.843 18.448 1.00 27.14 108 THR B O 1
ATOM 3278 N N . GLN B 1 109 ? -31.802 14.045 17.209 1.00 25.41 109 GLN B N 1
ATOM 3279 C CA . GLN B 1 109 ? -31.288 13.093 18.226 1.00 25.71 109 GLN B CA 1
ATOM 3280 C C . GLN B 1 109 ? -29.770 13.269 18.360 1.00 25.19 109 GLN B C 1
ATOM 3281 O O . GLN B 1 109 ? -29.272 13.322 19.503 1.00 25.21 109 GLN B O 1
ATOM 3287 N N . PHE B 1 110 ? -29.050 13.359 17.248 1.00 24.73 110 PHE B N 1
ATOM 3288 C CA . PHE B 1 110 ? -27.578 13.531 17.293 1.00 25.60 110 PHE B CA 1
ATOM 3289 C C . PHE B 1 110 ? -27.240 14.810 18.061 1.00 26.58 110 PHE B C 1
ATOM 3290 O O . PHE B 1 110 ? -26.290 14.808 18.857 1.00 26.06 110 PHE B O 1
ATOM 3298 N N . LYS B 1 111 ? -28.006 15.877 17.837 1.00 27.70 111 LYS B N 1
ATOM 3299 C CA . LYS B 1 111 ? -27.702 17.185 18.466 1.00 28.55 111 LYS B CA 1
ATOM 3300 C C . LYS B 1 111 ? -27.942 17.096 19.969 1.00 29.38 111 LYS B C 1
ATOM 3301 O O . LYS B 1 111 ? -27.046 17.513 20.745 1.00 27.46 111 LYS B O 1
ATOM 3307 N N . ASP B 1 112 ? -29.086 16.543 20.370 1.00 27.81 112 ASP B N 1
ATOM 3308 C CA . ASP B 1 112 ? -29.440 16.367 21.801 1.00 29.54 112 ASP B CA 1
ATOM 3309 C C . ASP B 1 112 ? -28.444 15.422 22.478 1.00 28.76 112 ASP B C 1
ATOM 3310 O O . ASP B 1 112 ? -27.948 15.770 23.571 1.00 26.97 112 ASP B O 1
ATOM 3315 N N . LYS B 1 113 ? -28.152 14.272 21.867 1.00 26.40 113 LYS B N 1
ATOM 3316 C CA . LYS B 1 113 ? -27.253 13.268 22.490 1.00 26.25 113 LYS B CA 1
ATOM 3317 C C . LYS B 1 113 ? -25.844 13.855 22.600 1.00 26.08 113 LYS B C 1
ATOM 3318 O O . LYS B 1 113 ? -25.171 13.604 23.609 1.00 26.05 113 LYS B O 1
ATOM 3324 N N . SER B 1 114 ? -25.418 14.616 21.599 1.00 26.30 114 SER B N 1
ATOM 3325 C CA . SER B 1 114 ? -24.068 15.230 21.570 1.00 27.74 114 SER B CA 1
ATOM 3326 C C . SER B 1 114 ? -23.926 16.216 22.733 1.00 29.70 114 SER B C 1
ATOM 3327 O O . SER B 1 114 ? -22.842 16.263 23.360 1.00 28.66 114 SER B O 1
ATOM 3330 N N . ALA B 1 115 ? -24.982 16.975 23.018 1.00 29.87 115 ALA B N 1
ATOM 3331 C CA . ALA B 1 115 ? -24.973 17.966 24.115 1.00 29.79 115 ALA B CA 1
ATOM 3332 C C . ALA B 1 115 ? -24.927 17.236 25.456 1.00 30.46 115 ALA B C 1
ATOM 3333 O O . ALA B 1 115 ? -24.287 17.743 26.393 1.00 31.27 115 ALA B O 1
ATOM 3335 N N . ARG B 1 116 ? -25.574 16.077 25.556 1.00 28.38 116 ARG B N 1
ATOM 3336 C CA . ARG B 1 116 ? -25.636 15.345 26.840 1.00 29.76 116 ARG B CA 1
ATOM 3337 C C . ARG B 1 116 ? -24.309 14.627 27.092 1.00 30.10 116 ARG B C 1
ATOM 3338 O O . ARG B 1 116 ? -23.896 14.545 28.271 1.00 30.48 116 ARG B O 1
ATOM 3346 N N . TYR B 1 117 ? -23.675 14.118 26.037 1.00 27.65 117 TYR B N 1
ATOM 3347 C CA . TYR B 1 117 ? -22.436 13.305 26.135 1.00 27.95 117 TYR B CA 1
ATOM 3348 C C . TYR B 1 117 ? -21.296 13.978 25.369 1.00 28.39 117 TYR B C 1
ATOM 3349 O O . TYR B 1 117 ? -20.773 13.390 24.402 1.00 28.03 117 TYR B O 1
ATOM 3358 N N . ALA B 1 118 ? -20.886 15.173 25.794 1.00 28.81 118 ALA B N 1
ATOM 3359 C CA . ALA B 1 118 ? -19.884 15.972 25.043 1.00 30.33 118 ALA B CA 1
ATOM 3360 C C . ALA B 1 118 ? -18.537 15.241 24.986 1.00 29.32 118 ALA B C 1
ATOM 3361 O O . ALA B 1 118 ? -17.778 15.507 24.043 1.00 28.21 118 ALA B O 1
ATOM 3363 N N . GLU B 1 119 ? -18.273 14.343 25.933 1.00 28.54 119 GLU B N 1
ATOM 3364 C CA . GLU B 1 119 ? -16.990 13.589 26.025 1.00 31.47 119 GLU B CA 1
ATOM 3365 C C . GLU B 1 119 ? -17.019 12.335 25.146 1.00 29.01 119 GLU B C 1
ATOM 3366 O O . GLU B 1 119 ? -15.977 11.672 25.047 1.00 27.64 119 GLU B O 1
ATOM 3372 N N . ASN B 1 120 ? -18.156 12.001 24.542 1.00 25.12 120 ASN B N 1
ATOM 3373 C CA . ASN B 1 120 ? -18.239 10.802 23.665 1.00 24.78 120 ASN B CA 1
ATOM 3374 C C . ASN B 1 120 ? -19.107 11.117 22.448 1.00 25.04 120 ASN B C 1
ATOM 3375 O O . ASN B 1 120 ? -20.080 10.363 22.186 1.00 25.48 120 ASN B O 1
ATOM 3380 N N . ILE B 1 121 ? -18.756 12.156 21.698 1.00 23.44 121 ILE B N 1
ATOM 3381 C CA . ILE B 1 121 ? -19.419 12.437 20.395 1.00 24.59 121 ILE B CA 1
ATOM 3382 C C . ILE B 1 121 ? -18.754 11.518 19.369 1.00 24.81 121 ILE B C 1
ATOM 3383 O O . ILE B 1 121 ? -17.751 11.913 18.748 1.00 21.94 121 ILE B O 1
ATOM 3388 N N . ASN B 1 122 ? -19.280 10.298 19.254 1.00 23.65 122 ASN B N 1
ATOM 3389 C CA . ASN B 1 122 ? -18.667 9.250 18.407 1.00 23.57 122 ASN B CA 1
ATOM 3390 C C . ASN B 1 122 ? -19.360 9.193 17.047 1.00 22.73 122 ASN B C 1
ATOM 3391 O O . ASN B 1 122 ? -20.491 9.697 16.894 1.00 23.51 122 ASN B O 1
ATOM 3396 N N . ALA B 1 123 ? -18.682 8.565 16.096 1.00 20.86 123 ALA B N 1
ATOM 3397 C CA . ALA B 1 123 ? -19.159 8.398 14.707 1.00 19.53 123 ALA B CA 1
ATOM 3398 C C . ALA B 1 123 ? -20.400 7.504 14.678 1.00 19.54 123 ALA B C 1
ATOM 3399 O O . ALA B 1 123 ? -21.232 7.693 13.776 1.00 19.14 123 ALA B O 1
ATOM 3401 N N . GLY B 1 124 ? -20.517 6.555 15.604 1.00 18.30 124 GLY B N 1
ATOM 3402 C CA . GLY B 1 124 ? -21.731 5.723 15.670 1.00 18.97 124 GLY B CA 1
ATOM 3403 C C . GLY B 1 124 ? -22.949 6.573 16.005 1.00 19.93 124 GLY B C 1
ATOM 3404 O O . GLY B 1 124 ? -24.015 6.403 15.385 1.00 18.76 124 GLY B O 1
ATOM 3405 N N . LEU B 1 125 ? -22.806 7.485 16.955 1.00 19.48 125 LEU B N 1
ATOM 3406 C CA . LEU B 1 125 ? -23.912 8.404 17.321 1.00 20.12 125 LEU B CA 1
ATOM 3407 C C . LEU B 1 125 ? -24.335 9.218 16.101 1.00 20.38 125 LEU B C 1
ATOM 3408 O O . LEU B 1 125 ? -25.558 9.395 15.878 1.00 20.84 125 LEU B O 1
ATOM 3413 N N . PHE B 1 126 ? -23.372 9.689 15.315 1.00 19.73 126 PHE B N 1
ATOM 3414 C CA . PHE B 1 126 ? -23.660 10.469 14.093 1.00 19.32 126 PHE B CA 1
ATOM 3415 C C . PHE B 1 126 ? -24.330 9.593 13.028 1.00 19.88 126 PHE B C 1
ATOM 3416 O O . PHE B 1 126 ? -25.253 10.049 12.331 1.00 19.69 126 PHE B O 1
ATOM 3424 N N . ASP B 1 127 ? -23.854 8.361 12.889 1.00 19.16 127 ASP B N 1
ATOM 3425 C CA . ASP B 1 127 ? -24.252 7.429 11.808 1.00 20.02 127 ASP B CA 1
ATOM 3426 C C . ASP B 1 127 ? -25.501 6.632 12.210 1.00 18.70 127 ASP B C 1
ATOM 3427 O O . ASP B 1 127 ? -26.011 5.859 11.369 1.00 19.06 127 ASP B O 1
ATOM 3432 N N . TYR B 1 128 ? -25.983 6.815 13.434 1.00 19.36 128 TYR B N 1
ATOM 3433 C CA . TYR B 1 128 ? -27.175 6.135 14.011 1.00 18.51 128 TYR B CA 1
ATOM 3434 C C . TYR B 1 128 ? -28.294 5.971 12.978 1.00 19.18 128 TYR B C 1
ATOM 3435 O O . TYR B 1 128 ? -28.780 4.859 12.786 1.00 17.06 128 TYR B O 1
ATOM 3444 N N . PRO B 1 129 ? -28.757 7.028 12.269 1.00 18.91 129 PRO B N 1
ATOM 3445 C CA . PRO B 1 129 ? -29.914 6.870 11.386 1.00 19.03 129 PRO B CA 1
ATOM 3446 C C . PRO B 1 129 ? -29.696 5.914 10.209 1.00 18.42 129 PRO B C 1
ATOM 3447 O O . PRO B 1 129 ? -30.668 5.367 9.686 1.00 19.39 129 PRO B O 1
ATOM 3451 N N . VAL B 1 130 ? -28.444 5.723 9.794 1.00 17.36 130 VAL B N 1
ATOM 3452 C CA . VAL B 1 130 ? -28.140 4.845 8.642 1.00 17.66 130 VAL B CA 1
ATOM 3453 C C . VAL B 1 130 ? -28.324 3.386 9.064 1.00 16.50 130 VAL B C 1
ATOM 3454 O O . VAL B 1 130 ? -28.983 2.607 8.319 1.00 15.74 130 VAL B O 1
ATOM 3458 N N . LEU B 1 131 ? -27.806 3.010 10.229 1.00 16.52 131 LEU B N 1
ATOM 3459 C CA . LEU B 1 131 ? -28.041 1.633 10.725 1.00 16.04 131 LEU B CA 1
ATOM 3460 C C . LEU B 1 131 ? -29.542 1.414 10.930 1.00 16.01 131 LEU B C 1
ATOM 3461 O O . LEU B 1 131 ? -30.032 0.295 10.678 1.00 14.64 131 LEU B O 1
ATOM 3466 N N . MET B 1 132 ? -30.262 2.420 11.396 1.00 14.79 132 MET B N 1
ATOM 3467 C CA . MET B 1 132 ? -31.724 2.240 11.612 1.00 15.85 132 MET B CA 1
ATOM 3468 C C . MET B 1 132 ? -32.440 2.078 10.255 1.00 16.12 132 MET B C 1
ATOM 3469 O O . MET B 1 132 ? -33.359 1.258 10.169 1.00 16.34 132 MET B O 1
ATOM 3474 N N . ALA B 1 133 ? -32.035 2.794 9.211 1.00 16.66 133 ALA B N 1
ATOM 3475 C CA . ALA B 1 133 ? -32.620 2.585 7.866 1.00 16.54 133 ALA B CA 1
ATOM 3476 C C . ALA B 1 133 ? -32.332 1.154 7.397 1.00 17.34 133 ALA B C 1
ATOM 3477 O O . ALA B 1 133 ? -33.244 0.495 6.866 1.00 18.32 133 ALA B O 1
ATOM 3479 N N . ALA B 1 134 ? -31.119 0.656 7.615 1.00 15.67 134 ALA B N 1
ATOM 3480 C CA . ALA B 1 134 ? -30.771 -0.748 7.298 1.00 17.09 134 ALA B CA 1
ATOM 3481 C C . ALA B 1 134 ? -31.704 -1.706 8.047 1.00 18.15 134 ALA B C 1
ATOM 3482 O O . ALA B 1 134 ? -32.221 -2.652 7.410 1.00 18.75 134 ALA B O 1
ATOM 3484 N N . ASP B 1 135 ? -31.913 -1.491 9.344 1.00 17.06 135 ASP B N 1
ATOM 3485 C CA . ASP B 1 135 ? -32.780 -2.362 10.175 1.00 16.77 135 ASP B CA 1
ATOM 3486 C C . ASP B 1 135 ? -34.150 -2.490 9.493 1.00 17.06 135 ASP B C 1
ATOM 3487 O O . ASP B 1 135 ? -34.668 -3.604 9.363 1.00 17.94 135 ASP B O 1
ATOM 3492 N N . ILE B 1 136 ? -34.722 -1.371 9.074 1.00 15.83 136 ILE B N 1
ATOM 3493 C CA . ILE B 1 136 ? -36.100 -1.364 8.503 1.00 15.68 136 ILE B CA 1
ATOM 3494 C C . ILE B 1 136 ? -36.096 -1.968 7.093 1.00 16.23 136 ILE B C 1
ATOM 3495 O O . ILE B 1 136 ? -36.972 -2.802 6.765 1.00 17.47 136 ILE B O 1
ATOM 3500 N N . LEU B 1 137 ? -35.192 -1.514 6.235 1.00 17.17 137 LEU B N 1
ATOM 3501 C CA . LEU B 1 137 ? -35.244 -1.866 4.791 1.00 17.44 137 LEU B CA 1
ATOM 3502 C C . LEU B 1 137 ? -34.902 -3.338 4.568 1.00 17.19 137 LEU B C 1
ATOM 3503 O O . LEU B 1 137 ? -35.353 -3.898 3.561 1.00 16.31 137 LEU B O 1
ATOM 3508 N N . LEU B 1 138 ? -34.169 -3.982 5.475 1.00 16.92 138 LEU B N 1
ATOM 3509 C CA . LEU B 1 138 ? -33.805 -5.405 5.278 1.00 17.32 138 LEU B CA 1
ATOM 3510 C C . LEU B 1 138 ? -35.059 -6.275 5.157 1.00 17.56 138 LEU B C 1
ATOM 3511 O O . LEU B 1 138 ? -34.987 -7.313 4.486 1.00 17.65 138 LEU B O 1
ATOM 3516 N N . TYR B 1 139 ? -36.140 -5.930 5.853 1.00 16.59 139 TYR B N 1
ATOM 3517 C CA . TYR B 1 139 ? -37.306 -6.830 6.022 1.00 16.71 139 TYR B CA 1
ATOM 3518 C C . TYR B 1 139 ? -38.450 -6.456 5.087 1.00 17.02 139 TYR B C 1
ATOM 3519 O O . TYR B 1 139 ? -39.552 -6.969 5.298 1.00 17.27 139 TYR B O 1
ATOM 3528 N N . GLN B 1 140 ? -38.207 -5.644 4.064 1.00 16.40 140 GLN B N 1
ATOM 3529 C CA . GLN B 1 140 ? -39.292 -5.248 3.122 1.00 16.22 140 GLN B CA 1
ATOM 3530 C C . GLN B 1 140 ? -40.455 -4.676 3.942 1.00 16.68 140 GLN B C 1
ATOM 3531 O O . GLN B 1 140 ? -41.622 -4.965 3.660 1.00 18.36 140 GLN B O 1
ATOM 3537 N N . THR B 1 141 ? -40.117 -3.836 4.913 1.00 16.25 141 THR B N 1
ATOM 3538 C CA . THR B 1 141 ? -41.059 -3.344 5.935 1.00 17.01 141 THR B CA 1
ATOM 3539 C C . THR B 1 141 ? -42.056 -2.373 5.307 1.00 16.31 141 THR B C 1
ATOM 3540 O O . THR B 1 141 ? -41.644 -1.465 4.569 1.00 17.45 141 THR B O 1
ATOM 3544 N N . ASN B 1 142 ? -43.330 -2.555 5.634 1.00 17.22 142 ASN B N 1
ATOM 3545 C CA . ASN B 1 142 ? -44.404 -1.618 5.223 1.00 18.12 142 ASN B CA 1
ATOM 3546 C C . ASN B 1 142 ? -44.723 -0.606 6.331 1.00 18.37 142 ASN B C 1
ATOM 3547 O O . ASN B 1 142 ? -45.024 0.560 5.998 1.00 19.47 142 ASN B O 1
ATOM 3552 N N . LEU B 1 143 ? -44.707 -1.011 7.600 1.00 17.83 143 LEU B N 1
ATOM 3553 C CA . LEU B 1 143 ? -45.151 -0.137 8.714 1.00 18.54 143 LEU B CA 1
ATOM 3554 C C . LEU B 1 143 ? -44.128 -0.179 9.849 1.00 17.69 143 LEU B C 1
ATOM 3555 O O . LEU B 1 143 ? -43.685 -1.270 10.208 1.00 17.38 143 LEU B O 1
ATOM 3560 N N . VAL B 1 144 ? -43.822 0.984 10.414 1.00 17.11 144 VAL B N 1
ATOM 3561 C CA . VAL B 1 144 ? -42.825 1.108 11.516 1.00 16.72 144 VAL B CA 1
ATOM 3562 C C . VAL B 1 144 ? -43.504 1.804 12.687 1.00 16.99 144 VAL B C 1
ATOM 3563 O O . VAL B 1 144 ? -43.626 3.025 12.684 1.00 17.83 144 VAL B O 1
ATOM 3567 N N . PRO B 1 145 ? -43.991 1.062 13.699 1.00 16.75 145 PRO B N 1
ATOM 3568 C CA . PRO B 1 145 ? -44.612 1.690 14.867 1.00 17.17 145 PRO B CA 1
ATOM 3569 C C . PRO B 1 145 ? -43.576 2.280 15.838 1.00 18.02 145 PRO B C 1
ATOM 3570 O O . PRO B 1 145 ? -42.847 1.540 16.485 1.00 17.80 145 PRO B O 1
ATOM 3574 N N . VAL B 1 146 ? -43.558 3.604 15.929 1.00 16.99 146 VAL B N 1
ATOM 3575 C CA . VAL B 1 146 ? -42.604 4.348 16.792 1.00 17.74 146 VAL B CA 1
ATOM 3576 C C . VAL B 1 146 ? -43.351 5.494 17.463 1.00 18.98 146 VAL B C 1
ATOM 3577 O O . VAL B 1 146 ? -44.493 5.817 17.064 1.00 19.49 146 VAL B O 1
ATOM 3581 N N . GLY B 1 147 ? -42.689 6.104 18.441 1.00 19.27 147 GLY B N 1
ATOM 3582 C CA . GLY B 1 147 ? -43.166 7.369 19.016 1.00 19.14 147 GLY B CA 1
ATOM 3583 C C . GLY B 1 147 ? -42.770 8.547 18.149 1.00 20.72 147 GLY B C 1
ATOM 3584 O O . GLY B 1 147 ? -42.003 8.387 17.170 1.00 21.68 147 GLY B O 1
ATOM 3585 N N . GLU B 1 148 ? -43.238 9.730 18.514 1.00 21.02 148 GLU B N 1
ATOM 3586 C CA . GLU B 1 148 ? -43.073 10.929 17.660 1.00 22.65 148 GLU B CA 1
ATOM 3587 C C . GLU B 1 148 ? -41.588 11.280 17.517 1.00 23.42 148 GLU B C 1
ATOM 3588 O O . GLU B 1 148 ? -41.195 11.806 16.453 1.00 24.12 148 GLU B O 1
ATOM 3590 N N . ASP B 1 149 ? -40.779 10.988 18.534 1.00 22.70 149 ASP B N 1
ATOM 3591 C CA . ASP B 1 149 ? -39.346 11.380 18.539 1.00 23.31 149 ASP B CA 1
ATOM 3592 C C . ASP B 1 149 ? -38.564 10.664 17.428 1.00 23.20 149 ASP B C 1
ATOM 3593 O O . ASP B 1 149 ? -37.477 11.141 17.089 1.00 24.64 149 ASP B O 1
ATOM 3598 N N . GLN B 1 150 ? -39.071 9.564 16.874 1.00 21.54 150 GLN B N 1
ATOM 3599 C CA . GLN B 1 150 ? -38.323 8.818 15.831 1.00 22.31 150 GLN B CA 1
ATOM 3600 C C . GLN B 1 150 ? -38.813 9.198 14.432 1.00 22.46 150 GLN B C 1
ATOM 3601 O O . GLN B 1 150 ? -38.306 8.632 13.456 1.00 21.69 150 GLN B O 1
ATOM 3607 N N . LYS B 1 151 ? -39.734 10.150 14.311 1.00 21.94 151 LYS B N 1
ATOM 3608 C CA . LYS B 1 151 ? -40.309 10.500 12.986 1.00 23.63 151 LYS B CA 1
ATOM 3609 C C . LYS B 1 151 ? -39.200 10.965 12.033 1.00 23.50 151 LYS B C 1
ATOM 3610 O O . LYS B 1 151 ? -39.204 10.548 10.859 1.00 24.40 151 LYS B O 1
ATOM 3612 N N . GLN B 1 152 ? -38.292 11.816 12.495 1.00 22.45 152 GLN B N 1
ATOM 3613 C CA . GLN B 1 152 ? -37.224 12.354 11.619 1.00 23.54 152 GLN B CA 1
ATOM 3614 C C . GLN B 1 152 ? -36.350 11.205 11.104 1.00 24.00 152 GLN B C 1
ATOM 3615 O O . GLN B 1 152 ? -35.987 11.199 9.918 1.00 23.23 152 GLN B O 1
ATOM 3621 N N . HIS B 1 153 ? -36.013 10.259 11.971 1.00 22.54 153 HIS B N 1
ATOM 3622 C CA . HIS B 1 153 ? -35.223 9.071 11.562 1.00 21.88 153 HIS B CA 1
ATOM 3623 C C . HIS B 1 153 ? -35.993 8.270 10.504 1.00 21.52 153 HIS B C 1
ATOM 3624 O O . HIS B 1 153 ? -35.370 7.806 9.520 1.00 23.43 153 HIS B O 1
ATOM 3631 N N . LEU B 1 154 ? -37.288 8.048 10.714 1.00 20.43 154 LEU B N 1
ATOM 3632 C CA . LEU B 1 154 ? -38.106 7.251 9.769 1.00 22.18 154 LEU B CA 1
ATOM 3633 C C . LEU B 1 154 ? -38.157 7.970 8.421 1.00 23.20 154 LEU B C 1
ATOM 3634 O O . LEU B 1 154 ? -38.098 7.298 7.380 1.00 23.80 154 LEU B O 1
ATOM 3636 N N . GLU B 1 155 ? -38.236 9.296 8.425 1.00 23.98 155 GLU B N 1
ATOM 3637 C CA . GLU B 1 155 ? -38.335 10.043 7.153 1.00 24.98 155 GLU B CA 1
ATOM 3638 C C . GLU B 1 155 ? -37.050 9.850 6.348 1.00 24.37 155 GLU B C 1
ATOM 3639 O O . GLU B 1 155 ? -37.141 9.708 5.116 1.00 23.34 155 GLU B O 1
ATOM 3645 N N . LEU B 1 156 ? -35.895 9.797 7.010 1.00 23.05 156 LEU B N 1
ATOM 3646 C CA . LEU B 1 156 ? -34.638 9.550 6.270 1.00 22.78 156 LEU B CA 1
ATOM 3647 C C . LEU B 1 156 ? -34.677 8.150 5.644 1.00 20.84 156 LEU B C 1
ATOM 3648 O O . LEU B 1 156 ? -34.218 8.001 4.517 1.00 22.01 156 LEU B O 1
ATOM 3653 N N . SER B 1 157 ? -35.163 7.137 6.361 1.00 20.87 157 SER B N 1
ATOM 3654 C CA . SER B 1 157 ? -35.178 5.761 5.805 1.00 21.20 157 SER B CA 1
ATOM 3655 C C . SER B 1 157 ? -36.034 5.745 4.534 1.00 21.70 157 SER B C 1
ATOM 3656 O O . SER B 1 157 ? -35.699 5.019 3.579 1.00 20.10 157 SER B O 1
ATOM 3659 N N . ARG B 1 158 ? -37.118 6.516 4.517 1.00 22.43 158 ARG B N 1
ATOM 3660 C CA . ARG B 1 158 ? -37.974 6.607 3.303 1.00 23.63 158 ARG B CA 1
ATOM 3661 C C . ARG B 1 158 ? -37.191 7.252 2.152 1.00 22.73 158 ARG B C 1
ATOM 3662 O O . ARG B 1 158 ? -37.277 6.764 1.018 1.00 23.05 158 ARG B O 1
ATOM 3670 N N . ASP B 1 159 ? -36.440 8.305 2.439 1.00 22.94 159 ASP B N 1
ATOM 3671 C CA . ASP B 1 159 ? -35.622 9.001 1.412 1.00 24.75 159 ASP B CA 1
ATOM 3672 C C . ASP B 1 159 ? -34.539 8.061 0.886 1.00 24.35 159 ASP B C 1
ATOM 3673 O O . ASP B 1 159 ? -34.303 8.013 -0.333 1.00 23.17 159 ASP B O 1
ATOM 3678 N N . ILE B 1 160 ? -33.895 7.312 1.774 1.00 23.08 160 ILE B N 1
ATOM 3679 C CA . ILE B 1 160 ? -32.841 6.363 1.333 1.00 22.94 160 ILE B CA 1
ATOM 3680 C C . ILE B 1 160 ? -33.478 5.303 0.432 1.00 23.10 160 ILE B C 1
ATOM 3681 O O . ILE B 1 160 ? -32.908 4.991 -0.619 1.00 22.20 160 ILE B O 1
ATOM 3686 N N . ALA B 1 161 ? -34.617 4.747 0.831 1.00 22.25 161 ALA B N 1
ATOM 3687 C CA . ALA B 1 161 ? -35.270 3.665 0.064 1.00 21.84 161 ALA B CA 1
ATOM 3688 C C . ALA B 1 161 ? -35.610 4.190 -1.336 1.00 22.98 161 ALA B C 1
ATOM 3689 O O . ALA B 1 161 ? -35.405 3.466 -2.322 1.00 21.68 161 ALA B O 1
ATOM 3691 N N . GLN B 1 162 ? -36.124 5.411 -1.408 1.00 23.34 162 GLN B N 1
ATOM 3692 C CA . GLN B 1 162 ? -36.601 5.981 -2.697 1.00 24.60 162 GLN B CA 1
ATOM 3693 C C . GLN B 1 162 ? -35.396 6.245 -3.606 1.00 24.57 162 GLN B C 1
ATOM 3694 O O . GLN B 1 162 ? -35.463 5.932 -4.796 1.00 24.02 162 GLN B O 1
ATOM 3700 N N . ARG B 1 163 ? -34.324 6.784 -3.039 1.00 24.76 163 ARG B N 1
ATOM 3701 C CA . ARG B 1 163 ? -33.091 7.128 -3.788 1.00 24.67 163 ARG B CA 1
ATOM 3702 C C . ARG B 1 163 ? -32.468 5.849 -4.354 1.00 26.13 163 ARG B C 1
ATOM 3703 O O . ARG B 1 163 ? -32.134 5.803 -5.555 1.00 24.64 163 ARG B O 1
ATOM 3711 N N . PHE B 1 164 ? -32.314 4.824 -3.524 1.00 22.56 164 PHE B N 1
ATOM 3712 C CA . PHE B 1 164 ? -31.746 3.538 -3.969 1.00 23.26 164 PHE B CA 1
ATOM 3713 C C . PHE B 1 164 ? -32.634 2.932 -5.063 1.00 23.70 164 PHE B C 1
ATOM 3714 O O . PHE B 1 164 ? -32.103 2.492 -6.079 1.00 24.18 164 PHE B O 1
ATOM 3722 N N . ASN B 1 165 ? -33.950 2.911 -4.853 1.00 22.06 165 ASN B N 1
ATOM 3723 C CA . ASN B 1 165 ? -34.891 2.272 -5.807 1.00 22.82 165 ASN B CA 1
ATOM 3724 C C . ASN B 1 165 ? -34.843 3.009 -7.150 1.00 24.07 165 ASN B C 1
ATOM 3725 O O . ASN B 1 165 ? -34.920 2.344 -8.203 1.00 24.54 165 ASN B O 1
ATOM 3730 N N . ALA B 1 166 ? -34.711 4.327 -7.118 1.00 25.24 166 ALA B N 1
ATOM 3731 C CA . ALA B 1 166 ? -34.692 5.143 -8.356 1.00 27.28 166 ALA B CA 1
ATOM 3732 C C . ALA B 1 166 ? -33.493 4.745 -9.222 1.00 28.46 166 ALA B C 1
ATOM 3733 O O . ALA B 1 166 ? -33.574 4.855 -10.463 1.00 25.69 166 ALA B O 1
ATOM 3735 N N . LEU B 1 167 ? -32.406 4.292 -8.605 1.00 27.85 167 LEU B N 1
ATOM 3736 C CA . LEU B 1 167 ? -31.190 3.913 -9.366 1.00 27.44 167 LEU B CA 1
ATOM 3737 C C . LEU B 1 167 ? -31.285 2.455 -9.812 1.00 27.80 167 LEU B C 1
ATOM 3738 O O . LEU B 1 167 ? -30.824 2.146 -10.921 1.00 28.92 167 LEU B O 1
ATOM 3743 N N . TYR B 1 168 ? -31.821 1.572 -8.965 1.00 26.07 168 TYR B N 1
ATOM 3744 C CA . TYR B 1 168 ? -31.557 0.120 -9.091 1.00 26.76 168 TYR B CA 1
ATOM 3745 C C . TYR B 1 168 ? -32.826 -0.708 -9.292 1.00 26.70 168 TYR B C 1
ATOM 3746 O O . TYR B 1 168 ? -32.677 -1.895 -9.615 1.00 29.65 168 TYR B O 1
ATOM 3755 N N . GLY B 1 169 ? -34.012 -0.135 -9.120 1.00 26.73 169 GLY B N 1
ATOM 3756 C CA . GLY B 1 169 ? -35.254 -0.914 -9.266 1.00 26.38 169 GLY B CA 1
ATOM 3757 C C . GLY B 1 169 ? -35.969 -1.086 -7.944 1.00 27.59 169 GLY B C 1
ATOM 3758 O O . GLY B 1 169 ? -35.633 -0.381 -6.973 1.00 29.82 169 GLY B O 1
ATOM 3759 N N . GLU B 1 170 ? -36.937 -1.994 -7.896 1.00 29.80 170 GLU B N 1
ATOM 3760 C CA . GLU B 1 170 ? -37.830 -2.115 -6.714 1.00 27.96 170 GLU B CA 1
ATOM 3761 C C . GLU B 1 170 ? -37.146 -3.011 -5.677 1.00 27.75 170 GLU B C 1
ATOM 3762 O O . GLU B 1 170 ? -37.653 -4.123 -5.392 1.00 28.08 170 GLU B O 1
ATOM 3764 N N . ILE B 1 171 ? -36.030 -2.542 -5.121 1.00 23.53 171 ILE B N 1
ATOM 3765 C CA . ILE B 1 171 ? -35.223 -3.363 -4.177 1.00 23.38 171 ILE B CA 1
ATOM 3766 C C . ILE B 1 171 ? -35.838 -3.281 -2.782 1.00 21.64 171 ILE B C 1
ATOM 3767 O O . ILE B 1 171 ? -35.875 -4.316 -2.095 1.00 21.05 171 ILE B O 1
ATOM 3772 N N . PHE B 1 172 ? -36.269 -2.095 -2.381 1.00 18.79 172 PHE B N 1
ATOM 3773 C CA . PHE B 1 172 ? -36.833 -1.861 -1.036 1.00 20.29 172 PHE B CA 1
ATOM 3774 C C . PHE B 1 172 ? -38.308 -1.519 -1.133 1.00 19.49 172 PHE B C 1
ATOM 3775 O O . PHE B 1 172 ? -38.756 -0.918 -2.125 1.00 21.65 172 PHE B O 1
ATOM 3783 N N . LYS B 1 173 ? -39.026 -1.805 -0.061 1.00 20.19 173 LYS B N 1
ATOM 3784 C CA . LYS B 1 173 ? -40.341 -1.174 0.164 1.00 20.94 173 LYS B CA 1
ATOM 3785 C C . LYS B 1 173 ? -40.110 0.184 0.815 1.00 21.09 173 LYS B C 1
ATOM 3786 O O . LYS B 1 173 ? -39.172 0.336 1.618 1.00 19.76 173 LYS B O 1
ATOM 3791 N N . VAL B 1 174 ? -40.953 1.156 0.488 1.00 21.28 174 VAL B N 1
ATOM 3792 C CA . VAL B 1 174 ? -40.907 2.474 1.168 1.00 21.57 174 VAL B CA 1
ATOM 3793 C C . VAL B 1 174 ? -41.757 2.353 2.424 1.00 22.45 174 VAL B C 1
ATOM 3794 O O . VAL B 1 174 ? -42.972 2.183 2.343 1.00 21.49 174 VAL B O 1
ATOM 3798 N N . PRO B 1 175 ? -41.141 2.380 3.626 1.00 20.81 175 PRO B N 1
ATOM 3799 C CA . PRO B 1 175 ? -41.894 2.187 4.856 1.00 21.48 175 PRO B CA 1
ATOM 3800 C C . PRO B 1 175 ? -42.712 3.433 5.220 1.00 22.43 175 PRO B C 1
ATOM 3801 O O . PRO B 1 175 ? -42.382 4.533 4.802 1.00 24.62 175 PRO B O 1
ATOM 3805 N N . GLU B 1 176 ? -43.762 3.221 5.998 1.00 22.52 176 GLU B N 1
ATOM 3806 C CA . GLU B 1 176 ? -44.606 4.311 6.543 1.00 23.68 176 GLU B CA 1
ATOM 3807 C C . GLU B 1 176 ? -44.580 4.261 8.065 1.00 24.08 176 GLU B C 1
ATOM 3808 O O . GLU B 1 176 ? -44.621 3.190 8.672 1.00 21.54 176 GLU B O 1
ATOM 3814 N N . PRO B 1 177 ? -44.561 5.431 8.732 1.00 26.03 177 PRO B N 1
ATOM 3815 C CA . PRO B 1 177 ? -44.639 5.464 10.186 1.00 25.23 177 PRO B CA 1
ATOM 3816 C C . PRO B 1 177 ? -46.040 5.088 10.671 1.00 24.18 177 PRO B C 1
ATOM 3817 O O . PRO B 1 177 ? -47.017 5.374 9.998 1.00 26.34 177 PRO B O 1
ATOM 3821 N N . PHE B 1 178 ? -46.095 4.421 11.818 1.00 22.92 178 PHE B N 1
ATOM 3822 C CA . PHE B 1 178 ? -47.348 4.169 12.561 1.00 23.29 178 PHE B CA 1
ATOM 3823 C C . PHE B 1 178 ? -47.189 4.777 13.953 1.00 23.08 178 PHE B C 1
ATOM 3824 O O . PHE B 1 178 ? -46.578 4.175 14.846 1.00 21.79 178 PHE B O 1
ATOM 3832 N N . ILE B 1 179 ? -47.687 5.993 14.116 1.00 23.88 179 ILE B N 1
ATOM 3833 C CA . ILE B 1 179 ? -47.520 6.762 15.379 1.00 24.46 179 ILE B CA 1
ATOM 3834 C C . ILE B 1 179 ? -48.899 6.916 15.991 1.00 23.72 179 ILE B C 1
ATOM 3835 O O . ILE B 1 179 ? -49.837 7.307 15.292 1.00 24.87 179 ILE B O 1
ATOM 3840 N N . PRO B 1 180 ? -49.085 6.521 17.265 1.00 21.88 180 PRO B N 1
ATOM 3841 C CA . PRO B 1 180 ? -50.414 6.522 17.864 1.00 23.68 180 PRO B CA 1
ATOM 3842 C C . PRO B 1 180 ? -50.969 7.934 18.077 1.00 24.85 180 PRO B C 1
ATOM 3843 O O . PRO B 1 180 ? -50.217 8.898 18.151 1.00 24.27 180 PRO B O 1
ATOM 3847 N N . LYS B 1 181 ? -52.292 8.016 18.206 1.00 28.23 181 LYS B N 1
ATOM 3848 C CA . LYS B 1 181 ? -52.973 9.312 18.470 1.00 30.66 181 LYS B CA 1
ATOM 3849 C C . LYS B 1 181 ? -52.823 9.704 19.942 1.00 31.36 181 LYS B C 1
ATOM 3850 O O . LYS B 1 181 ? -52.762 10.906 20.221 1.00 37.01 181 LYS B O 1
ATOM 3853 N N . SER B 1 182 ? -52.761 8.734 20.849 1.00 30.17 182 SER B N 1
ATOM 3854 C CA . SER B 1 182 ? -52.482 8.968 22.284 1.00 30.49 182 SER B CA 1
ATOM 3855 C C . SER B 1 182 ? -51.116 8.389 22.639 1.00 27.79 182 SER B C 1
ATOM 3856 O O . SER B 1 182 ? -50.736 7.330 22.095 1.00 28.50 182 SER B O 1
ATOM 3859 N N . GLY B 1 183 ? -50.395 9.062 23.523 1.00 25.10 183 GLY B N 1
ATOM 3860 C CA . GLY B 1 183 ? -49.168 8.494 24.103 1.00 23.02 183 GLY B CA 1
ATOM 3861 C C . GLY B 1 183 ? -47.996 8.476 23.130 1.00 21.99 183 GLY B C 1
ATOM 3862 O O . GLY B 1 183 ? -47.028 7.772 23.439 1.00 21.64 183 GLY B O 1
ATOM 3863 N N . ALA B 1 184 ? -48.023 9.236 22.031 1.00 22.27 184 ALA B N 1
ATOM 3864 C CA . ALA B 1 184 ? -46.883 9.279 21.074 1.00 21.34 184 ALA B CA 1
ATOM 3865 C C . ALA B 1 184 ? -45.692 10.042 21.661 1.00 21.14 184 ALA B C 1
ATOM 3866 O O . ALA B 1 184 ? -44.564 9.898 21.135 1.00 21.32 184 ALA B O 1
ATOM 3868 N N . ARG B 1 185 ? -45.931 10.870 22.674 1.00 20.88 185 ARG B N 1
ATOM 3869 C CA . ARG B 1 185 ? -44.868 11.705 23.280 1.00 22.30 185 ARG B CA 1
ATOM 3870 C C . ARG B 1 185 ? -45.214 11.964 24.742 1.00 23.05 185 ARG B C 1
ATOM 3871 O O . ARG B 1 185 ? -45.620 13.098 25.080 1.00 23.37 185 ARG B O 1
ATOM 3879 N N . VAL B 1 186 ? -45.065 10.949 25.576 1.00 19.99 186 VAL B N 1
ATOM 3880 C CA . VAL B 1 186 ? -45.313 11.083 27.032 1.00 20.76 186 VAL B CA 1
ATOM 3881 C C . VAL B 1 186 ? -44.209 11.958 27.620 1.00 20.44 186 VAL B C 1
ATOM 3882 O O . VAL B 1 186 ? -43.036 11.758 27.278 1.00 19.88 186 VAL B O 1
ATOM 3886 N N . MET B 1 187 ? -44.598 12.903 28.477 1.00 21.17 187 MET B N 1
ATOM 3887 C CA . MET B 1 187 ? -43.686 13.934 29.014 1.00 21.41 187 MET B CA 1
ATOM 3888 C C . MET B 1 187 ? -43.238 13.607 30.440 1.00 20.50 187 MET B C 1
ATOM 3889 O O . MET B 1 187 ? -43.839 12.755 31.128 1.00 19.87 187 MET B O 1
ATOM 3894 N N . SER B 1 188 ? -42.154 14.258 30.858 1.00 20.11 188 SER B N 1
ATOM 3895 C CA . SER B 1 188 ? -41.547 14.081 32.199 1.00 20.32 188 SER B CA 1
ATOM 3896 C C . SER B 1 188 ? -42.483 14.607 33.295 1.00 21.53 188 SER B C 1
ATOM 3897 O O . SER B 1 188 ? -43.130 15.650 33.094 1.00 23.16 188 SER B O 1
ATOM 3900 N N . LEU B 1 189 ? -42.534 13.919 34.425 1.00 20.30 189 LEU B N 1
ATOM 3901 C CA . LEU B 1 189 ? -43.517 14.238 35.494 1.00 20.40 189 LEU B CA 1
ATOM 3902 C C . LEU B 1 189 ? -43.174 15.567 36.175 1.00 20.76 189 LEU B C 1
ATOM 3903 O O . LEU B 1 189 ? -44.119 16.220 36.650 1.00 18.98 189 LEU B O 1
ATOM 3908 N N . LEU B 1 190 ? -41.903 15.951 36.247 1.00 20.48 190 LEU B N 1
ATOM 3909 C CA . LEU B 1 190 ? -41.534 17.232 36.922 1.00 22.17 190 LEU B CA 1
ATOM 3910 C C . LEU B 1 190 ? -41.162 18.313 35.911 1.00 24.52 190 LEU B C 1
ATOM 3911 O O . LEU B 1 190 ? -40.912 19.449 36.338 1.00 26.91 190 LEU B O 1
ATOM 3916 N N . GLU B 1 191 ? -41.077 17.982 34.629 1.00 23.19 191 GLU B N 1
ATOM 3917 C CA . GLU B 1 191 ? -40.723 18.945 33.565 1.00 24.07 191 GLU B CA 1
ATOM 3918 C C . GLU B 1 191 ? -41.547 18.581 32.344 1.00 24.59 191 GLU B C 1
ATOM 3919 O O . GLU B 1 191 ? -41.023 18.004 31.391 1.00 24.36 191 GLU B O 1
ATOM 3921 N N . PRO B 1 192 ? -42.861 18.889 32.346 1.00 22.92 192 PRO B N 1
ATOM 3922 C CA . PRO B 1 192 ? -43.754 18.357 31.319 1.00 24.58 192 PRO B CA 1
ATOM 3923 C C . PRO B 1 192 ? -43.566 18.974 29.929 1.00 25.64 192 PRO B C 1
ATOM 3924 O O . PRO B 1 192 ? -44.313 18.623 29.028 1.00 25.69 192 PRO B O 1
ATOM 3928 N N . THR B 1 193 ? -42.576 19.851 29.768 1.00 27.11 193 THR B N 1
ATOM 3929 C CA . THR B 1 193 ? -42.136 20.330 28.433 1.00 27.62 193 THR B CA 1
ATOM 3930 C C . THR B 1 193 ? -41.025 19.438 27.865 1.00 27.96 193 THR B C 1
ATOM 3931 O O . THR B 1 193 ? -40.629 19.673 26.702 1.00 28.22 193 THR B O 1
ATOM 3935 N N . LYS B 1 194 ? -40.549 18.462 28.635 1.00 26.04 194 LYS B N 1
ATOM 3936 C CA . LYS B 1 194 ? -39.464 17.547 28.203 1.00 26.38 194 LYS B CA 1
ATOM 3937 C C . LYS B 1 194 ? -40.026 16.131 28.059 1.00 24.23 194 LYS B C 1
ATOM 3938 O O . LYS B 1 194 ? -40.716 15.677 28.968 1.00 23.79 194 LYS B O 1
ATOM 3944 N N . LYS B 1 195 ? -39.709 15.471 26.948 1.00 23.91 195 LYS B N 1
ATOM 3945 C CA . LYS B 1 195 ? -40.071 14.052 26.724 1.00 24.12 195 LYS B CA 1
ATOM 3946 C C . LYS B 1 195 ? -39.620 13.218 27.926 1.00 22.94 195 LYS B C 1
ATOM 3947 O O . LYS B 1 195 ? -38.496 13.446 28.450 1.00 22.24 195 LYS B O 1
ATOM 3953 N N . MET B 1 196 ? -40.430 12.240 28.311 1.00 20.36 196 MET B N 1
ATOM 3954 C CA . MET B 1 196 ? -39.985 11.227 29.297 1.00 19.81 196 MET B CA 1
ATOM 3955 C C . MET B 1 196 ? -38.823 10.424 28.699 1.00 20.98 196 MET B C 1
ATOM 3956 O O . MET B 1 196 ? -38.963 9.866 27.584 1.00 19.58 196 MET B O 1
ATOM 3961 N N . SER B 1 197 ? -37.723 10.360 29.440 1.00 21.41 197 SER B N 1
ATOM 3962 C CA . SER B 1 197 ? -36.445 9.732 29.015 1.00 22.10 197 SER B CA 1
ATOM 3963 C C . SER B 1 197 ? -36.278 8.391 29.721 1.00 22.67 197 SER B C 1
ATOM 3964 O O . SER B 1 197 ? -36.597 8.283 30.915 1.00 24.09 197 SER B O 1
ATOM 3967 N N . LYS B 1 198 ? -35.725 7.399 29.034 1.00 22.19 198 LYS B N 1
ATOM 3968 C CA . LYS B 1 198 ? -35.434 6.116 29.714 1.00 23.13 198 LYS B CA 1
ATOM 3969 C C . LYS B 1 198 ? -34.052 6.176 30.380 1.00 24.59 198 LYS B C 1
ATOM 3970 O O . LYS B 1 198 ? -33.668 5.155 30.988 1.00 24.46 198 LYS B O 1
ATOM 3976 N N . SER B 1 199 ? -33.340 7.311 30.310 1.00 24.87 199 SER B N 1
ATOM 3977 C CA . SER B 1 199 ? -31.995 7.472 30.933 1.00 25.75 199 SER B CA 1
ATOM 3978 C C . SER B 1 199 ? -31.928 8.780 31.726 1.00 27.49 199 SER B C 1
ATOM 3979 O O . SER B 1 199 ? -30.859 9.390 31.788 1.00 29.71 199 SER B O 1
ATOM 3982 N N . ASP B 1 200 ? -33.026 9.170 32.364 1.00 27.83 200 ASP B N 1
ATOM 3983 C CA . ASP B 1 200 ? 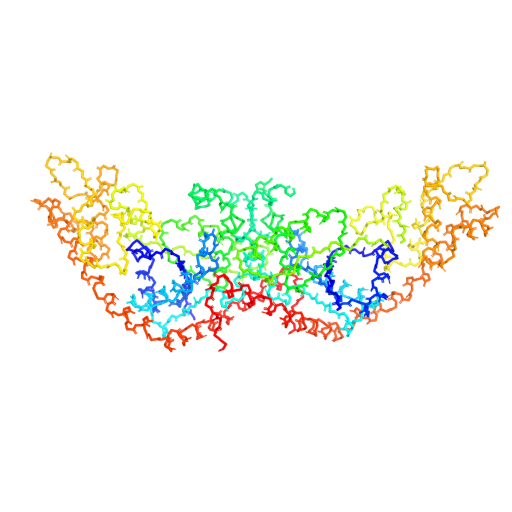-33.085 10.453 33.107 1.00 27.48 200 ASP B CA 1
ATOM 3984 C C . ASP B 1 200 ? -32.250 10.343 34.384 1.00 28.16 200 ASP B C 1
ATOM 3985 O O . ASP B 1 200 ? -32.381 9.344 35.108 1.00 28.82 200 ASP B O 1
ATOM 3990 N N . ASP B 1 201 ? -31.443 11.362 34.668 1.00 31.29 201 ASP B N 1
ATOM 3991 C CA . ASP B 1 201 ? -30.670 11.414 35.936 1.00 32.75 201 ASP B CA 1
ATOM 3992 C C . ASP B 1 201 ? -31.612 11.665 37.113 1.00 33.00 201 ASP B C 1
ATOM 3993 O O . ASP B 1 201 ? -31.232 11.300 38.243 1.00 33.29 201 ASP B O 1
ATOM 3998 N N . ASN B 1 202 ? -32.769 12.281 36.868 1.00 29.71 202 ASN B N 1
ATOM 3999 C CA . ASN B 1 202 ? -33.794 12.488 37.920 1.00 28.91 202 ASN B CA 1
ATOM 4000 C C . ASN B 1 202 ? -34.885 11.433 37.752 1.00 27.31 202 ASN B C 1
ATOM 4001 O O . ASN B 1 202 ? -35.777 11.632 36.908 1.00 26.08 202 ASN B O 1
ATOM 4006 N N . ARG B 1 203 ? -34.819 10.363 38.538 1.00 27.33 203 ARG B N 1
ATOM 4007 C CA . ARG B 1 203 ? -35.780 9.235 38.428 1.00 26.84 203 ARG B CA 1
ATOM 4008 C C . ARG B 1 203 ? -37.212 9.708 38.721 1.00 26.63 203 ARG B C 1
ATOM 4009 O O . ARG B 1 203 ? -38.159 9.004 38.315 1.00 26.12 203 ARG B O 1
ATOM 4011 N N . ASN B 1 204 ? -37.390 10.853 39.381 1.00 24.52 204 ASN B N 1
ATOM 4012 C CA . ASN B 1 204 ? -38.751 11.337 39.741 1.00 25.94 204 ASN B CA 1
ATOM 4013 C C . ASN B 1 204 ? -39.490 11.854 38.503 1.00 23.03 204 ASN B C 1
ATOM 4014 O O . ASN B 1 204 ? -40.701 12.099 38.596 1.00 23.72 204 ASN B O 1
ATOM 4019 N N . ASN B 1 205 ? -38.802 12.000 37.380 1.00 22.47 205 ASN B N 1
ATOM 4020 C CA . ASN B 1 205 ? -39.436 12.407 36.104 1.00 21.68 205 ASN B CA 1
ATOM 4021 C C . ASN B 1 205 ? -40.088 11.229 35.379 1.00 21.34 205 ASN B C 1
ATOM 4022 O O . ASN B 1 205 ? -40.835 11.492 34.430 1.00 19.87 205 ASN B O 1
ATOM 4027 N N . VAL B 1 206 ? -39.807 9.986 35.761 1.00 21.62 206 VAL B N 1
ATOM 4028 C CA . VAL B 1 206 ? -40.152 8.838 34.874 1.00 23.35 206 VAL B CA 1
ATOM 4029 C C . VAL B 1 206 ? -41.040 7.840 35.604 1.00 23.88 206 VAL B C 1
ATOM 4030 O O . VAL B 1 206 ? -41.020 7.754 36.845 1.00 26.48 206 VAL B O 1
ATOM 4034 N N . ILE B 1 207 ? -41.782 7.092 34.809 1.00 22.76 207 ILE B N 1
ATOM 4035 C CA . ILE B 1 207 ? -42.509 5.878 35.253 1.00 22.40 207 ILE B CA 1
ATOM 4036 C C . ILE B 1 207 ? -41.826 4.712 34.554 1.00 22.80 207 ILE B C 1
ATOM 4037 O O . ILE B 1 207 ? -42.060 4.525 33.342 1.00 21.96 207 ILE B O 1
ATOM 4042 N N . GLY B 1 208 ? -40.994 3.983 35.286 1.00 22.12 208 GLY B N 1
ATOM 4043 C CA . GLY B 1 208 ? -40.300 2.812 34.734 1.00 22.65 208 GLY B CA 1
ATOM 4044 C C . GLY B 1 208 ? -41.218 1.611 34.700 1.00 22.59 208 GLY B C 1
ATOM 4045 O O . GLY B 1 208 ? -42.016 1.426 35.629 1.00 23.64 208 GLY B O 1
ATOM 4046 N N . LEU B 1 209 ? -41.138 0.824 33.636 1.00 21.10 209 LEU B N 1
ATOM 4047 C CA . LEU B 1 209 ? -42.029 -0.353 33.495 1.00 21.70 209 LEU B CA 1
ATOM 4048 C C . LEU B 1 209 ? -41.703 -1.393 34.567 1.00 22.33 209 LEU B C 1
ATOM 4049 O O . LEU B 1 209 ? -42.611 -2.141 34.948 1.00 22.03 209 LEU B O 1
ATOM 4054 N N . LEU B 1 210 ? -40.473 -1.423 35.066 1.00 22.02 210 LEU B N 1
ATOM 4055 C CA . LEU B 1 210 ? -40.075 -2.430 36.086 1.00 22.96 210 LEU B CA 1
ATOM 4056 C C . LEU B 1 210 ? -39.946 -1.789 37.472 1.00 25.18 210 LEU B C 1
ATOM 4057 O O . LEU B 1 210 ? -39.503 -2.506 38.407 1.00 27.70 210 LEU B O 1
ATOM 4062 N N . GLU B 1 211 ? -40.367 -0.533 37.633 1.00 23.63 211 GLU B N 1
ATOM 4063 C CA . GLU B 1 211 ? -40.291 0.167 38.940 1.00 24.62 211 GLU B CA 1
ATOM 4064 C C . GLU B 1 211 ? -41.385 -0.337 39.884 1.00 25.06 211 GLU B C 1
ATOM 4065 O O . GLU B 1 211 ? -42.493 -0.685 39.439 1.00 24.05 211 GLU B O 1
ATOM 4067 N N . ASP B 1 212 ? -41.056 -0.369 41.170 1.00 25.58 212 ASP B N 1
ATOM 4068 C CA . ASP B 1 212 ? -42.012 -0.698 42.249 1.00 26.62 212 ASP B CA 1
ATOM 4069 C C . ASP B 1 212 ? -43.264 0.157 42.078 1.00 26.21 212 ASP B C 1
ATOM 4070 O O . ASP B 1 212 ? -43.180 1.381 42.109 1.00 27.33 212 ASP B O 1
ATOM 4075 N N . PRO B 1 213 ? -44.454 -0.443 41.853 1.00 26.77 213 PRO B N 1
ATOM 4076 C CA . PRO B 1 213 ? -45.672 0.352 41.678 1.00 27.38 213 PRO B CA 1
ATOM 4077 C C . PRO B 1 213 ? -45.941 1.332 42.824 1.00 27.22 213 PRO B C 1
ATOM 4078 O O . PRO B 1 213 ? -46.442 2.406 42.558 1.00 27.29 213 PRO B O 1
ATOM 4082 N N . LYS B 1 214 ? -45.565 0.980 44.056 1.00 27.91 214 LYS B N 1
ATOM 4083 C CA . LYS B 1 214 ? -45.708 1.911 45.209 1.00 28.84 214 LYS B CA 1
ATOM 4084 C C . LYS B 1 214 ? -44.876 3.175 44.964 1.0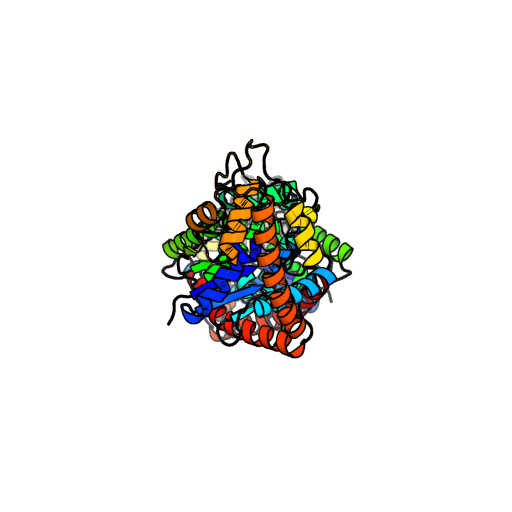0 29.49 214 LYS B C 1
ATOM 4085 O O . LYS B 1 214 ? -45.385 4.297 45.245 1.00 29.98 214 LYS B O 1
ATOM 4087 N N . SER B 1 215 ? -43.659 3.020 44.436 1.00 27.97 215 SER B N 1
ATOM 4088 C CA . SER B 1 215 ? -42.763 4.155 44.092 1.00 27.83 215 SER B CA 1
ATOM 4089 C C . SER B 1 215 ? -43.401 4.992 42.978 1.00 26.96 215 SER B C 1
ATOM 4090 O O . SER B 1 215 ? -43.332 6.223 43.036 1.00 25.95 215 SER B O 1
ATOM 4093 N N . VAL B 1 216 ? -44.020 4.335 42.003 1.00 25.44 216 VAL B N 1
ATOM 4094 C CA . VAL B 1 216 ? -44.631 5.026 40.836 1.00 25.21 216 VAL B CA 1
ATOM 4095 C C . VAL B 1 216 ? -45.829 5.858 41.305 1.00 23.87 216 VAL B C 1
ATOM 4096 O O . VAL B 1 216 ? -45.969 7.011 40.849 1.00 23.91 216 VAL B O 1
ATOM 4100 N N . VAL B 1 217 ? -46.666 5.313 42.180 1.00 24.77 217 VAL B N 1
ATOM 4101 C CA . VAL B 1 217 ? -47.860 6.053 42.691 1.00 25.50 217 VAL B CA 1
ATOM 4102 C C . VAL B 1 217 ? -47.416 7.340 43.400 1.00 25.39 217 VAL B C 1
ATOM 4103 O O . VAL B 1 217 ? -48.064 8.381 43.202 1.00 25.85 217 VAL B O 1
ATOM 4107 N N . LYS B 1 218 ? -46.343 7.287 44.182 1.00 25.20 218 LYS B N 1
ATOM 4108 C CA . LYS B 1 218 ? -45.810 8.499 44.854 1.00 25.87 218 LYS B CA 1
ATOM 4109 C C . LYS B 1 218 ? -45.362 9.523 43.803 1.00 26.45 218 LYS B C 1
ATOM 4110 O O . LYS B 1 218 ? -45.607 10.729 44.004 1.00 25.85 218 LYS B O 1
ATOM 4112 N N . LYS B 1 219 ? -44.714 9.083 42.724 1.00 23.84 219 LYS B N 1
ATOM 4113 C CA . LYS B 1 219 ? -44.211 10.016 41.681 1.00 23.42 219 LYS B CA 1
ATOM 4114 C C . LYS B 1 219 ? -45.387 10.686 40.972 1.00 23.23 219 LYS B C 1
ATOM 4115 O O . LYS B 1 219 ? -45.302 11.890 40.639 1.00 22.23 219 LYS B O 1
ATOM 4121 N N . ILE B 1 220 ? -46.449 9.935 40.736 1.00 22.56 220 ILE B N 1
ATOM 4122 C CA . ILE B 1 220 ? -47.667 10.480 40.077 1.00 23.55 220 ILE B CA 1
ATOM 4123 C C . ILE B 1 220 ? -48.269 11.587 40.953 1.00 23.87 220 ILE B C 1
ATOM 4124 O O . ILE B 1 220 ? -48.648 12.627 40.392 1.00 24.02 220 ILE B O 1
ATOM 4129 N N . LYS B 1 221 ? -48.315 11.398 42.270 1.00 24.79 221 LYS B N 1
ATOM 4130 C CA . LYS B 1 221 ? -48.951 12.388 43.187 1.00 25.74 221 LYS B CA 1
ATOM 4131 C C . LYS B 1 221 ? -48.110 13.670 43.249 1.00 24.84 221 LYS B C 1
ATOM 4132 O O . LYS B 1 221 ? -48.689 14.741 43.538 1.00 25.06 221 LYS B O 1
ATOM 4138 N N . ARG B 1 222 ? -46.817 13.595 42.931 1.00 23.57 222 ARG B N 1
ATOM 4139 C CA . ARG B 1 222 ? -45.911 14.773 42.962 1.00 23.66 222 ARG B CA 1
ATOM 4140 C C . ARG B 1 222 ? -45.748 15.362 41.563 1.00 21.82 222 ARG B C 1
ATOM 4141 O O . ARG B 1 222 ? -45.019 16.351 41.412 1.00 22.49 222 ARG B O 1
ATOM 4149 N N . ALA B 1 223 ? -46.410 14.794 40.552 1.00 21.96 223 ALA B N 1
ATOM 4150 C CA . ALA B 1 223 ? -46.320 15.312 39.171 1.00 21.85 223 ALA B CA 1
ATOM 4151 C C . ALA B 1 223 ? -46.806 16.767 39.167 1.00 21.99 223 ALA B C 1
ATOM 4152 O O . ALA B 1 223 ? -47.805 17.076 39.849 1.00 21.53 223 ALA B O 1
ATOM 4154 N N . VAL B 1 224 ? -46.113 17.646 38.457 1.00 21.22 224 VAL B N 1
ATOM 4155 C CA . VAL B 1 224 ? -46.492 19.096 38.406 1.00 21.21 224 VAL B CA 1
ATOM 4156 C C . VAL B 1 224 ? -47.782 19.280 37.598 1.00 22.41 224 VAL B C 1
ATOM 4157 O O . VAL B 1 224 ? -47.947 18.570 36.593 1.00 23.31 224 VAL B O 1
ATOM 4161 N N . THR B 1 225 ? -48.658 20.201 38.027 1.00 21.33 225 THR B N 1
ATOM 4162 C CA . THR B 1 225 ? -49.950 20.534 37.361 1.00 21.61 225 THR B CA 1
ATOM 4163 C C . THR B 1 225 ? -49.836 22.009 36.989 1.00 23.78 225 THR B C 1
ATOM 4164 O O . THR B 1 225 ? -48.939 22.360 36.190 1.00 25.72 225 THR B O 1
ATOM 4168 N N . ASP B 1 226 ? -50.670 22.862 37.569 1.00 20.14 226 ASP B N 1
ATOM 4169 C CA . ASP B 1 226 ? -50.642 24.308 37.244 1.00 21.39 226 ASP B CA 1
ATOM 4170 C C . ASP B 1 226 ? -51.318 25.104 38.350 1.00 20.77 226 ASP B C 1
ATOM 4171 O O . ASP B 1 226 ? -51.831 24.489 39.286 1.00 21.25 226 ASP B O 1
ATOM 4176 N N . SER B 1 227 ? -51.322 26.429 38.199 1.00 20.56 227 SER B N 1
ATOM 4177 C CA . SER B 1 227 ? -51.805 27.390 39.219 1.00 20.54 227 SER B CA 1
ATOM 4178 C C . SER B 1 227 ? -53.268 27.777 38.976 1.00 21.51 227 SER B C 1
ATOM 4179 O O . SER B 1 227 ? -53.740 28.692 39.666 1.00 21.90 227 SER B O 1
ATOM 4182 N N . ASP B 1 228 ? -53.959 27.100 38.055 1.00 20.76 228 ASP B N 1
ATOM 4183 C CA . ASP B 1 228 ? -55.344 27.487 37.689 1.00 21.98 228 ASP B CA 1
ATOM 4184 C C . ASP B 1 228 ? -56.228 27.555 38.935 1.00 21.10 228 ASP B C 1
ATOM 4185 O O . ASP B 1 228 ? -56.190 26.627 39.773 1.00 20.66 228 ASP B O 1
ATOM 4190 N N . GLU B 1 229 ? -57.013 28.626 39.027 1.00 20.54 229 GLU B N 1
ATOM 4191 C CA . GLU B 1 229 ? -57.969 28.815 40.137 1.00 21.69 229 GLU B CA 1
ATOM 4192 C C . GLU B 1 229 ? -59.330 29.149 39.551 1.00 22.90 229 GLU B C 1
ATOM 4193 O O . GLU B 1 229 ? -59.507 30.226 38.993 1.00 23.51 229 GLU B O 1
ATOM 4199 N N . PRO B 1 230 ? -60.339 28.260 39.664 1.00 22.53 230 PRO B N 1
ATOM 4200 C CA . PRO B 1 230 ? -60.213 26.942 40.293 1.00 22.51 230 PRO B CA 1
ATOM 4201 C C . PRO B 1 230 ? -59.419 25.938 39.467 1.00 22.83 230 PRO B C 1
ATOM 4202 O O . PRO B 1 230 ? -59.274 26.090 38.250 1.00 23.26 230 PRO B O 1
ATOM 4206 N N . PRO B 1 231 ? -58.866 24.883 40.108 1.00 21.70 231 PRO B N 1
ATOM 4207 C CA . PRO B 1 231 ? -58.241 23.803 39.355 1.00 22.48 231 PRO B CA 1
ATOM 4208 C C . PRO B 1 231 ? -59.308 23.165 38.456 1.00 21.73 231 PRO B C 1
ATOM 4209 O O . PRO B 1 231 ? -60.440 22.968 38.890 1.00 23.20 231 PRO B O 1
ATOM 4213 N N . VAL B 1 232 ? -58.931 22.896 37.212 1.00 22.03 232 VAL B N 1
ATOM 4214 C CA . VAL B 1 232 ? -59.868 22.322 36.209 1.00 22.21 232 VAL B CA 1
ATOM 4215 C C . VAL B 1 232 ? -59.105 21.304 35.391 1.00 23.32 232 VAL B C 1
ATOM 4216 O O . VAL B 1 232 ? -57.991 21.619 34.925 1.00 22.22 232 VAL B O 1
ATOM 4220 N N . VAL B 1 233 ? -59.709 20.132 35.221 1.00 21.64 233 VAL B N 1
ATOM 4221 C CA . VAL B 1 233 ? -59.100 19.040 34.425 1.00 22.62 233 VAL B CA 1
ATOM 4222 C C . VAL B 1 233 ? -59.507 19.251 32.968 1.00 23.34 233 VAL B C 1
ATOM 4223 O O . VAL B 1 233 ? -60.660 18.954 32.611 1.00 25.51 233 VAL B O 1
ATOM 4227 N N . ARG B 1 234 ? -58.580 19.755 32.165 1.00 22.78 234 ARG B N 1
ATOM 4228 C CA . ARG B 1 234 ? -58.834 20.089 30.744 1.00 24.49 234 ARG B CA 1
ATOM 4229 C C . ARG B 1 234 ? -57.523 19.994 29.968 1.00 26.11 234 ARG B C 1
ATOM 4230 O O . ARG B 1 234 ? -56.471 20.416 30.505 1.00 24.20 234 ARG B O 1
ATOM 4238 N N . TYR B 1 235 ? -57.596 19.463 28.745 1.00 25.47 235 TYR B N 1
ATOM 4239 C CA . TYR B 1 235 ? -56.416 19.242 27.880 1.00 26.77 235 TYR B CA 1
ATOM 4240 C C . TYR B 1 235 ? -56.040 20.554 27.194 1.00 28.52 235 TYR B C 1
ATOM 4241 O O . TYR B 1 235 ? -56.883 21.142 26.493 1.00 30.25 235 TYR B O 1
ATOM 4250 N N . ASP B 1 236 ? -54.791 20.979 27.390 1.00 27.14 236 ASP B N 1
ATOM 4251 C CA . ASP B 1 236 ? -54.229 22.237 26.842 1.00 27.37 236 ASP B CA 1
ATOM 4252 C C . ASP B 1 236 ? -52.721 22.173 27.053 1.00 27.35 236 ASP B C 1
ATOM 4253 O O . ASP B 1 236 ? -52.259 22.479 28.178 1.00 26.38 236 ASP B O 1
ATOM 4258 N N . VAL B 1 237 ? -51.976 21.745 26.037 1.00 26.35 237 VAL B N 1
ATOM 4259 C CA . VAL B 1 237 ? -50.531 21.439 26.216 1.00 27.50 237 VAL B CA 1
ATOM 4260 C C . VAL B 1 237 ? -49.772 22.732 26.506 1.00 28.01 237 VAL B C 1
ATOM 4261 O O . VAL B 1 237 ? -48.811 22.684 27.305 1.00 27.95 237 VAL B O 1
ATOM 4265 N N . GLN B 1 238 ? -50.196 23.845 25.912 1.00 27.71 238 GLN B N 1
ATOM 4266 C CA . GLN B 1 238 ? -49.471 25.134 26.042 1.00 27.97 238 GLN B CA 1
ATOM 4267 C C . GLN B 1 238 ? -49.603 25.675 27.471 1.00 28.42 238 GLN B C 1
ATOM 4268 O O . GLN B 1 238 ? -48.575 26.110 28.031 1.00 27.20 238 GLN B O 1
ATOM 4270 N N . ASN B 1 239 ? -50.811 25.662 28.036 1.00 25.58 239 ASN B N 1
ATOM 4271 C CA . ASN B 1 239 ? -51.092 26.315 29.343 1.00 26.76 239 ASN B CA 1
ATOM 4272 C C . ASN B 1 239 ? -51.216 25.304 30.487 1.00 25.45 239 ASN B C 1
ATOM 4273 O O . ASN B 1 239 ? -51.134 25.747 31.645 1.00 23.79 239 ASN B O 1
ATOM 4278 N N . LYS B 1 240 ? -51.429 24.018 30.203 1.00 22.15 240 LYS B N 1
ATOM 4279 C CA . LYS B 1 240 ? -51.663 23.000 31.259 1.00 22.99 240 LYS B CA 1
ATOM 4280 C C . LYS B 1 240 ? -50.889 21.728 30.912 1.00 21.46 240 LYS B C 1
ATOM 4281 O O . LYS B 1 240 ? -51.495 20.652 30.844 1.00 21.65 240 LYS B O 1
ATOM 4287 N N . ALA B 1 241 ? -49.574 21.848 30.744 1.00 22.94 241 ALA B N 1
ATOM 4288 C CA . ALA B 1 241 ? -48.734 20.744 30.228 1.00 21.45 241 ALA B CA 1
ATOM 4289 C C . ALA B 1 241 ? -48.823 19.531 31.157 1.00 20.91 241 ALA B C 1
ATOM 4290 O O . ALA B 1 241 ? -48.956 18.400 30.644 1.00 21.90 241 ALA B O 1
ATOM 4292 N N . GLY B 1 242 ? -48.768 19.729 32.468 1.00 20.38 242 GLY B N 1
ATOM 4293 C CA . GLY B 1 242 ? -48.724 18.587 33.403 1.00 19.92 242 GLY B CA 1
ATOM 4294 C C . GLY B 1 242 ? -50.057 17.859 33.461 1.00 19.83 242 GLY B C 1
ATOM 4295 O O . GLY B 1 242 ? -50.078 16.614 33.409 1.00 18.30 242 GLY B O 1
ATOM 4296 N N . VAL B 1 243 ? -51.150 18.609 33.555 1.00 18.78 243 VAL B N 1
ATOM 4297 C CA . VAL B 1 243 ? -52.513 18.028 33.609 1.00 19.73 243 VAL B CA 1
ATOM 4298 C C . VAL B 1 243 ? -52.774 17.316 32.280 1.00 19.77 243 VAL B C 1
ATOM 4299 O O . VAL B 1 243 ? -53.331 16.217 32.290 1.00 20.24 243 VAL B O 1
ATOM 4303 N N . SER B 1 244 ? -52.376 17.937 31.183 1.00 19.86 244 SER B N 1
ATOM 4304 C CA . SER B 1 244 ? -52.551 17.366 29.826 1.00 21.30 244 SER B CA 1
ATOM 4305 C C . SER B 1 244 ? -51.809 16.027 29.746 1.00 21.39 244 SER B C 1
ATOM 4306 O O . SER B 1 244 ? -52.379 15.039 29.270 1.00 20.84 244 SER B O 1
ATOM 4309 N N . ASN B 1 245 ? -50.562 16.006 30.201 1.00 19.94 245 ASN B N 1
ATOM 4310 C CA . ASN B 1 245 ? -49.745 14.768 30.186 1.00 20.21 245 ASN B CA 1
ATOM 4311 C C . ASN B 1 245 ? -50.418 13.689 31.031 1.00 20.58 245 ASN B C 1
ATOM 4312 O O . ASN B 1 245 ? -50.429 12.505 30.617 1.00 21.74 245 ASN B O 1
ATOM 4317 N N . LEU B 1 246 ? -50.970 14.053 32.186 1.00 19.87 246 LEU B N 1
ATOM 4318 C CA . LEU B 1 246 ? -51.659 13.062 33.051 1.00 19.40 246 LEU B CA 1
ATOM 4319 C C . LEU B 1 246 ? -52.892 12.507 32.332 1.00 19.88 246 LEU B C 1
ATOM 4320 O O . LEU B 1 246 ? -53.124 11.282 32.372 1.00 20.90 246 LEU B O 1
ATOM 4325 N N . LEU B 1 247 ? -53.665 13.376 31.698 1.00 20.18 247 LEU B N 1
ATOM 4326 C CA . LEU B 1 247 ? -54.838 12.942 30.900 1.00 20.81 247 LEU B CA 1
ATOM 4327 C C . LEU B 1 247 ? -54.388 12.006 29.765 1.00 23.24 247 LEU B C 1
ATOM 4328 O O . LEU B 1 247 ? -55.063 10.978 29.530 1.00 23.64 247 LEU B O 1
ATOM 4333 N N . ASP B 1 248 ? -53.278 12.328 29.094 1.00 22.94 248 ASP B N 1
ATOM 4334 C CA . ASP B 1 248 ? -52.759 11.502 27.968 1.00 21.89 248 ASP B CA 1
ATOM 4335 C C . ASP B 1 248 ? -52.387 10.111 28.489 1.00 21.68 248 ASP B C 1
ATOM 4336 O O . ASP B 1 248 ? -52.762 9.096 27.856 1.00 22.75 248 ASP B O 1
ATOM 4341 N N . ILE B 1 249 ? -51.706 10.024 29.628 1.00 21.06 249 ILE B N 1
ATOM 4342 C CA . ILE B 1 249 ? -51.359 8.707 30.229 1.00 21.27 249 ILE B CA 1
ATOM 4343 C C . ILE B 1 249 ? -52.641 7.950 30.589 1.00 24.56 249 ILE B C 1
ATOM 4344 O O . ILE B 1 249 ? -52.748 6.730 30.304 1.00 24.12 249 ILE B O 1
ATOM 4349 N N . LEU B 1 250 ? -53.606 8.630 31.194 1.00 24.39 250 LEU B N 1
ATOM 4350 C CA . LEU B 1 250 ? -54.858 7.958 31.619 1.00 24.78 250 LEU B CA 1
ATOM 4351 C C . LEU B 1 250 ? -55.593 7.406 30.399 1.00 25.24 250 LEU B C 1
ATOM 4352 O O . LEU B 1 250 ? -56.044 6.237 30.441 1.00 27.17 250 LEU B O 1
ATOM 4357 N N . SER B 1 251 ? -55.774 8.243 29.386 1.00 26.24 251 SER B N 1
ATOM 4358 C CA . SER B 1 251 ? -56.441 7.857 28.120 1.00 28.11 251 SER B CA 1
ATOM 4359 C C . SER B 1 251 ? -55.743 6.622 27.541 1.00 31.05 251 SER B C 1
ATOM 4360 O O . SER B 1 251 ? -56.432 5.636 27.162 1.00 30.80 251 SER B O 1
ATOM 4363 N N . ALA B 1 252 ? -54.414 6.653 27.503 1.00 27.99 252 ALA B N 1
ATOM 4364 C CA . ALA B 1 252 ? -53.603 5.578 26.890 1.00 29.90 252 ALA B CA 1
ATOM 4365 C C . ALA B 1 252 ? -53.787 4.269 27.666 1.00 29.93 252 ALA B C 1
ATOM 4366 O O . ALA B 1 252 ? -53.830 3.199 27.036 1.00 33.11 252 ALA B O 1
ATOM 4368 N N . VAL B 1 253 ? -53.918 4.325 28.989 1.00 29.74 253 VAL B N 1
ATOM 4369 C CA . VAL B 1 253 ? -54.009 3.090 29.814 1.00 30.31 253 VAL B CA 1
ATOM 4370 C C . VAL B 1 253 ? -55.434 2.530 29.759 1.00 33.67 253 VAL B C 1
ATOM 4371 O O . VAL B 1 253 ? -55.574 1.298 29.634 1.00 32.22 253 VAL B O 1
ATOM 4375 N N . THR B 1 254 ? -56.446 3.394 29.844 1.00 33.51 254 THR B N 1
ATOM 4376 C CA . THR B 1 254 ? -57.866 2.978 29.988 1.00 34.77 254 THR B CA 1
ATOM 4377 C C . THR B 1 254 ? -58.540 2.801 28.623 1.00 33.76 254 THR B C 1
ATOM 4378 O O . THR B 1 254 ? -59.567 2.109 28.579 1.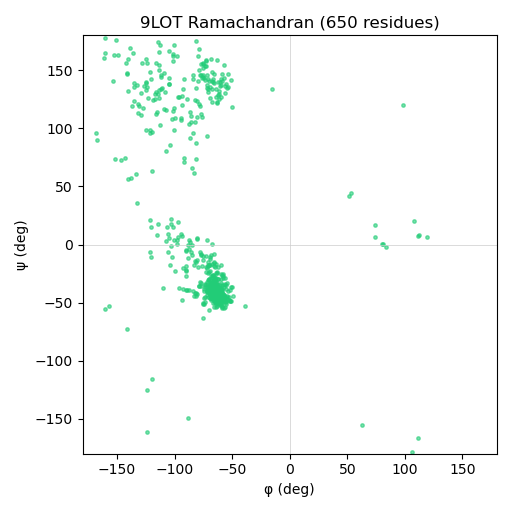00 37.39 254 THR B O 1
ATOM 4382 N N . GLY B 1 255 ? -58.019 3.425 27.570 1.00 34.15 255 GLY B N 1
ATOM 4383 C CA . GLY B 1 255 ? -58.671 3.443 26.245 1.00 36.49 255 GLY B CA 1
ATOM 4384 C C . GLY B 1 255 ? -59.736 4.519 26.112 1.00 37.46 255 GLY B C 1
ATOM 4385 O O . GLY B 1 255 ? -60.299 4.644 25.013 1.00 40.60 255 GLY B O 1
ATOM 4386 N N . GLN B 1 256 ? -60.002 5.287 27.169 1.00 37.35 256 GLN B N 1
ATOM 4387 C CA . GLN B 1 256 ? -61.026 6.362 27.146 1.00 35.56 256 GLN B CA 1
ATOM 4388 C C . GLN B 1 256 ? -60.480 7.579 26.411 1.00 36.48 256 GLN B C 1
ATOM 4389 O O . GLN B 1 256 ? -59.270 7.875 26.532 1.00 37.66 256 GLN B O 1
ATOM 4395 N N . SER B 1 257 ? -61.357 8.280 25.700 1.00 32.86 257 SER B N 1
ATOM 4396 C CA . SER B 1 257 ? -61.004 9.501 24.943 1.00 32.39 257 SER B CA 1
ATOM 4397 C C . SER B 1 257 ? -60.773 10.642 25.930 1.00 28.98 257 SER B C 1
ATOM 4398 O O . SER B 1 257 ? -61.297 10.581 27.063 1.00 30.41 257 SER B O 1
ATOM 4401 N N . ILE B 1 258 ? -60.052 11.657 25.487 1.00 31.03 258 ILE B N 1
ATOM 4402 C CA . ILE B 1 258 ? -59.850 12.895 26.293 1.00 31.84 258 ILE B CA 1
ATOM 4403 C C . ILE B 1 258 ? -61.206 13.548 26.565 1.00 32.20 258 ILE B C 1
ATOM 4404 O O . ILE B 1 258 ? -61.517 13.844 27.716 1.00 29.40 258 ILE B O 1
ATOM 4409 N N . PRO B 1 259 ? -62.074 13.807 25.557 1.00 33.74 259 PRO B N 1
ATOM 4410 C CA . PRO B 1 259 ? -63.402 14.347 25.851 1.00 33.05 259 PRO B CA 1
ATOM 4411 C C . PRO B 1 259 ? -64.194 13.560 26.901 1.00 30.32 259 PRO B C 1
ATOM 4412 O O . PRO B 1 259 ? -64.846 14.188 27.717 1.00 31.37 259 PRO B O 1
ATOM 4416 N N . GLU B 1 260 ? -64.119 12.226 26.883 1.00 29.26 260 GLU B N 1
ATOM 4417 C CA . GLU B 1 260 ? -64.794 11.387 27.909 1.00 29.90 260 GLU B CA 1
ATOM 4418 C C . GLU B 1 260 ? -64.150 11.631 29.274 1.00 29.20 260 GLU B C 1
ATOM 4419 O O . GLU B 1 260 ? -64.880 11.669 30.284 1.00 28.67 260 GLU B O 1
ATOM 4421 N N . LEU B 1 261 ? -62.825 11.758 29.322 1.00 27.52 261 LEU B N 1
ATOM 4422 C CA . LEU B 1 261 ? -62.132 11.984 30.615 1.00 26.68 261 LEU B CA 1
ATOM 4423 C C . LEU B 1 261 ? -62.490 13.371 31.151 1.00 25.74 261 LEU B C 1
ATOM 4424 O O . LEU B 1 261 ? -62.765 13.497 32.370 1.00 26.78 261 LEU B O 1
ATOM 4429 N N . GLU B 1 262 ? -62.491 14.381 30.294 1.00 26.17 262 GLU B N 1
ATOM 4430 C CA . GLU B 1 262 ? -62.826 15.760 30.726 1.00 27.25 262 GLU B CA 1
ATOM 4431 C C . GLU B 1 262 ? -64.243 15.782 31.315 1.00 29.04 262 GLU B C 1
ATOM 4432 O O . GLU B 1 262 ? -64.470 16.478 32.328 1.00 27.51 262 GLU B O 1
ATOM 4438 N N . LYS B 1 263 ? -65.172 15.035 30.719 1.00 29.63 263 LYS B N 1
ATOM 4439 C CA . LYS B 1 263 ? -66.566 14.963 31.230 1.00 29.91 263 LYS B CA 1
ATOM 4440 C C . LYS B 1 263 ? -66.568 14.251 32.583 1.00 29.84 263 LYS B C 1
ATOM 4441 O O . LYS B 1 263 ? -67.247 14.737 33.530 1.00 31.34 263 LYS B O 1
ATOM 4443 N N . GLN B 1 264 ? -65.817 13.155 32.706 1.00 29.33 264 GLN B N 1
ATOM 4444 C CA . GLN B 1 264 ? -65.772 12.371 33.963 1.00 29.01 264 GLN B CA 1
ATOM 4445 C C . GLN B 1 264 ? -65.216 13.236 35.101 1.00 27.33 264 GLN B C 1
ATOM 4446 O O . GLN B 1 264 ? -65.593 13.001 36.255 1.00 27.72 264 GLN B O 1
ATOM 4448 N N . PHE B 1 265 ? -64.352 14.202 34.797 1.00 27.18 265 PHE B N 1
ATOM 4449 C CA . PHE B 1 265 ? -63.664 14.990 35.849 1.00 26.25 265 PHE B CA 1
ATOM 4450 C C . PHE B 1 265 ? -64.329 16.352 36.052 1.00 26.36 265 PHE B C 1
ATOM 4451 O O . PHE B 1 265 ? -63.813 17.129 36.858 1.00 25.78 265 PHE B O 1
ATOM 4459 N N . GLU B 1 266 ? -65.432 16.633 35.361 1.00 29.60 266 GLU B N 1
ATOM 4460 C CA . GLU B 1 266 ? -66.172 17.906 35.563 1.00 29.01 266 GLU B CA 1
ATOM 4461 C C . GLU B 1 266 ? -66.545 18.021 37.041 1.00 28.94 266 GLU B C 1
ATOM 4462 O O . GLU B 1 266 ? -67.064 17.046 37.619 1.00 29.05 266 GLU B O 1
ATOM 4468 N N . GLY B 1 267 ? -66.244 19.170 37.641 1.00 27.82 267 GLY B N 1
ATOM 4469 C CA . GLY B 1 267 ? -66.516 19.415 39.069 1.00 29.30 267 GLY B CA 1
ATOM 4470 C C . GLY B 1 267 ? -65.474 18.798 39.983 1.00 28.96 267 GLY B C 1
ATOM 4471 O O . GLY B 1 267 ? -65.629 18.936 41.208 1.00 29.67 267 GLY B O 1
ATOM 4472 N N . LYS B 1 268 ? -64.451 18.138 39.426 1.00 26.33 268 LYS B N 1
ATOM 4473 C CA . LYS B 1 268 ? -63.354 17.527 40.217 1.00 26.25 268 LYS B CA 1
ATOM 4474 C C . LYS B 1 268 ? -62.046 18.255 39.921 1.00 25.98 268 LYS B C 1
ATOM 4475 O O . LYS B 1 268 ? -61.961 19.017 38.947 1.00 24.69 268 LYS B O 1
ATOM 4477 N N . MET B 1 269 ? -61.059 18.009 40.764 1.00 22.90 269 MET B N 1
ATOM 4478 C CA . MET B 1 269 ? -59.764 18.709 40.688 1.00 23.45 269 MET B CA 1
ATOM 4479 C C . MET B 1 269 ? -58.634 17.681 40.574 1.00 22.14 269 MET B C 1
ATOM 4480 O O . MET B 1 269 ? -58.887 16.551 40.118 1.00 22.36 269 MET B O 1
ATOM 4485 N N . TYR B 1 270 ? -57.405 18.075 40.861 1.00 21.79 270 TYR B N 1
ATOM 4486 C CA . TYR B 1 270 ? -56.239 17.265 40.436 1.00 21.40 270 TYR B CA 1
ATOM 4487 C C . TYR B 1 270 ? -56.087 16.033 41.332 1.00 22.54 270 TYR B C 1
ATOM 4488 O O . TYR B 1 270 ? -55.414 15.078 40.906 1.00 23.79 270 TYR B O 1
ATOM 4497 N N . GLY B 1 271 ? -56.697 16.027 42.517 1.00 22.87 271 GLY B N 1
ATOM 4498 C CA . GLY B 1 271 ? -56.702 14.843 43.398 1.00 23.76 271 GLY B CA 1
ATOM 4499 C C . GLY B 1 271 ? -57.418 13.662 42.763 1.00 23.28 271 GLY B C 1
ATOM 4500 O O . GLY B 1 271 ? -56.880 12.532 42.819 1.00 23.62 271 GLY B O 1
ATOM 4501 N N . HIS B 1 272 ? -58.585 13.889 42.166 1.00 22.45 272 HIS B N 1
ATOM 4502 C CA . HIS B 1 272 ? -59.321 12.821 41.440 1.00 22.69 272 HIS B CA 1
ATOM 4503 C C . HIS B 1 272 ? -58.514 12.370 40.212 1.00 22.08 272 HIS B C 1
ATOM 4504 O O . HIS B 1 272 ? -58.416 11.145 39.969 1.00 22.06 272 HIS B O 1
ATOM 4511 N N . LEU B 1 273 ? -57.995 13.319 39.434 1.00 21.26 273 LEU B N 1
ATOM 4512 C CA . LEU B 1 273 ? -57.187 13.008 38.226 1.00 21.56 273 LEU B CA 1
ATOM 4513 C C . LEU B 1 273 ? -55.997 12.122 38.612 1.00 21.49 273 LEU B C 1
ATOM 4514 O O . LEU B 1 273 ? -55.813 11.058 37.985 1.00 22.97 273 LEU B O 1
ATOM 4519 N N . LYS B 1 274 ? -55.189 12.547 39.578 1.00 20.09 274 LYS B N 1
ATOM 4520 C CA . LYS B 1 274 ? -53.974 11.791 39.967 1.00 22.16 274 LYS B CA 1
ATOM 4521 C C . LYS B 1 274 ? -54.371 10.465 40.618 1.00 22.33 274 LYS B C 1
ATOM 4522 O O . LYS B 1 274 ? -53.627 9.485 40.456 1.00 21.64 274 LYS B O 1
ATOM 4528 N N . GLY B 1 275 ? -55.487 10.419 41.348 1.00 21.89 275 GLY B N 1
ATOM 4529 C CA . GLY B 1 275 ? -55.951 9.154 41.936 1.00 22.49 275 GLY B CA 1
ATOM 4530 C C . GLY B 1 275 ? -56.254 8.133 40.858 1.00 23.21 275 GLY B C 1
ATOM 4531 O O . GLY B 1 275 ? -55.899 6.952 41.032 1.00 25.51 275 GLY B O 1
ATOM 4532 N N . GLU B 1 276 ? -56.869 8.559 39.764 1.00 21.14 276 GLU B N 1
ATOM 4533 C CA . GLU B 1 276 ? -57.257 7.631 38.676 1.00 22.53 276 GLU B CA 1
ATOM 4534 C C . GLU B 1 276 ? -56.006 7.218 37.891 1.00 21.51 276 GLU B C 1
ATOM 4535 O O . GLU B 1 276 ? -55.909 6.051 37.529 1.00 23.44 276 GLU B O 1
ATOM 4537 N N . VAL B 1 277 ? -55.084 8.145 37.644 1.00 20.65 277 VAL B N 1
ATOM 4538 C CA . VAL B 1 277 ? -53.832 7.815 36.901 1.00 21.77 277 VAL B CA 1
ATOM 4539 C C . VAL B 1 277 ? -53.012 6.822 37.729 1.00 22.10 277 VAL B C 1
ATOM 4540 O O . VAL B 1 277 ? -52.489 5.833 37.162 1.00 24.94 277 VAL B O 1
ATOM 4544 N N . ALA B 1 278 ? -52.876 7.069 39.026 1.00 21.13 278 ALA B N 1
ATOM 4545 C CA . ALA B 1 278 ? -52.106 6.184 39.928 1.00 21.32 278 ALA B CA 1
ATOM 4546 C C . ALA B 1 278 ? -52.743 4.793 39.968 1.00 23.62 278 ALA B C 1
ATOM 4547 O O . ALA B 1 278 ? -51.998 3.799 39.908 1.00 23.73 278 ALA B O 1
ATOM 4549 N N . ASP B 1 279 ? -54.065 4.712 40.092 1.00 22.59 279 ASP B N 1
ATOM 4550 C CA . ASP B 1 279 ? -54.759 3.399 40.153 1.00 23.75 279 ASP B CA 1
ATOM 4551 C C . ASP B 1 279 ? -54.539 2.631 38.845 1.00 25.35 279 ASP B C 1
ATOM 4552 O O . ASP B 1 279 ? -54.217 1.410 38.902 1.00 26.47 279 ASP B O 1
ATOM 4554 N N . ALA B 1 280 ? -54.723 3.292 37.708 1.00 25.37 280 ALA B N 1
ATOM 4555 C CA . ALA B 1 280 ? -54.642 2.626 36.387 1.00 25.19 280 ALA B CA 1
ATOM 4556 C C . ALA B 1 280 ? -53.202 2.159 36.132 1.00 26.41 280 ALA B C 1
ATOM 4557 O O . ALA B 1 280 ? -53.000 0.986 35.733 1.00 24.94 280 ALA B O 1
ATOM 4559 N N . VAL B 1 281 ? -52.225 3.031 36.365 1.00 24.32 281 VAL B N 1
ATOM 4560 C CA . VAL B 1 281 ? -50.804 2.688 36.076 1.00 23.13 281 VAL B CA 1
ATOM 4561 C C . VAL B 1 281 ? -50.354 1.592 37.047 1.00 23.08 281 VAL B C 1
ATOM 4562 O O . VAL B 1 281 ? -49.752 0.612 36.599 1.00 23.61 281 VAL B O 1
ATOM 4566 N N . SER B 1 282 ? -50.660 1.726 38.335 1.00 23.59 282 SER B N 1
ATOM 4567 C CA . SER B 1 282 ? -50.247 0.738 39.366 1.00 24.90 282 SER B CA 1
ATOM 4568 C C . SER B 1 282 ? -50.781 -0.652 38.994 1.00 24.91 282 SER B C 1
ATOM 4569 O O . SER B 1 282 ? -50.024 -1.650 39.100 1.00 26.15 282 SER B O 1
ATOM 4572 N N . GLY B 1 283 ? -52.037 -0.729 38.563 1.00 25.65 283 GLY B N 1
ATOM 4573 C CA . GLY B 1 283 ? -52.626 -2.019 38.146 1.00 26.98 283 GLY B CA 1
ATOM 4574 C C . GLY B 1 283 ? -51.922 -2.589 36.919 1.00 26.68 283 GLY B C 1
ATOM 4575 O O . GLY B 1 283 ? -51.649 -3.817 36.884 1.00 27.42 283 GLY B O 1
ATOM 4576 N N . MET B 1 284 ? -51.654 -1.756 35.919 1.00 24.61 284 MET B N 1
ATOM 4577 C CA . MET B 1 284 ? -50.974 -2.209 34.676 1.00 24.26 284 MET B CA 1
ATOM 4578 C C . MET B 1 284 ? -49.568 -2.737 35.006 1.00 24.26 284 MET B C 1
ATOM 4579 O O . MET B 1 284 ? -49.194 -3.821 34.514 1.00 23.51 284 MET B O 1
ATOM 4584 N N . LEU B 1 285 ? -48.808 -2.006 35.814 1.00 22.44 285 LEU B N 1
ATOM 4585 C CA . LEU B 1 285 ? -47.410 -2.397 36.122 1.00 22.11 285 LEU B CA 1
ATOM 4586 C C . LEU B 1 285 ? -47.376 -3.648 37.008 1.00 23.10 285 LEU B C 1
ATOM 4587 O O . LEU B 1 285 ? -46.453 -4.467 36.849 1.00 22.42 285 LEU B O 1
ATOM 4592 N N . THR B 1 286 ? -48.304 -3.779 37.952 1.00 23.14 286 THR B N 1
ATOM 4593 C CA . THR B 1 286 ? -48.365 -4.994 38.802 1.00 24.24 286 THR B CA 1
ATOM 4594 C C . THR B 1 286 ? -48.560 -6.233 37.921 1.00 24.32 286 THR B C 1
ATOM 4595 O O . THR B 1 286 ? -47.802 -7.211 38.099 1.00 24.19 286 THR B O 1
ATOM 4599 N N . GLU B 1 287 ? -49.509 -6.197 36.991 1.00 24.04 287 GLU B N 1
ATOM 4600 C CA . GLU B 1 287 ? -49.779 -7.353 36.088 1.00 22.56 287 GLU B CA 1
ATOM 4601 C C . GLU B 1 287 ? -48.559 -7.576 35.183 1.00 24.15 287 GLU B C 1
ATOM 4602 O O . GLU B 1 287 ? -48.150 -8.723 35.006 1.00 24.79 287 GLU B O 1
ATOM 4604 N N . LEU B 1 288 ? -48.004 -6.502 34.625 1.00 22.23 288 LEU B N 1
ATOM 4605 C CA . LEU B 1 288 ? -46.868 -6.616 33.676 1.00 21.47 288 LEU B CA 1
ATOM 4606 C C . LEU B 1 288 ? -45.670 -7.260 34.368 1.00 21.10 288 LEU B C 1
ATOM 4607 O O . LEU B 1 288 ? -45.027 -8.148 33.772 1.00 20.74 288 LEU B O 1
ATOM 4612 N N . GLN B 1 289 ? -45.379 -6.837 35.589 1.00 21.49 289 GLN B N 1
ATOM 4613 C CA . GLN B 1 289 ? -44.159 -7.290 36.302 1.00 22.98 289 GLN B CA 1
ATOM 4614 C C . GLN B 1 289 ? -44.325 -8.758 36.720 1.00 22.93 289 GLN B C 1
ATOM 4615 O O . GLN B 1 289 ? -43.323 -9.500 36.770 1.00 21.65 289 GLN B O 1
ATOM 4621 N N . GLU B 1 290 ? -45.550 -9.166 37.022 1.00 22.59 290 GLU B N 1
ATOM 4622 C CA . GLU B 1 290 ? -45.836 -10.580 37.366 1.00 22.95 290 GLU B CA 1
ATOM 4623 C C . GLU B 1 290 ? -45.478 -11.476 36.173 1.00 23.55 290 GLU B C 1
ATOM 4624 O O . GLU B 1 290 ? -44.785 -12.487 36.378 1.00 24.68 290 GLU B O 1
ATOM 4626 N N . ARG B 1 291 ? -45.898 -11.114 34.964 1.00 21.64 291 ARG B N 1
ATOM 4627 C CA . ARG B 1 291 ? -45.522 -11.879 33.745 1.00 22.40 291 ARG B CA 1
ATOM 4628 C C . ARG B 1 291 ? -44.014 -11.776 33.507 1.00 21.09 291 ARG B C 1
ATOM 4629 O O . ARG B 1 291 ? -43.392 -12.783 33.108 1.00 21.18 291 ARG B O 1
ATOM 4637 N N . TYR B 1 292 ? -43.433 -10.603 33.739 1.00 18.80 292 TYR B N 1
ATOM 4638 C CA . TYR B 1 292 ? -42.004 -10.346 33.453 1.00 19.07 292 TYR B CA 1
ATOM 4639 C C . TYR B 1 292 ? -41.112 -11.355 34.180 1.00 20.94 292 TYR B C 1
ATOM 4640 O O . TYR B 1 292 ? -40.220 -11.945 33.546 1.00 18.78 292 TYR B O 1
ATOM 4649 N N . HIS B 1 293 ? -41.315 -11.552 35.475 1.00 21.51 293 HIS B N 1
ATOM 4650 C CA . HIS B 1 293 ? -40.372 -12.413 36.231 1.00 22.62 293 HIS B CA 1
ATOM 4651 C C . HIS B 1 293 ? -40.516 -13.854 35.745 1.00 23.13 293 HIS B C 1
ATOM 4652 O O . HIS B 1 293 ? -39.472 -14.563 35.700 1.00 22.54 293 HIS B O 1
ATOM 4659 N N . ARG B 1 294 ? -41.725 -14.271 35.353 1.00 22.57 294 ARG B N 1
ATOM 4660 C CA . ARG B 1 294 ? -41.877 -15.651 34.823 1.00 22.99 294 ARG B CA 1
ATOM 4661 C C . ARG B 1 294 ? -41.042 -15.809 33.546 1.00 24.17 294 ARG B C 1
ATOM 4662 O O . ARG B 1 294 ? -40.447 -16.879 33.367 1.00 25.02 294 ARG B O 1
ATOM 4670 N N . PHE B 1 295 ? -40.935 -14.803 32.686 1.00 19.80 295 PHE B N 1
ATOM 4671 C CA . PHE B 1 295 ? -40.101 -14.914 31.467 1.00 18.22 295 PHE B CA 1
ATOM 4672 C C . PHE B 1 295 ? -38.626 -14.657 31.783 1.00 17.44 295 PHE B C 1
ATOM 4673 O O . PHE B 1 295 ? -37.753 -15.367 31.240 1.00 17.74 295 PHE B O 1
ATOM 4681 N N . ARG B 1 296 ? -38.338 -13.662 32.613 1.00 16.63 296 ARG B N 1
ATOM 4682 C CA . ARG B 1 296 ? -36.950 -13.181 32.812 1.00 16.60 296 ARG B CA 1
ATOM 4683 C C . ARG B 1 296 ? -36.078 -14.268 33.454 1.00 17.91 296 ARG B C 1
ATOM 4684 O O . ARG B 1 296 ? -34.861 -14.321 33.154 1.00 17.12 296 ARG B O 1
ATOM 4692 N N . ASN B 1 297 ? -36.662 -15.087 34.320 1.00 18.16 297 ASN B N 1
ATOM 4693 C CA . ASN B 1 297 ? -35.901 -16.100 35.096 1.00 18.73 297 ASN B CA 1
ATOM 4694 C C . ASN B 1 297 ? -35.920 -17.447 34.373 1.00 19.80 297 ASN B C 1
ATOM 4695 O O . ASN B 1 297 ? -35.398 -18.408 34.943 1.00 21.42 297 ASN B O 1
ATOM 4700 N N . ASP B 1 298 ? -36.443 -17.509 33.144 1.00 18.66 298 ASP B N 1
ATOM 4701 C CA . ASP B 1 298 ? -36.514 -18.768 32.358 1.00 19.89 298 ASP B CA 1
ATOM 4702 C C . ASP B 1 298 ? -35.473 -18.668 31.242 1.00 19.71 298 ASP B C 1
ATOM 4703 O O . ASP B 1 298 ? -35.839 -18.324 30.107 1.00 18.58 298 ASP B O 1
ATOM 4708 N N . GLU B 1 299 ? -34.207 -18.937 31.546 1.00 20.15 299 GLU B N 1
ATOM 4709 C CA . GLU B 1 299 ? -33.135 -18.679 30.550 1.00 20.24 299 GLU B CA 1
ATOM 4710 C C . GLU B 1 299 ? -33.301 -19.604 29.345 1.00 19.75 299 GLU B C 1
ATOM 4711 O O . GLU B 1 299 ? -32.985 -19.178 28.242 1.00 19.81 299 GLU B O 1
ATOM 4717 N N . ALA B 1 300 ? -33.784 -20.836 29.532 1.00 18.86 300 ALA B N 1
ATOM 4718 C CA . ALA B 1 300 ? -33.958 -21.766 28.395 1.00 19.91 300 ALA B CA 1
ATOM 4719 C C . ALA B 1 300 ? -34.939 -21.177 27.386 1.00 20.92 300 ALA B C 1
ATOM 4720 O O . ALA B 1 300 ? -34.695 -21.300 26.175 1.00 20.71 300 ALA B O 1
ATOM 4722 N N . PHE B 1 301 ? -36.029 -20.590 27.870 1.00 19.05 301 PHE B N 1
ATOM 4723 C CA . PHE B 1 301 ? -37.053 -19.975 26.990 1.00 20.27 301 PHE B CA 1
ATOM 4724 C C . PHE B 1 301 ? -36.484 -18.738 26.285 1.00 19.27 301 PHE B C 1
ATOM 4725 O O . PHE B 1 301 ? -36.656 -18.596 25.067 1.00 18.77 301 PHE B O 1
ATOM 4733 N N . LEU B 1 302 ? -35.798 -17.865 27.015 1.00 17.84 302 LEU B N 1
ATOM 4734 C CA . LEU B 1 302 ? -35.180 -16.666 26.391 1.00 17.51 302 LEU B CA 1
ATOM 4735 C C . LEU B 1 302 ? -34.180 -17.116 25.318 1.00 18.64 302 LEU B C 1
ATOM 4736 O O . LEU B 1 302 ? -34.139 -16.515 24.223 1.00 17.71 302 LEU B O 1
ATOM 4741 N N . GLN B 1 303 ? -33.396 -18.147 25.604 1.00 18.13 303 GLN B N 1
ATOM 4742 C CA . GLN B 1 303 ? -32.390 -18.647 24.642 1.00 18.64 303 GLN B CA 1
ATOM 4743 C C . GLN B 1 303 ? -33.107 -19.151 23.392 1.00 18.00 303 GLN B C 1
ATOM 4744 O O . GLN B 1 303 ? -32.651 -18.842 22.277 1.00 17.92 303 GLN B O 1
ATOM 4750 N N . GLN B 1 304 ? -34.203 -19.884 23.564 1.00 18.21 304 GLN B N 1
ATOM 4751 C CA . GLN B 1 304 ? -34.925 -20.459 22.407 1.00 18.78 304 GLN B CA 1
ATOM 4752 C C . GLN B 1 304 ? -35.539 -19.349 21.555 1.00 18.60 304 GLN B C 1
ATOM 4753 O O . GLN B 1 304 ? -35.490 -19.452 20.305 1.00 18.10 304 GLN B O 1
ATOM 4759 N N . VAL B 1 305 ? -36.120 -18.342 22.191 1.00 17.38 305 VAL B N 1
ATOM 4760 C CA . VAL B 1 305 ? -36.738 -17.208 21.454 1.00 17.52 305 VAL B CA 1
ATOM 4761 C C . VAL B 1 305 ? -35.653 -16.497 20.637 1.00 18.07 305 VAL B C 1
ATOM 4762 O O . VAL B 1 305 ? -35.902 -16.175 19.452 1.00 18.73 305 VAL B O 1
ATOM 4766 N N . MET B 1 306 ? -34.485 -16.246 21.218 1.00 16.84 306 MET B N 1
ATOM 4767 C CA . MET B 1 306 ? -33.408 -15.557 20.466 1.00 16.87 306 MET B CA 1
ATOM 4768 C C . MET B 1 306 ? -32.935 -16.432 19.300 1.00 18.41 306 MET B C 1
ATOM 4769 O O . MET B 1 306 ? -32.690 -15.909 18.210 1.00 17.55 306 MET B O 1
ATOM 4774 N N . LYS B 1 307 ? -32.796 -17.733 19.513 1.00 18.61 307 LYS B N 1
ATOM 4775 C CA . LYS B 1 307 ? -32.327 -18.632 18.428 1.00 20.67 307 LYS B CA 1
ATOM 4776 C C . LYS B 1 307 ? -33.333 -18.647 17.275 1.00 19.15 307 LYS B C 1
ATOM 4777 O O . LYS B 1 307 ? -32.928 -18.435 16.106 1.00 20.07 307 LYS B O 1
ATOM 4783 N N . ASP B 1 308 ? -34.598 -18.909 17.572 1.00 20.27 308 ASP B N 1
ATOM 4784 C CA . ASP B 1 308 ? -35.643 -19.003 16.518 1.00 20.54 308 ASP B CA 1
ATOM 4785 C C . ASP B 1 308 ? -35.811 -17.654 15.820 1.00 19.94 308 ASP B C 1
ATOM 4786 O O . ASP B 1 308 ? -35.996 -17.628 14.594 1.00 21.04 308 ASP B O 1
ATOM 4791 N N . GLY B 1 309 ? -35.735 -16.556 16.566 1.00 18.89 309 GLY B N 1
ATOM 4792 C CA . GLY B 1 309 ? -35.937 -15.222 15.976 1.00 18.55 309 GLY B CA 1
ATOM 4793 C C . GLY B 1 309 ? -34.813 -14.843 15.032 1.00 19.53 309 GLY B C 1
ATOM 4794 O O . GLY B 1 309 ? -35.091 -14.314 13.936 1.00 19.96 309 GLY B O 1
ATOM 4795 N N . ALA B 1 310 ? -33.568 -15.087 15.415 1.00 19.12 310 ALA B N 1
ATOM 4796 C CA . ALA B 1 310 ? -32.425 -14.763 14.540 1.00 19.13 310 ALA B CA 1
ATOM 4797 C C . ALA B 1 310 ? -32.489 -15.627 13.276 1.00 20.55 310 ALA B C 1
ATOM 4798 O O . ALA B 1 310 ? -32.115 -15.148 12.201 1.00 20.47 310 ALA B O 1
ATOM 4800 N N . GLU B 1 311 ? -32.970 -16.858 13.391 1.00 19.91 311 GLU B N 1
ATOM 4801 C CA . GLU B 1 311 ? -33.077 -17.760 12.216 1.00 22.09 311 GLU B CA 1
ATOM 4802 C C . GLU B 1 311 ? -34.132 -17.218 11.251 1.00 21.11 311 GLU B C 1
ATOM 4803 O O . GLU B 1 311 ? -33.838 -17.140 10.041 1.00 22.86 311 GLU B O 1
ATOM 4805 N N . LYS B 1 312 ? -35.290 -16.808 11.762 1.00 21.67 312 LYS B N 1
ATOM 4806 C CA . LYS B 1 312 ? -36.354 -16.210 10.912 1.00 21.24 312 LYS B CA 1
ATOM 4807 C C . LYS B 1 312 ? -35.876 -14.886 10.313 1.00 21.80 312 LYS B C 1
ATOM 4808 O O . LYS B 1 312 ? -36.039 -14.694 9.098 1.00 22.73 312 LYS B O 1
ATOM 4814 N N . ALA B 1 313 ? -35.311 -13.986 11.122 1.00 19.82 313 ALA B N 1
ATOM 4815 C CA . ALA B 1 313 ? -34.840 -12.674 10.619 1.00 19.47 313 ALA B CA 1
ATOM 4816 C C . ALA B 1 313 ? -33.780 -12.886 9.535 1.00 20.56 313 ALA B C 1
ATOM 4817 O O . ALA B 1 313 ? -33.850 -12.228 8.481 1.00 21.20 313 ALA B O 1
ATOM 4819 N N . SER B 1 314 ? -32.817 -13.769 9.773 1.00 20.89 314 SER B N 1
ATOM 4820 C CA . SER B 1 314 ? -31.684 -13.981 8.833 1.00 19.62 314 SER B CA 1
ATOM 4821 C C . SER B 1 314 ? -32.215 -14.435 7.471 1.00 21.55 314 SER B C 1
ATOM 4822 O O . SER B 1 314 ? -31.656 -14.027 6.438 1.00 22.22 314 SER B O 1
ATOM 4825 N N . ALA B 1 315 ? -33.290 -15.213 7.448 1.00 23.20 315 ALA B N 1
ATOM 4826 C CA . ALA B 1 315 ? -33.852 -15.689 6.159 1.00 23.95 315 ALA B CA 1
ATOM 4827 C C . ALA B 1 315 ? -34.325 -14.486 5.336 1.00 24.71 315 ALA B C 1
ATOM 4828 O O . ALA B 1 315 ? -33.973 -14.406 4.132 1.00 27.35 315 ALA B O 1
ATOM 4830 N N . HIS B 1 316 ? -35.079 -13.580 5.946 1.00 21.57 316 HIS B N 1
ATOM 4831 C CA . HIS B 1 316 ? -35.596 -12.365 5.277 1.00 22.80 316 HIS B CA 1
ATOM 4832 C C . HIS B 1 316 ? -34.424 -11.467 4.879 1.00 21.00 316 HIS B C 1
ATOM 4833 O O . HIS B 1 316 ? -34.380 -10.979 3.737 1.00 20.90 316 HIS B O 1
ATOM 4840 N N . ALA B 1 317 ? -33.536 -11.204 5.831 1.00 18.59 317 ALA B N 1
ATOM 4841 C CA . ALA B 1 317 ? -32.472 -10.195 5.651 1.00 18.91 317 ALA B CA 1
ATOM 4842 C C . ALA B 1 317 ? -31.511 -10.650 4.549 1.00 18.79 317 ALA B C 1
ATOM 4843 O O . ALA B 1 317 ? -31.065 -9.811 3.755 1.00 19.48 317 ALA B O 1
ATOM 4845 N N . SER B 1 318 ? -31.146 -11.923 4.530 1.00 19.13 318 SER B N 1
ATOM 4846 C CA . SER B 1 318 ? -30.196 -12.438 3.517 1.00 20.57 318 SER B CA 1
ATOM 4847 C C . SER B 1 318 ? -30.781 -12.227 2.115 1.00 21.22 318 SER B C 1
ATOM 4848 O O . SER B 1 318 ? -30.013 -11.899 1.191 1.00 19.55 318 SER B O 1
ATOM 4851 N N . ARG B 1 319 ? -32.088 -12.422 1.954 1.00 21.18 319 ARG B N 1
ATOM 4852 C CA . ARG B 1 319 ? -32.751 -12.248 0.636 1.00 21.08 319 ARG B CA 1
ATOM 4853 C C . ARG B 1 319 ? -32.594 -10.801 0.170 1.00 20.48 319 ARG B C 1
ATOM 4854 O O . ARG B 1 319 ? -32.186 -10.579 -1.004 1.00 21.91 319 ARG B O 1
ATOM 4856 N N . THR B 1 320 ? -32.846 -9.831 1.049 1.00 18.56 320 THR B N 1
ATOM 4857 C CA . THR B 1 320 ? -32.762 -8.408 0.662 1.00 18.18 320 THR B CA 1
ATOM 4858 C C . THR B 1 320 ? -31.302 -8.056 0.374 1.00 18.14 320 THR B C 1
ATOM 4859 O O . THR B 1 320 ? -31.027 -7.380 -0.625 1.00 18.08 320 THR B O 1
ATOM 4863 N N . LEU B 1 321 ? -30.393 -8.478 1.246 1.00 18.08 321 LEU B N 1
ATOM 4864 C CA . LEU B 1 321 ? -28.980 -8.088 1.060 1.00 18.50 321 LEU B CA 1
ATOM 4865 C C . LEU B 1 321 ? -28.444 -8.663 -0.255 1.00 18.37 321 LEU B C 1
ATOM 4866 O O . LEU B 1 321 ? -27.696 -7.978 -0.939 1.00 19.54 321 LEU B O 1
ATOM 4871 N N . LYS B 1 322 ? -28.812 -9.887 -0.614 1.00 20.30 322 LYS B N 1
ATOM 4872 C CA . LYS B 1 322 ? -28.355 -10.478 -1.896 1.00 20.25 322 LYS B CA 1
ATOM 4873 C C . LYS B 1 322 ? -28.811 -9.592 -3.062 1.00 22.22 322 LYS B C 1
ATOM 4874 O O . LYS B 1 322 ? -28.021 -9.384 -3.999 1.00 20.47 322 LYS B O 1
ATOM 4876 N N . ALA B 1 323 ? -30.042 -9.092 -3.038 1.00 20.13 323 ALA B N 1
ATOM 4877 C CA . ALA B 1 323 ? -30.544 -8.226 -4.125 1.00 20.66 323 ALA B CA 1
ATOM 4878 C C . ALA B 1 323 ? -29.803 -6.887 -4.121 1.00 21.19 323 ALA B C 1
ATOM 4879 O O . ALA B 1 323 ? -29.500 -6.359 -5.219 1.00 21.43 323 ALA B O 1
ATOM 4881 N N . VAL B 1 324 ? -29.491 -6.351 -2.941 1.00 19.55 324 VAL B N 1
ATOM 4882 C CA . VAL B 1 324 ? -28.754 -5.057 -2.833 1.00 19.81 324 VAL B CA 1
ATOM 4883 C C . VAL B 1 324 ? -27.360 -5.258 -3.436 1.00 19.61 324 VAL B C 1
ATOM 4884 O O . VAL B 1 324 ? -26.900 -4.417 -4.228 1.00 19.89 324 VAL B O 1
ATOM 4888 N N . TYR B 1 325 ? -26.682 -6.329 -3.054 1.00 19.93 325 TYR B N 1
ATOM 4889 C CA . TYR B 1 325 ? -25.293 -6.578 -3.504 1.00 20.19 325 TYR B CA 1
ATOM 4890 C C . TYR B 1 325 ? -25.280 -6.801 -5.021 1.00 22.36 325 TYR B C 1
ATOM 4891 O O . TYR B 1 325 ? -24.349 -6.329 -5.700 1.00 22.34 325 TYR B O 1
ATOM 4900 N N . GLU B 1 326 ? -26.292 -7.480 -5.553 1.00 22.15 326 GLU B N 1
ATOM 4901 C CA . GLU B 1 326 ? -26.363 -7.706 -7.020 1.00 22.52 326 GLU B CA 1
ATOM 4902 C C . GLU B 1 326 ? -26.566 -6.357 -7.719 1.00 23.85 326 GLU B C 1
ATOM 4903 O O . GLU B 1 326 ? -25.882 -6.107 -8.731 1.00 24.71 326 GLU B O 1
ATOM 4905 N N . ALA B 1 327 ? -27.448 -5.505 -7.197 1.00 23.55 327 ALA B N 1
ATOM 4906 C CA . ALA B 1 327 ? -27.754 -4.181 -7.787 1.00 24.12 327 ALA B CA 1
ATOM 4907 C C . ALA B 1 327 ? -26.511 -3.288 -7.815 1.00 25.45 327 ALA B C 1
ATOM 4908 O O . ALA B 1 327 ? -26.276 -2.627 -8.839 1.00 24.10 327 ALA B O 1
ATOM 4910 N N . ILE B 1 328 ? -25.741 -3.233 -6.730 1.00 23.55 328 ILE B N 1
ATOM 4911 C CA . ILE B 1 328 ? -24.635 -2.241 -6.647 1.00 24.04 328 ILE B CA 1
ATOM 4912 C C . ILE B 1 328 ? -23.399 -2.756 -7.387 1.00 23.47 328 ILE B C 1
ATOM 4913 O O . ILE B 1 328 ? -22.488 -1.947 -7.609 1.00 29.76 328 ILE B O 1
ATOM 4918 N N . GLY B 1 329 ? -23.337 -4.042 -7.720 1.00 22.90 329 GLY B N 1
ATOM 4919 C CA . GLY B 1 329 ? -22.265 -4.569 -8.588 1.00 24.48 329 GLY B CA 1
ATOM 4920 C C . GLY B 1 329 ? -21.235 -5.415 -7.865 1.00 22.95 329 GLY B C 1
ATOM 4921 O O . GLY B 1 329 ? -20.136 -5.581 -8.418 1.00 22.78 329 GLY B O 1
ATOM 4922 N N . PHE B 1 330 ? -21.546 -5.956 -6.683 1.00 21.65 330 PHE B N 1
ATOM 4923 C CA . PHE B 1 330 ? -20.598 -6.859 -5.985 1.00 21.27 330 PHE B CA 1
ATOM 4924 C C . PHE B 1 330 ? -20.597 -8.233 -6.653 1.00 20.69 330 PHE B C 1
ATOM 4925 O O . PHE B 1 330 ? -21.658 -8.710 -7.115 1.00 22.13 330 PHE B O 1
ATOM 4933 N N . VAL B 1 331 ? -19.435 -8.866 -6.704 1.00 20.42 331 VAL B N 1
ATOM 4934 C CA . VAL B 1 331 ? -19.323 -10.308 -7.044 1.00 21.70 331 VAL B CA 1
ATOM 4935 C C . VAL B 1 331 ? -20.056 -11.098 -5.965 1.00 23.29 331 VAL B C 1
ATOM 4936 O O . VAL B 1 331 ? -19.701 -10.966 -4.779 1.00 21.73 331 VAL B O 1
ATOM 4940 N N . ALA B 1 332 ? -21.058 -11.884 -6.347 1.00 22.89 332 ALA B N 1
ATOM 4941 C CA . ALA B 1 332 ? -21.863 -12.618 -5.351 1.00 24.92 332 ALA B CA 1
ATOM 4942 C C . ALA B 1 332 ? -20.991 -13.662 -4.658 1.00 25.40 332 ALA B C 1
ATOM 4943 O O . ALA B 1 332 ? -20.183 -14.339 -5.312 1.00 25.26 332 ALA B O 1
ATOM 4945 N N . LYS B 1 333 ? -21.162 -13.784 -3.351 1.00 26.24 333 LYS B N 1
ATOM 4946 C CA . LYS B 1 333 ? -20.463 -14.808 -2.551 1.00 28.09 333 LYS B CA 1
ATOM 4947 C C . LYS B 1 333 ? -20.882 -16.190 -3.046 1.00 32.99 333 LYS B C 1
ATOM 4948 O O . LYS B 1 333 ? -22.073 -16.378 -3.344 1.00 33.68 333 LYS B O 1
ATOM 4954 N N . ARG B 1 334 ? -19.926 -17.108 -3.111 1.00 38.18 334 ARG B N 1
ATOM 4955 C CA . ARG B 1 334 ? -20.173 -18.526 -3.484 1.00 42.96 334 ARG B CA 1
ATOM 4956 C C . ARG B 1 334 ? -20.959 -19.234 -2.370 1.00 42.76 334 ARG B C 1
ATOM 4957 O O . ARG B 1 334 ? -20.413 -19.478 -1.289 1.00 44.90 334 ARG B O 1
#

Secondary structure (DSSP, 8-state):
--EEEEEE-SSS--BHHHIIIIIHHHHTTTTTSEEEEEE-HHHHTTS---HHHHHHHHHHHHHHHHHHT--TTTSEEEEGGG-THHHHHHHHHHTTSBHHHHHT--TTSBHHHHHHHHHHHHHHHTTT--EE---GGGHHHHHHHHHHHHHHHHHHSS-S---EE-------B-SS-TTSB--TT-S-GGG--BTT--HHHHHHHHHT------SS------TTT-HHHHHHHHHHHHHH---HHHHHHHTTT--HHHHHHHHHHHHHHHHHHHHHHHHHHHT-HHHHHHHHHHHHHHHHHHHHHHHHHHHHHHTPPPP--/---EEEEEE-SSS--BHHHIIIIIHHHHHTTTTSEEEEEE-HHHHTTS---HHHHHHHHHHHHHHHHHHT--TTTSEEEEGGG-THHHHHHHHHHTTSBHHHHHT-HHHHHHHHHTGGG-BHHHHHHHHHHHHHHHTTT-SEEE--GGGHHHHHHHHHHHHHHHHHH-S-S---EEE--SSSTTPBPSS-TTSB--TT-S-GGG--BTTS-HHHHHHHHHT------SS------TTT-HHHHHHHHHHHHHH---HHHHHHHTTT--HHHHHHHHHHHHHHHHHHHHHHHHHHHT-HHHHHHHHHHHHHHHHHHHHHHHHHHHHHHTPPPP-